Protein AF-A0A947CMH9-F1 (afdb_monomer)

Radius of gyration: 28.47 Å; Cα contacts (8 Å, |Δi|>4): 665; chains: 1; bounding box: 62×46×122 Å

pLDDT: mean 89.85, std 13.08, range [32.47, 98.62]

Nearest PDB structures (foldseek):
  2ra1-assembly1_A  TM=6.043E-01  e=7.522E-05  Geobacillus stearothermophilus
  4uic-assembly1_A  TM=5.882E-01  e=7.975E-05  Geobacillus stearothermophilus
  4uj6-assembly1_A  TM=5.943E-01  e=1.518E-04  Geobacillus stearothermophilus
  8f9q-assembly2_B  TM=4.765E-01  e=5.804E-01  Cavia porcellus
  4y5x-assembly1_C  TM=3.724E-01  e=6.390E+00  Homo sapiens

Secondary structure (DSSP, 8-state):
--PPPP--------------PPPPP-EEEEP-BTTTTB--BS-GGGEETTTTEE------TT--HHHHHHHHHHTTSSSB-TTPPEEEEBSS-B-GGG-STTTEEEEEESSS-EE-S--EEEE-TTS-EEEEEPPTT-SPTT-EEEEEEE-GGGS-BBTTSPEEEE-HHHHHHT-SS-SSSTTSTTTS--SSHHHHHHHHHHHHHHHHHHHHHHHHHHTTT--GGGEEEEEEEEB-SS--B--BTTTTB--BS-GGGB-TTT-SB--PPPTT--HHHHHHHHHHTTSSS--TTPPEEEEBSS-B-GGG-STTTEEEEE-SSSS-EEEPEEEEE-TTSSEEEEEESSSSPPTT--EEEEE-TT--BTT--

Mean predicted aligned error: 7.86 Å

Foldseek 3Di:
DDDDDDDDDDDDPPDDPPPPPDPDAPEKAFDDDVPVPQHKPDFCLQPDPVVLAGNDDLPDPPDDPVRSVVVVVRRVFSFDALFDKIKIFMPAAWDPVQDDCVQKWKWFDDPDIDTDPAWDWDAPPRNGMIITGAGLLGHDAQIKMKMFGFWDPNGIAHPVRHTYAADLLVVVLLDPDQQLDPVNLPVADDPDSVRRNVSSVSSNVSSVVCVVVQVVVVVVVRHSRRTSDMGMTTHTNAKDWDPHLVSPQHWPPDCVQQDPVPLFGNRDDDPPDDPVRNVVSVVRRVDSGDFQQDKTKHFMSAAWDPVQQACVFKWKWFPQDVDTDTFDWDWDADPRRGMITTHGPDPTHDPPTDMDIGGHPSIAHPVRD

Sequence (369 aa):
MRRPLWVLIAIAMSGCVGLDLDGSPDIIHARFDPDDKAIPMPTDILRDDEAGRLDLPIDDEDLTAAEREFYGYLNELDGWSSAQAATVEFTAAVDPGTVNPDTVQVWHWRETPTRVPDVRVSLDDSETELTIDAPRHGWKRGGKYVVMVRGGAAGVEGKRGQRVEADAAFYFLRLHEVLNDGAHDRAFPGDTLADKRENADDLEDIRVSLAPYFDFFEGRGIARDEVASLWEFTITERVELAMDKASQRMPLPIDLLIDPDTGKVDLPIAEWDSQTVASAKEKLAELEGFGPSMGLMFSFTGKMDAGTLTTDNIQLYDITDSAALEIPVEVTVLEDREYVFLEPTIPLLDEQRSYAIVVRSGVRAADGS

Structure (mmCIF, N/CA/C/O backbone):
data_AF-A0A947CMH9-F1
#
_entry.id   AF-A0A947CMH9-F1
#
loop_
_atom_site.group_PDB
_atom_site.id
_atom_site.type_symbol
_atom_site.label_atom_id
_atom_site.label_alt_id
_atom_site.label_comp_id
_atom_site.label_asym_id
_atom_site.label_entity_id
_atom_site.label_seq_id
_atom_site.pdbx_PDB_ins_code
_atom_site.Cartn_x
_atom_site.Cartn_y
_atom_site.Cartn_z
_atom_site.occupancy
_atom_site.B_iso_or_equiv
_atom_site.auth_seq_id
_atom_site.auth_comp_id
_atom_site.auth_asym_id
_atom_site.auth_atom_id
_atom_site.pdbx_PDB_model_num
ATOM 1 N N . MET A 1 1 ? 30.924 -23.872 -91.374 1.00 36.53 1 MET A N 1
ATOM 2 C CA . MET A 1 1 ? 30.751 -22.405 -91.379 1.00 36.53 1 MET A CA 1
ATOM 3 C C . MET A 1 1 ? 29.376 -22.101 -90.779 1.00 36.53 1 MET A C 1
ATOM 5 O O . MET A 1 1 ? 28.392 -22.549 -91.337 1.00 36.53 1 MET A O 1
ATOM 9 N N . ARG A 1 2 ? 29.368 -21.480 -89.587 1.00 37.56 2 ARG A N 1
ATOM 10 C CA . ARG A 1 2 ? 28.286 -20.771 -88.857 1.00 37.56 2 ARG A CA 1
ATOM 11 C C . ARG A 1 2 ? 26.846 -21.343 -88.812 1.00 37.56 2 ARG A C 1
ATOM 13 O O . ARG A 1 2 ? 26.091 -21.255 -89.769 1.00 37.56 2 ARG A O 1
ATOM 20 N N . ARG A 1 3 ? 26.460 -21.795 -87.607 1.00 32.47 3 ARG A N 1
ATOM 21 C CA . ARG A 1 3 ? 25.077 -21.952 -87.105 1.00 32.47 3 ARG A CA 1
ATOM 22 C C . ARG A 1 3 ? 24.470 -20.574 -86.765 1.00 32.47 3 ARG A C 1
ATOM 24 O O . ARG A 1 3 ? 25.209 -19.768 -86.196 1.00 32.47 3 ARG A O 1
ATOM 31 N N . PRO A 1 4 ? 23.175 -20.302 -87.013 1.00 42.31 4 PRO A N 1
ATOM 32 C CA . PRO A 1 4 ? 22.497 -19.159 -86.415 1.00 42.31 4 PRO A CA 1
ATOM 33 C C . PRO A 1 4 ? 21.943 -19.517 -85.026 1.00 42.31 4 PRO A C 1
ATOM 35 O O . PRO A 1 4 ? 21.291 -20.541 -84.825 1.00 42.31 4 PRO A O 1
ATOM 38 N N . LEU A 1 5 ? 22.295 -18.654 -84.078 1.00 34.62 5 LEU A N 1
ATOM 39 C CA . LEU A 1 5 ? 21.980 -18.658 -82.656 1.00 34.62 5 LEU A CA 1
ATOM 40 C C . LEU A 1 5 ? 20.559 -18.098 -82.464 1.00 34.62 5 LEU A C 1
ATOM 42 O O . LEU A 1 5 ? 20.292 -16.972 -82.880 1.00 34.62 5 LEU A O 1
ATOM 46 N N . TRP A 1 6 ? 19.659 -18.861 -81.846 1.00 34.53 6 TRP A N 1
ATOM 47 C CA . TRP A 1 6 ? 18.378 -18.343 -81.362 1.00 34.53 6 TRP A CA 1
ATOM 48 C C . TRP A 1 6 ? 18.608 -17.670 -80.007 1.00 34.53 6 TRP A C 1
ATOM 50 O O . TRP A 1 6 ? 19.051 -18.320 -79.062 1.00 34.53 6 TRP A O 1
ATOM 60 N N . VAL A 1 7 ? 18.344 -16.366 -79.921 1.00 40.91 7 VAL A N 1
ATOM 61 C CA . VAL A 1 7 ? 18.366 -15.609 -78.663 1.00 40.91 7 VAL A CA 1
ATOM 62 C C . VAL A 1 7 ? 16.985 -15.727 -78.022 1.00 40.91 7 VAL A C 1
ATOM 64 O O . VAL A 1 7 ? 16.013 -15.165 -78.517 1.00 40.91 7 VAL A O 1
ATOM 67 N N . LEU A 1 8 ? 16.909 -16.485 -76.930 1.00 36.69 8 LEU A N 1
ATOM 68 C CA . LEU A 1 8 ? 15.797 -16.471 -75.982 1.00 36.69 8 LEU A CA 1
ATOM 69 C C . LEU A 1 8 ? 16.024 -15.299 -75.022 1.00 36.69 8 LEU A C 1
ATOM 71 O O . LEU A 1 8 ? 16.974 -15.305 -74.243 1.00 36.69 8 LEU A O 1
ATOM 75 N N . ILE A 1 9 ? 15.166 -14.283 -75.101 1.00 36.88 9 ILE A N 1
ATOM 76 C CA . ILE A 1 9 ? 15.097 -13.204 -74.112 1.00 36.88 9 ILE A CA 1
ATOM 77 C C . ILE A 1 9 ? 14.300 -13.745 -72.922 1.00 36.88 9 ILE A C 1
ATOM 79 O O . ILE A 1 9 ? 13.085 -13.912 -73.007 1.00 36.88 9 ILE A O 1
ATOM 83 N N . ALA A 1 10 ? 14.994 -14.054 -71.828 1.00 40.16 10 ALA A N 1
ATOM 84 C CA . ALA A 1 10 ? 14.379 -14.318 -70.534 1.00 40.16 10 ALA A CA 1
ATOM 85 C C . ALA A 1 10 ? 14.128 -12.973 -69.836 1.00 40.16 10 ALA A C 1
ATOM 87 O O . ALA A 1 10 ? 15.068 -12.273 -69.463 1.00 40.16 10 ALA A O 1
ATOM 88 N N . ILE A 1 11 ? 12.857 -12.599 -69.695 1.00 48.09 11 ILE A N 1
ATOM 89 C CA . ILE A 1 11 ? 12.438 -11.466 -68.868 1.00 48.09 11 ILE A CA 1
ATOM 90 C C . ILE A 1 11 ? 12.512 -11.932 -67.411 1.00 48.09 11 ILE A C 1
ATOM 92 O O . ILE A 1 11 ? 11.688 -12.729 -66.967 1.00 48.09 11 ILE A O 1
ATOM 96 N N . ALA A 1 12 ? 13.521 -11.461 -66.678 1.00 43.03 12 ALA A N 1
ATOM 97 C CA . ALA A 1 12 ? 13.578 -11.590 -65.230 1.00 43.03 12 ALA A CA 1
ATOM 98 C C . ALA A 1 12 ? 12.593 -10.581 -64.621 1.00 43.03 12 ALA A C 1
ATOM 100 O O . ALA A 1 12 ? 12.872 -9.385 -64.566 1.00 43.03 12 ALA A O 1
ATOM 101 N N . MET A 1 13 ? 11.422 -11.057 -64.197 1.00 43.97 13 MET A N 1
ATOM 102 C CA . MET A 1 13 ? 10.568 -10.295 -63.292 1.00 43.97 13 MET A CA 1
ATOM 103 C C . MET A 1 13 ? 11.177 -10.385 -61.891 1.00 43.97 13 MET A C 1
ATOM 105 O O . MET A 1 13 ? 10.963 -11.362 -61.178 1.00 43.97 13 MET A O 1
ATOM 109 N N . SER A 1 14 ? 11.970 -9.381 -61.512 1.00 46.97 14 SER A N 1
ATOM 110 C CA . SER A 1 14 ? 12.266 -9.106 -60.105 1.00 46.97 14 SER A CA 1
ATOM 111 C C . SER A 1 14 ? 10.963 -8.684 -59.436 1.00 46.97 14 SER A C 1
ATOM 113 O O . SER A 1 14 ? 10.530 -7.542 -59.572 1.00 46.97 14 SER A O 1
ATOM 115 N N . GLY A 1 15 ? 10.312 -9.625 -58.756 1.00 40.44 15 GLY A N 1
ATOM 116 C CA . GLY A 1 15 ? 9.273 -9.297 -57.792 1.00 40.44 15 GLY A CA 1
ATOM 117 C C . GLY A 1 15 ? 9.901 -8.506 -56.650 1.00 40.44 15 GLY A C 1
ATOM 118 O O . GLY A 1 15 ? 10.870 -8.963 -56.043 1.00 40.44 15 GLY A O 1
ATOM 119 N N . CYS A 1 16 ? 9.366 -7.318 -56.379 1.00 44.16 16 CYS A N 1
ATOM 120 C CA . CYS A 1 16 ? 9.540 -6.668 -55.090 1.00 44.16 16 CYS A CA 1
ATOM 121 C C . CYS A 1 16 ? 8.976 -7.621 -54.034 1.00 44.16 16 CYS A C 1
ATOM 123 O O . CYS A 1 16 ? 7.762 -7.790 -53.942 1.00 44.16 16 CYS A O 1
ATOM 125 N N . VAL A 1 17 ? 9.853 -8.279 -53.280 1.00 47.62 17 VAL A N 1
ATOM 126 C CA . VAL A 1 17 ? 9.464 -8.889 -52.012 1.00 47.62 17 VAL A CA 1
ATOM 127 C C . VAL A 1 17 ? 9.125 -7.708 -51.113 1.00 47.62 17 VAL A C 1
ATOM 129 O O . VAL A 1 17 ? 10.003 -6.904 -50.799 1.00 47.62 17 VAL A O 1
ATOM 132 N N . GLY A 1 18 ? 7.837 -7.533 -50.817 1.00 45.62 18 GLY A N 1
ATOM 133 C CA . GLY A 1 18 ? 7.415 -6.621 -49.767 1.00 45.62 18 GLY A CA 1
ATOM 134 C C . GLY A 1 18 ? 8.155 -7.019 -48.499 1.00 45.62 18 GLY A C 1
ATOM 135 O O . GLY A 1 18 ? 8.153 -8.191 -48.131 1.00 45.62 18 GLY A O 1
ATOM 136 N N . LEU A 1 19 ? 8.848 -6.064 -47.887 1.00 43.75 19 LEU A N 1
ATOM 137 C CA . LEU A 1 19 ? 9.252 -6.186 -46.497 1.00 43.75 19 LEU A CA 1
ATOM 138 C C . LEU A 1 19 ? 7.953 -6.114 -45.692 1.00 43.75 19 LEU A C 1
ATOM 140 O O . LEU A 1 19 ? 7.560 -5.035 -45.257 1.00 43.75 19 LEU A O 1
ATOM 144 N N . ASP A 1 20 ? 7.244 -7.237 -45.590 1.00 53.69 20 ASP A N 1
ATOM 145 C CA . ASP A 1 20 ? 6.322 -7.416 -44.480 1.00 53.69 20 ASP A CA 1
ATOM 146 C C . ASP A 1 20 ? 7.205 -7.331 -43.238 1.00 53.69 20 ASP A C 1
ATOM 148 O O . ASP A 1 20 ? 8.108 -8.146 -43.042 1.00 53.69 20 ASP A O 1
ATOM 152 N N . LEU A 1 21 ? 7.031 -6.250 -42.478 1.00 56.12 21 LEU A N 1
ATOM 153 C CA . LEU A 1 21 ? 7.566 -6.168 -41.131 1.00 56.12 21 LEU A CA 1
ATOM 154 C C . LEU A 1 21 ? 7.016 -7.397 -40.407 1.00 56.12 21 LEU A C 1
ATOM 156 O O . LEU A 1 21 ? 5.797 -7.599 -40.407 1.00 56.12 21 LEU A O 1
ATOM 160 N N . ASP A 1 22 ? 7.901 -8.235 -39.859 1.00 53.50 22 ASP A N 1
ATOM 161 C CA . ASP A 1 22 ? 7.482 -9.290 -38.941 1.00 53.50 22 ASP A CA 1
ATOM 162 C C . ASP A 1 22 ? 6.507 -8.663 -37.935 1.00 53.50 22 ASP A C 1
ATOM 164 O O . ASP A 1 22 ? 6.727 -7.537 -37.473 1.00 53.50 22 ASP A O 1
ATOM 168 N N . GLY A 1 23 ? 5.388 -9.342 -37.662 1.00 52.53 23 GLY A N 1
ATOM 169 C CA . GLY A 1 23 ? 4.414 -8.844 -36.693 1.00 52.53 23 GLY A CA 1
ATOM 170 C C . GLY A 1 23 ? 5.128 -8.492 -35.391 1.00 52.53 23 GLY A C 1
ATOM 171 O O . GLY A 1 23 ? 6.030 -9.229 -34.983 1.00 52.53 23 GLY A O 1
ATOM 172 N N . SER A 1 24 ? 4.767 -7.357 -34.781 1.00 57.19 24 SER A N 1
ATOM 173 C CA . SER A 1 24 ? 5.374 -6.915 -33.525 1.00 57.19 24 SER A CA 1
ATOM 174 C C . SER A 1 24 ? 5.431 -8.089 -32.545 1.00 57.19 24 SER A C 1
ATOM 176 O O . SER A 1 24 ? 4.429 -8.802 -32.419 1.00 57.19 24 SER A O 1
ATOM 178 N N . PRO A 1 25 ? 6.588 -8.338 -31.906 1.00 65.19 25 PRO A N 1
ATOM 179 C CA . PRO A 1 25 ? 6.705 -9.438 -30.966 1.00 65.19 25 PRO A CA 1
ATOM 180 C C . PRO A 1 25 ? 5.637 -9.281 -29.881 1.00 65.19 25 PRO A C 1
ATOM 182 O O . PRO A 1 25 ? 5.393 -8.180 -29.391 1.00 65.19 25 PRO A O 1
ATOM 185 N N . ASP A 1 26 ? 4.980 -10.389 -29.553 1.00 85.56 26 ASP A N 1
ATOM 186 C CA . ASP A 1 26 ? 3.937 -10.450 -28.532 1.00 85.56 26 ASP A CA 1
ATOM 187 C C . ASP A 1 26 ? 4.614 -10.394 -27.149 1.00 85.56 26 ASP A C 1
ATOM 189 O O . ASP A 1 26 ? 5.051 -11.417 -26.615 1.00 85.56 26 ASP A O 1
ATOM 193 N N . ILE A 1 27 ? 4.822 -9.172 -26.648 1.00 92.50 27 ILE A N 1
ATOM 194 C CA . ILE A 1 27 ? 5.526 -8.845 -25.399 1.00 92.50 27 ILE A CA 1
ATOM 195 C C . ILE A 1 27 ? 4.528 -8.220 -24.428 1.00 92.50 27 ILE A C 1
ATOM 197 O O . ILE A 1 27 ? 3.688 -7.413 -24.824 1.00 92.50 27 ILE A O 1
ATOM 201 N N . ILE A 1 28 ? 4.645 -8.586 -23.155 1.00 96.19 28 ILE A N 1
ATOM 202 C CA . ILE A 1 28 ? 3.920 -7.952 -22.058 1.00 96.19 28 ILE A CA 1
ATOM 203 C C . ILE A 1 28 ? 4.874 -6.991 -21.357 1.00 96.19 28 ILE A C 1
ATOM 205 O O . ILE A 1 28 ? 5.955 -7.385 -20.930 1.00 96.19 28 ILE A O 1
ATOM 209 N N . HIS A 1 29 ? 4.474 -5.738 -21.209 1.00 96.94 29 HIS A N 1
ATOM 210 C CA . HIS A 1 29 ? 5.201 -4.762 -20.401 1.00 96.94 29 HIS A CA 1
ATOM 211 C C . HIS A 1 29 ? 4.642 -4.711 -18.981 1.00 96.94 29 HIS A C 1
ATOM 213 O O . HIS A 1 29 ? 3.420 -4.633 -18.818 1.00 96.94 29 HIS A O 1
ATOM 219 N N . ALA A 1 30 ? 5.530 -4.742 -17.985 1.00 97.31 30 ALA A N 1
ATOM 220 C CA . ALA A 1 30 ? 5.231 -4.231 -16.650 1.00 97.31 30 ALA A CA 1
ATOM 221 C C . ALA A 1 30 ? 5.189 -2.703 -16.746 1.00 97.31 30 ALA A C 1
ATOM 223 O O . ALA A 1 30 ? 6.184 -2.098 -17.149 1.00 97.31 30 ALA A O 1
ATOM 224 N N . ARG A 1 31 ? 4.033 -2.105 -16.458 1.00 96.62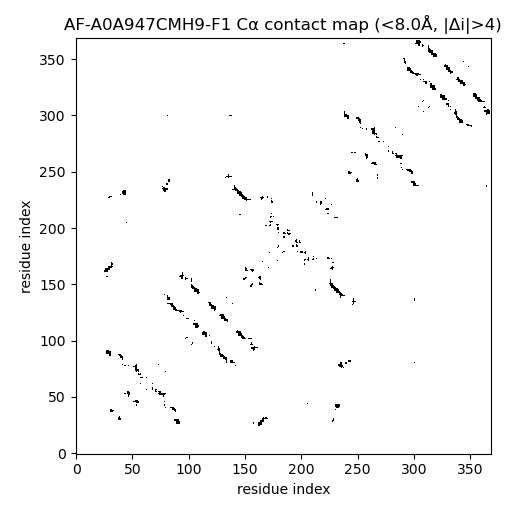 31 ARG A N 1
ATOM 225 C CA . ARG A 1 31 ? 3.761 -0.698 -16.753 1.00 96.62 31 ARG A CA 1
ATOM 226 C C . ARG A 1 31 ? 4.603 0.220 -15.877 1.00 96.62 31 ARG A C 1
ATOM 228 O O . ARG A 1 31 ? 4.721 0.025 -14.665 1.00 96.62 31 ARG A O 1
ATOM 235 N N . PHE A 1 32 ? 5.178 1.221 -16.526 1.00 95.94 32 PHE A N 1
ATOM 236 C CA . PHE A 1 32 ? 5.793 2.370 -15.886 1.00 95.94 32 PHE A CA 1
ATOM 237 C C . PHE A 1 32 ? 5.588 3.550 -16.825 1.00 95.94 32 PHE A C 1
ATOM 239 O O . PHE A 1 32 ? 6.391 3.797 -17.726 1.00 95.94 32 PHE A O 1
ATOM 246 N N . ASP A 1 33 ? 4.479 4.238 -16.617 1.00 90.50 33 ASP A N 1
ATOM 247 C CA . ASP A 1 33 ? 4.079 5.401 -17.389 1.00 90.50 33 ASP A CA 1
ATOM 248 C C . ASP A 1 33 ? 3.631 6.501 -16.416 1.00 90.50 33 ASP A C 1
ATOM 250 O O . ASP A 1 33 ? 2.489 6.483 -15.946 1.00 90.50 33 ASP A O 1
ATOM 254 N N . PRO A 1 34 ? 4.546 7.410 -16.029 1.00 85.69 34 PRO A N 1
ATOM 255 C CA . PRO A 1 34 ? 4.220 8.528 -15.151 1.00 85.69 34 PRO A CA 1
ATOM 256 C C . PRO A 1 34 ? 3.150 9.464 -15.730 1.00 85.69 34 PRO A C 1
ATOM 258 O O . PRO A 1 34 ? 2.342 9.981 -14.959 1.00 85.69 34 PRO A O 1
ATOM 261 N N . ASP A 1 35 ? 3.101 9.633 -17.057 1.00 81.88 35 ASP A N 1
ATOM 262 C CA . ASP A 1 35 ? 2.146 10.523 -17.730 1.00 81.88 35 ASP A CA 1
ATOM 263 C C . ASP A 1 35 ? 0.718 9.966 -17.625 1.00 81.88 35 ASP A C 1
ATOM 265 O O . ASP A 1 35 ? -0.218 10.686 -17.271 1.00 81.88 35 ASP A O 1
ATOM 269 N N . ASP A 1 36 ? 0.559 8.656 -17.841 1.00 84.25 36 ASP A N 1
ATOM 270 C CA . ASP A 1 36 ? -0.712 7.939 -17.665 1.00 84.25 36 ASP A CA 1
ATOM 271 C C . ASP A 1 36 ? -0.995 7.556 -16.196 1.00 84.25 36 ASP A C 1
ATOM 273 O O . ASP A 1 36 ? -1.982 6.870 -15.909 1.00 84.25 36 ASP A O 1
ATOM 277 N N . LYS A 1 37 ? -0.135 7.969 -15.250 1.00 86.12 37 LYS A N 1
ATOM 278 C CA . LYS A 1 37 ? -0.177 7.597 -13.819 1.00 86.12 37 LYS A CA 1
ATOM 279 C C . LYS A 1 37 ? -0.182 6.085 -13.573 1.00 86.12 37 LYS A C 1
ATOM 281 O O . LYS A 1 37 ? -0.623 5.619 -12.523 1.00 86.12 37 LYS A O 1
ATOM 286 N N . ALA A 1 38 ? 0.329 5.313 -14.525 1.00 92.06 38 ALA A N 1
ATOM 287 C CA . ALA A 1 38 ? 0.449 3.868 -14.446 1.00 92.06 38 ALA A CA 1
ATOM 288 C C . ALA A 1 38 ? 1.867 3.489 -14.018 1.00 92.06 38 ALA A C 1
ATOM 290 O O . ALA A 1 38 ? 2.673 2.977 -14.798 1.00 92.06 38 ALA A O 1
ATOM 291 N N . ILE A 1 39 ? 2.173 3.779 -12.758 1.00 94.44 39 ILE A N 1
ATOM 292 C CA . ILE A 1 39 ? 3.434 3.425 -12.108 1.00 94.44 39 ILE A CA 1
ATOM 293 C C . ILE A 1 39 ? 3.163 2.453 -10.958 1.00 94.44 39 ILE A C 1
ATOM 295 O O . ILE A 1 39 ? 2.065 2.463 -10.398 1.00 94.44 39 ILE A O 1
ATOM 299 N N . PRO A 1 40 ? 4.139 1.615 -10.572 1.00 97.44 40 PRO A N 1
ATOM 300 C CA . PRO A 1 40 ? 3.997 0.792 -9.383 1.00 97.44 40 PRO A CA 1
ATOM 301 C C . PRO A 1 40 ? 3.714 1.642 -8.141 1.00 97.44 40 PRO A C 1
ATOM 303 O O . PRO A 1 40 ? 4.312 2.704 -7.960 1.00 97.44 40 PRO A O 1
ATOM 306 N N . MET A 1 41 ? 2.833 1.152 -7.274 1.00 96.88 41 MET A N 1
ATOM 307 C CA . MET A 1 41 ? 2.439 1.823 -6.035 1.00 96.88 41 MET A CA 1
ATOM 308 C C . MET A 1 41 ? 2.691 0.908 -4.832 1.00 96.88 41 MET A C 1
ATOM 310 O O . MET A 1 41 ? 2.765 -0.304 -4.995 1.00 96.88 41 MET A O 1
ATOM 314 N N . PRO A 1 42 ? 2.827 1.438 -3.608 1.00 96.94 42 PRO A N 1
ATOM 315 C CA . PRO A 1 42 ? 3.325 2.784 -3.346 1.00 96.94 42 PRO A CA 1
ATOM 316 C C . PRO A 1 42 ? 4.725 2.991 -3.947 1.00 96.94 42 PRO A C 1
ATOM 318 O O . PRO A 1 42 ? 5.441 2.019 -4.183 1.00 96.94 42 PRO A O 1
ATOM 321 N N . THR A 1 43 ? 5.127 4.246 -4.163 1.00 96.25 43 THR A N 1
ATOM 322 C CA . THR A 1 43 ? 6.450 4.590 -4.712 1.00 96.25 43 THR A CA 1
ATOM 323 C C . THR A 1 43 ? 7.011 5.878 -4.112 1.00 96.25 43 THR A C 1
ATOM 325 O O . THR A 1 43 ? 6.266 6.830 -3.881 1.00 96.25 43 THR A O 1
ATOM 328 N N . ASP A 1 44 ? 8.322 5.927 -3.870 1.00 95.81 44 ASP A N 1
ATOM 329 C CA . ASP A 1 44 ? 9.022 7.151 -3.445 1.00 95.81 44 ASP A CA 1
ATOM 330 C C . ASP A 1 44 ? 9.264 8.130 -4.609 1.00 95.81 44 ASP A C 1
ATOM 332 O O . ASP A 1 44 ? 9.728 9.236 -4.376 1.00 95.81 44 ASP A O 1
ATOM 336 N N . ILE A 1 45 ? 8.882 7.790 -5.849 1.00 93.56 45 ILE A N 1
ATOM 337 C CA . ILE A 1 45 ? 8.832 8.773 -6.952 1.00 93.56 45 ILE A CA 1
ATOM 338 C C . ILE A 1 45 ? 7.854 9.912 -6.620 1.00 93.56 45 ILE A C 1
ATOM 340 O O . ILE A 1 45 ? 8.066 11.049 -7.020 1.00 93.56 45 ILE A O 1
ATOM 344 N N . LEU A 1 46 ? 6.798 9.614 -5.857 1.00 93.62 46 LEU A N 1
ATOM 345 C CA . LEU A 1 46 ? 5.807 10.588 -5.388 1.00 93.62 46 LEU A CA 1
ATOM 346 C C . LEU A 1 46 ? 6.152 11.118 -3.988 1.00 93.62 46 LEU A C 1
ATOM 348 O O . LEU A 1 46 ? 5.260 11.390 -3.182 1.00 93.62 46 LEU A O 1
ATOM 352 N N . ARG A 1 47 ? 7.443 11.189 -3.653 1.00 93.88 47 ARG A N 1
ATOM 353 C CA . ARG A 1 47 ? 7.944 11.693 -2.375 1.00 93.88 47 ARG A CA 1
ATOM 354 C C . ARG A 1 47 ? 8.961 12.796 -2.636 1.00 93.88 47 ARG A C 1
ATOM 356 O O . ARG A 1 47 ? 9.944 12.592 -3.337 1.00 93.88 47 ARG A O 1
ATOM 363 N N . ASP A 1 48 ? 8.742 13.947 -2.019 1.00 92.25 48 ASP A N 1
ATOM 364 C CA . ASP A 1 48 ? 9.707 15.038 -2.000 1.00 92.25 48 ASP A CA 1
ATOM 365 C C . ASP A 1 48 ? 10.805 14.698 -0.981 1.00 92.25 48 ASP A C 1
ATOM 367 O O . ASP A 1 48 ? 10.569 14.639 0.234 1.00 92.25 48 ASP A O 1
ATOM 371 N N . ASP A 1 49 ? 12.015 14.451 -1.477 1.00 84.50 49 ASP A N 1
ATOM 372 C CA . ASP A 1 49 ? 13.177 14.123 -0.654 1.00 84.50 49 ASP A CA 1
ATOM 373 C C . ASP A 1 49 ? 13.679 15.303 0.195 1.00 84.50 49 ASP A C 1
ATOM 375 O O . ASP A 1 49 ? 14.242 15.081 1.273 1.00 84.50 49 ASP A O 1
ATOM 379 N N . GLU A 1 50 ? 13.470 16.551 -0.240 1.00 89.12 50 GLU A N 1
ATOM 380 C CA . GLU A 1 50 ? 13.840 17.749 0.520 1.00 89.12 50 GLU A CA 1
ATOM 381 C C . GLU A 1 50 ? 12.839 18.008 1.654 1.00 89.12 50 GLU A C 1
ATOM 383 O O . GLU A 1 50 ? 13.240 18.249 2.800 1.00 89.12 50 GLU A O 1
ATOM 388 N N . ALA A 1 51 ? 11.538 17.914 1.368 1.00 90.69 51 ALA A N 1
ATOM 389 C CA . ALA A 1 51 ? 10.483 18.063 2.369 1.00 90.69 51 ALA A CA 1
ATOM 390 C C . ALA A 1 51 ? 10.334 16.826 3.272 1.00 90.69 51 ALA A C 1
ATOM 392 O O . ALA A 1 51 ? 9.807 16.929 4.388 1.00 90.69 51 ALA A O 1
ATOM 393 N N . GLY A 1 52 ? 10.793 15.663 2.803 1.00 92.19 52 GLY A N 1
ATOM 394 C CA . GLY A 1 52 ? 10.658 14.372 3.470 1.00 92.19 52 GLY A CA 1
ATOM 395 C C . GLY A 1 52 ? 9.208 13.901 3.577 1.00 92.19 52 GLY A C 1
ATOM 396 O O . GLY A 1 52 ? 8.867 13.255 4.569 1.00 92.19 52 GLY A O 1
ATOM 397 N N . ARG A 1 53 ? 8.353 14.264 2.614 1.00 95.75 53 ARG A N 1
ATOM 398 C CA . ARG A 1 53 ? 6.904 13.999 2.611 1.00 95.75 53 ARG A CA 1
ATOM 399 C C . ARG A 1 53 ? 6.426 13.521 1.253 1.00 95.75 53 ARG A C 1
ATOM 401 O O . ARG A 1 53 ? 7.102 13.740 0.256 1.00 95.75 53 ARG A O 1
ATOM 408 N N . LEU A 1 54 ? 5.269 12.867 1.229 1.00 95.88 54 LEU A N 1
ATOM 409 C CA . LEU A 1 54 ? 4.603 12.554 -0.029 1.00 95.88 54 LEU A CA 1
ATOM 410 C C . LEU A 1 54 ? 4.227 13.851 -0.765 1.00 95.88 54 LEU A C 1
ATOM 412 O O . LEU A 1 54 ? 3.875 14.847 -0.131 1.00 95.88 54 LEU A O 1
ATOM 416 N N . ASP A 1 55 ? 4.307 13.814 -2.089 1.00 94.44 55 ASP A N 1
ATOM 417 C CA . ASP A 1 55 ? 4.005 14.933 -2.980 1.00 94.44 55 ASP A CA 1
ATOM 418 C C . ASP A 1 55 ? 3.150 14.448 -4.157 1.00 94.44 55 ASP A C 1
ATOM 420 O O . ASP A 1 55 ? 3.577 14.360 -5.306 1.00 94.44 55 ASP A O 1
ATOM 424 N N . LEU A 1 56 ? 1.920 14.033 -3.846 1.00 92.19 56 LEU A N 1
ATOM 425 C CA . LEU A 1 56 ? 0.942 13.657 -4.858 1.00 92.19 56 LEU A CA 1
ATOM 426 C C . LEU A 1 56 ? 0.369 14.918 -5.530 1.00 92.19 56 LEU A C 1
ATOM 428 O O . LEU A 1 56 ? 0.054 15.887 -4.828 1.00 92.19 56 LEU A O 1
ATOM 432 N N . PRO A 1 57 ? 0.141 14.898 -6.857 1.00 89.31 57 PRO A N 1
ATOM 433 C CA . PRO A 1 57 ? -0.446 16.027 -7.574 1.00 89.31 57 PRO A CA 1
ATOM 434 C C . PRO A 1 57 ? -1.900 16.252 -7.136 1.00 89.31 57 PRO A C 1
ATOM 436 O O . PRO A 1 57 ? -2.741 15.365 -7.273 1.00 89.31 57 PRO A O 1
ATOM 439 N N . ILE A 1 58 ? -2.211 17.443 -6.610 1.00 88.75 58 ILE A N 1
ATOM 440 C CA . ILE A 1 58 ? -3.555 17.823 -6.108 1.00 88.75 58 ILE A CA 1
ATOM 441 C C . ILE A 1 58 ? -4.271 18.868 -6.975 1.00 88.75 58 ILE A C 1
ATOM 443 O O . ILE A 1 58 ? -5.455 19.163 -6.773 1.00 88.75 58 ILE A O 1
ATOM 447 N N . ASP A 1 59 ? -3.537 19.472 -7.900 1.00 85.69 59 ASP A N 1
ATOM 448 C CA . ASP A 1 59 ? -3.964 20.546 -8.792 1.00 85.69 59 ASP A CA 1
ATOM 449 C C . ASP A 1 59 ? -4.545 20.040 -10.116 1.00 85.69 59 ASP A C 1
ATOM 451 O O . ASP A 1 59 ? -5.051 20.838 -10.902 1.00 85.69 59 ASP A O 1
ATOM 455 N N . ASP A 1 60 ? -4.561 18.725 -10.315 1.00 82.56 60 ASP A N 1
ATOM 456 C CA . ASP A 1 60 ? -5.211 18.098 -11.455 1.00 82.56 60 ASP A CA 1
ATOM 457 C C . ASP A 1 60 ? -6.728 18.391 -11.471 1.00 82.56 60 ASP A C 1
ATOM 459 O O . ASP A 1 60 ? -7.451 18.234 -10.471 1.00 82.56 60 ASP A O 1
ATOM 463 N N . GLU A 1 61 ? -7.198 18.865 -12.627 1.00 82.81 61 GLU A N 1
ATOM 464 C CA . GLU A 1 61 ? -8.589 19.240 -12.877 1.00 82.81 61 GLU A CA 1
ATOM 465 C C . GLU A 1 61 ? -9.532 18.026 -12.882 1.00 82.81 61 GLU A C 1
ATOM 467 O O . GLU A 1 61 ? -10.715 18.187 -12.565 1.00 82.81 61 GLU A O 1
ATOM 472 N N . ASP A 1 62 ? -9.019 16.825 -13.163 1.00 87.12 62 ASP A N 1
ATOM 473 C CA . ASP A 1 62 ? -9.795 15.582 -13.195 1.00 87.12 6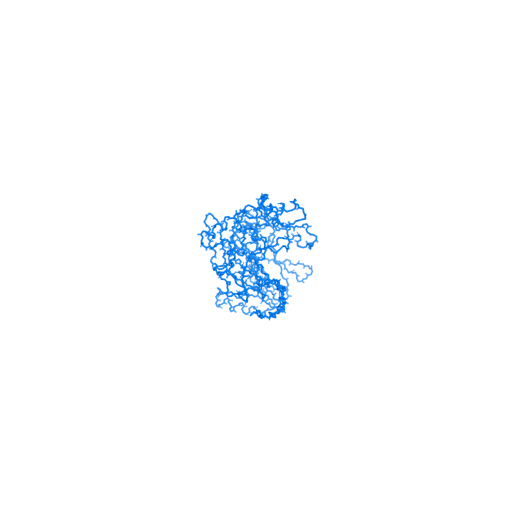2 ASP A CA 1
ATOM 474 C C . ASP A 1 62 ? -10.074 15.018 -11.789 1.00 87.12 62 ASP A C 1
ATOM 476 O O . ASP A 1 62 ? -10.953 14.167 -11.627 1.00 87.12 62 ASP A O 1
ATOM 480 N N . LEU A 1 63 ? -9.396 15.522 -10.747 1.00 88.75 63 LEU A N 1
ATOM 481 C CA . LEU A 1 63 ? -9.625 15.083 -9.368 1.00 88.75 63 LEU A CA 1
ATOM 482 C C . LEU A 1 63 ? -10.942 15.622 -8.802 1.00 88.75 63 LEU A C 1
ATOM 484 O O . LEU A 1 63 ? -11.196 16.837 -8.718 1.00 88.75 63 LEU A O 1
ATOM 488 N N . THR A 1 64 ? -11.748 14.708 -8.272 1.00 93.88 64 THR A N 1
ATOM 489 C CA . THR A 1 64 ? -12.909 15.027 -7.443 1.00 93.88 64 THR A CA 1
ATOM 490 C C . THR A 1 64 ? -12.492 15.760 -6.161 1.00 93.88 64 THR A C 1
ATOM 492 O O . THR A 1 64 ? -11.334 15.772 -5.742 1.00 93.88 64 THR A O 1
ATOM 495 N N . ALA A 1 65 ? -13.456 16.402 -5.493 1.00 93.19 65 ALA A N 1
ATOM 496 C CA . ALA A 1 65 ? -13.192 17.068 -4.215 1.00 93.19 65 ALA A CA 1
ATOM 497 C C . ALA A 1 65 ? -12.677 16.094 -3.140 1.00 93.19 65 ALA A C 1
ATOM 499 O O . ALA A 1 65 ? -11.796 16.463 -2.370 1.00 93.19 65 ALA A O 1
ATOM 500 N N . ALA A 1 66 ? -13.200 14.863 -3.125 1.00 92.50 66 ALA A N 1
ATOM 501 C CA . ALA A 1 66 ? -12.801 13.834 -2.173 1.00 92.50 66 ALA A CA 1
ATOM 502 C C . ALA A 1 66 ? -11.377 13.329 -2.441 1.00 92.50 66 ALA A C 1
ATOM 504 O O . ALA A 1 66 ? -10.595 13.206 -1.506 1.00 92.50 66 ALA A O 1
ATOM 505 N N . GLU A 1 67 ? -11.012 13.097 -3.706 1.00 92.38 67 GLU A N 1
ATOM 506 C CA . GLU A 1 67 ? -9.645 12.688 -4.061 1.00 92.38 67 GLU A CA 1
ATOM 507 C C . GLU A 1 67 ? -8.632 13.781 -3.723 1.00 92.38 67 GLU A C 1
ATOM 509 O O . GLU A 1 67 ? -7.591 13.493 -3.144 1.00 92.38 67 GLU A O 1
ATOM 514 N N . ARG A 1 68 ? -8.962 15.049 -3.993 1.00 94.06 68 ARG A N 1
ATOM 515 C CA . ARG A 1 68 ? -8.093 16.178 -3.638 1.00 94.06 68 ARG A CA 1
ATOM 516 C C . ARG A 1 68 ? -7.890 16.310 -2.128 1.00 94.06 68 ARG A C 1
ATOM 518 O O . ARG A 1 68 ? -6.781 16.597 -1.689 1.00 94.06 68 ARG A O 1
ATOM 525 N N . GLU A 1 69 ? -8.941 16.113 -1.334 1.00 93.56 69 GLU A N 1
ATOM 526 C CA . GLU A 1 69 ? -8.835 16.093 0.130 1.00 93.56 69 GLU A CA 1
ATOM 527 C C . GLU A 1 69 ? -7.982 14.912 0.607 1.00 93.56 69 GLU A C 1
ATOM 529 O O . GLU A 1 69 ? -7.102 15.086 1.450 1.00 93.56 69 GLU A O 1
ATOM 534 N N . PHE A 1 70 ? -8.190 13.732 0.026 1.00 92.88 70 PHE A N 1
ATOM 535 C CA . PHE A 1 70 ? -7.425 12.536 0.351 1.00 92.88 70 PHE A CA 1
ATOM 536 C C . PHE A 1 70 ? -5.937 12.686 0.015 1.00 92.88 70 PHE A C 1
ATOM 538 O O . PHE A 1 70 ? -5.092 12.415 0.864 1.00 92.88 70 PHE A O 1
ATOM 545 N N . TYR A 1 71 ? -5.596 13.180 -1.176 1.00 93.62 71 TYR A N 1
ATOM 546 C CA . TYR A 1 71 ? -4.205 13.440 -1.555 1.00 93.62 71 TYR A CA 1
ATOM 547 C C . TYR A 1 71 ? -3.591 14.553 -0.706 1.00 93.62 71 TYR A C 1
ATOM 549 O O . TYR A 1 71 ? -2.452 14.430 -0.269 1.00 93.62 71 TYR A O 1
ATOM 557 N N . GLY A 1 72 ? -4.365 15.592 -0.378 1.00 94.88 72 GLY A N 1
ATOM 558 C CA . GLY A 1 72 ? -3.941 16.621 0.569 1.00 94.88 72 GLY A CA 1
ATOM 559 C C . GLY A 1 72 ? -3.563 16.039 1.934 1.00 94.88 72 GLY A C 1
ATOM 560 O O . GLY A 1 72 ? -2.536 16.418 2.489 1.00 94.88 72 GLY A O 1
ATOM 561 N N . TYR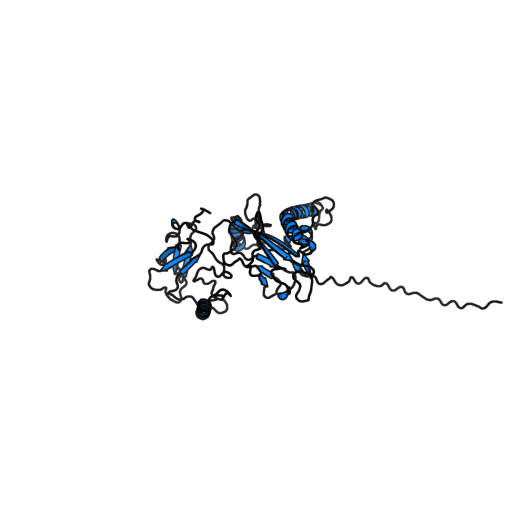 A 1 73 ? -4.342 15.080 2.445 1.00 93.12 73 TYR A N 1
ATOM 562 C CA . TYR A 1 73 ? -4.001 14.336 3.660 1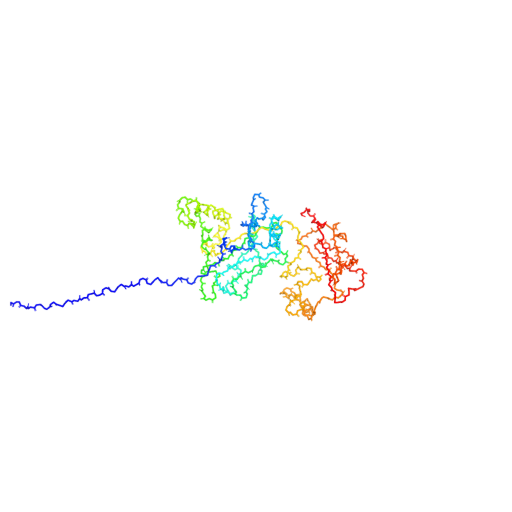.00 93.12 73 TYR A CA 1
ATOM 563 C C . TYR A 1 73 ? -2.731 13.488 3.490 1.00 93.12 73 TYR A C 1
ATOM 565 O O . TYR A 1 73 ? -1.861 13.524 4.361 1.00 93.12 73 TYR A O 1
ATOM 573 N N . LEU A 1 74 ? -2.596 12.749 2.383 1.00 94.69 74 LEU A N 1
ATOM 574 C CA . LEU A 1 74 ? -1.403 11.940 2.116 1.00 94.69 74 LEU A CA 1
ATOM 575 C C . LEU A 1 74 ? -0.131 12.799 2.058 1.00 94.69 74 LEU A C 1
ATOM 577 O O . LEU A 1 74 ? 0.877 12.409 2.640 1.00 94.69 74 LEU A O 1
ATOM 581 N N . ASN A 1 75 ? -0.193 14.001 1.481 1.00 95.94 75 ASN A N 1
ATOM 582 C CA . ASN A 1 75 ? 0.939 14.936 1.421 1.00 95.94 75 ASN A CA 1
ATOM 583 C C . ASN A 1 75 ? 1.353 15.483 2.807 1.00 95.94 75 ASN A C 1
ATOM 585 O O . ASN A 1 75 ? 2.402 16.113 2.967 1.00 95.94 75 ASN A O 1
ATOM 589 N N . GLU A 1 76 ? 0.572 15.230 3.865 1.00 94.00 76 GLU A N 1
ATOM 590 C CA . GLU A 1 76 ? 1.003 15.494 5.240 1.00 94.00 76 GLU A CA 1
ATOM 591 C C . GLU A 1 76 ? 1.891 14.386 5.832 1.00 94.00 76 GLU A C 1
ATOM 593 O O . GLU A 1 76 ? 2.478 14.595 6.907 1.00 94.00 76 GLU A O 1
ATOM 598 N N . LEU A 1 77 ? 1.969 13.224 5.181 1.00 95.12 77 LEU A N 1
ATOM 599 C CA . LEU A 1 77 ? 2.691 12.040 5.640 1.00 95.12 77 LEU A CA 1
ATOM 600 C C . LEU A 1 77 ? 4.134 12.033 5.123 1.00 95.12 77 LEU A C 1
ATOM 602 O O . LEU A 1 77 ? 4.437 12.528 4.043 1.00 95.12 77 LEU A O 1
ATOM 606 N N . ASP A 1 78 ? 5.033 11.452 5.913 1.00 95.62 78 ASP A N 1
ATOM 607 C CA . ASP A 1 78 ? 6.456 11.256 5.597 1.00 95.62 78 ASP A CA 1
ATOM 608 C C . ASP A 1 78 ? 6.742 9.974 4.790 1.00 95.62 78 ASP A C 1
ATOM 610 O O . ASP A 1 78 ? 7.881 9.715 4.385 1.00 95.62 78 ASP A O 1
ATOM 614 N N . GLY A 1 79 ? 5.697 9.185 4.541 1.00 96.75 79 GLY A N 1
ATOM 615 C CA . GLY A 1 79 ? 5.720 7.954 3.771 1.00 96.75 79 GLY A CA 1
ATOM 616 C C . GLY A 1 79 ? 4.328 7.336 3.660 1.00 96.75 79 GLY A C 1
ATOM 617 O O . GLY A 1 79 ? 3.332 7.890 4.125 1.00 96.75 79 GLY A O 1
ATOM 618 N N . TRP A 1 80 ? 4.278 6.161 3.055 1.00 96.50 80 TRP A N 1
ATOM 619 C CA . TRP A 1 80 ? 3.070 5.394 2.782 1.00 96.50 80 TRP A CA 1
ATOM 620 C C . TRP A 1 80 ? 2.577 4.617 4.002 1.00 96.50 80 TRP A C 1
ATOM 622 O O . TRP A 1 80 ? 3.334 4.363 4.945 1.00 96.50 80 TRP A O 1
ATOM 632 N N . SER A 1 81 ? 1.305 4.217 3.981 1.00 94.44 81 SER A N 1
ATOM 633 C CA . SER A 1 81 ? 0.705 3.480 5.094 1.00 94.44 81 SER A CA 1
ATOM 634 C C . SER A 1 81 ? 1.404 2.142 5.322 1.00 94.44 81 SER A C 1
ATOM 636 O O . SER A 1 81 ? 1.719 1.403 4.387 1.00 94.44 81 SER A O 1
ATOM 638 N N . SER A 1 82 ? 1.572 1.770 6.590 1.00 93.25 82 SER A N 1
ATOM 639 C CA . SER A 1 82 ? 2.134 0.467 6.969 1.00 93.25 82 SER A CA 1
ATOM 640 C C . SER A 1 82 ? 1.251 -0.724 6.569 1.00 93.25 82 SER A C 1
ATOM 642 O O . SER A 1 82 ? 1.717 -1.864 6.583 1.00 93.25 82 SER A O 1
ATOM 644 N N . ALA A 1 83 ? -0.003 -0.473 6.193 1.00 90.19 83 ALA A N 1
ATOM 645 C CA . ALA A 1 83 ? -0.960 -1.466 5.718 1.00 90.19 83 ALA A CA 1
ATOM 646 C C . ALA A 1 83 ? -1.102 -1.517 4.185 1.00 90.19 83 ALA A C 1
ATOM 648 O O . ALA A 1 83 ? -1.788 -2.397 3.672 1.00 90.19 83 ALA A O 1
ATOM 649 N N . GLN A 1 84 ? -0.496 -0.583 3.448 1.00 92.19 84 GLN A N 1
ATOM 650 C CA . GLN A 1 84 ? -0.721 -0.464 2.009 1.00 92.19 84 GLN A CA 1
ATOM 651 C C . GLN A 1 84 ? -0.107 -1.643 1.250 1.00 92.19 84 GLN A C 1
ATOM 653 O O . GLN A 1 84 ? 1.078 -1.938 1.402 1.00 92.19 84 GLN A O 1
ATOM 658 N N . ALA A 1 85 ? -0.905 -2.314 0.420 1.00 94.31 85 ALA A N 1
ATOM 659 C CA . ALA A 1 85 ? -0.390 -3.304 -0.515 1.00 94.31 85 ALA A CA 1
ATOM 660 C C . ALA A 1 85 ? 0.422 -2.616 -1.621 1.00 94.31 85 ALA A C 1
ATOM 662 O O . ALA A 1 85 ? 0.091 -1.502 -2.031 1.00 94.31 85 ALA A O 1
ATOM 663 N N . ALA A 1 86 ? 1.473 -3.280 -2.099 1.00 97.12 86 ALA A N 1
ATOM 664 C CA . ALA A 1 86 ? 2.222 -2.814 -3.257 1.00 97.12 86 ALA A CA 1
ATOM 665 C C . ALA A 1 86 ? 1.667 -3.436 -4.541 1.00 97.12 86 ALA A C 1
ATOM 667 O O . ALA A 1 86 ? 1.339 -4.619 -4.548 1.00 97.12 86 ALA A O 1
ATOM 668 N N . THR A 1 87 ? 1.563 -2.667 -5.617 1.00 97.94 87 THR A N 1
ATOM 669 C CA . THR A 1 87 ? 0.966 -3.093 -6.880 1.00 97.94 87 THR A CA 1
ATOM 670 C C . THR A 1 87 ? 1.831 -2.735 -8.076 1.00 97.94 87 THR A C 1
ATOM 672 O O . THR A 1 87 ? 2.581 -1.759 -8.063 1.00 97.94 87 THR A O 1
ATOM 675 N N . VAL A 1 88 ? 1.718 -3.545 -9.125 1.00 98.25 88 VAL A N 1
ATOM 676 C CA . VAL A 1 88 ? 2.239 -3.245 -10.460 1.00 98.25 88 VAL A CA 1
ATOM 677 C C . VAL A 1 88 ? 1.294 -3.816 -11.511 1.00 98.25 88 VAL A C 1
ATOM 679 O O . VAL A 1 88 ? 0.850 -4.960 -11.403 1.00 98.25 88 VAL A O 1
ATOM 682 N N . GLU A 1 89 ? 1.009 -3.015 -12.531 1.00 98.00 89 GLU A N 1
ATOM 683 C CA . GLU A 1 89 ? 0.170 -3.406 -13.659 1.00 98.00 89 GLU A CA 1
ATOM 684 C C . GLU A 1 89 ? 0.998 -3.990 -14.811 1.00 98.00 89 GLU A C 1
ATOM 686 O O . GLU A 1 89 ? 2.153 -3.626 -15.042 1.00 98.00 89 GLU A O 1
ATOM 691 N N . PHE A 1 90 ? 0.367 -4.852 -15.598 1.00 97.62 90 PHE A N 1
ATOM 692 C CA . PHE A 1 90 ? 0.877 -5.423 -16.831 1.00 97.62 90 PHE A CA 1
ATOM 693 C C . PHE A 1 90 ? -0.073 -5.107 -17.983 1.00 97.62 90 PHE A C 1
ATOM 695 O O . PHE A 1 90 ? -1.292 -5.132 -17.856 1.00 97.62 90 PHE A O 1
ATOM 702 N N . THR A 1 91 ? 0.491 -4.880 -19.163 1.00 96.44 91 THR A N 1
ATOM 703 C CA . THR A 1 91 ? -0.287 -4.613 -20.393 1.00 96.44 91 THR A CA 1
ATOM 704 C C . THR A 1 91 ? -1.162 -5.787 -20.864 1.00 96.44 91 THR A C 1
ATOM 706 O O . THR A 1 91 ? -2.034 -5.599 -21.713 1.00 96.44 91 THR A O 1
ATOM 709 N N . ALA A 1 92 ? -0.944 -6.999 -20.341 1.00 96.38 92 ALA A N 1
ATOM 710 C CA . ALA A 1 92 ? -1.760 -8.184 -20.595 1.00 96.38 92 ALA A CA 1
ATOM 711 C C . ALA A 1 92 ? -1.584 -9.233 -19.482 1.00 96.38 92 ALA A C 1
ATOM 713 O O . ALA A 1 92 ? -0.671 -9.136 -18.665 1.00 96.38 92 ALA A O 1
ATOM 714 N N . ALA A 1 93 ? -2.454 -10.249 -19.489 1.00 97.19 93 ALA A N 1
ATOM 715 C CA . ALA A 1 93 ? -2.510 -11.277 -18.453 1.00 97.19 93 ALA A CA 1
ATOM 716 C C . ALA A 1 93 ? -1.203 -12.084 -18.322 1.00 97.19 93 ALA A C 1
ATOM 718 O O . ALA A 1 93 ? -0.729 -12.684 -19.302 1.00 97.19 93 ALA A O 1
ATOM 719 N N . VAL A 1 94 ? -0.665 -12.158 -17.104 1.00 97.81 94 VAL A N 1
ATOM 720 C CA . VAL A 1 94 ? 0.522 -12.957 -16.762 1.00 97.81 94 VAL A CA 1
ATOM 721 C C . VAL A 1 94 ? 0.150 -14.361 -16.280 1.00 97.81 94 VAL A C 1
ATOM 723 O O . VAL A 1 94 ? -0.950 -14.585 -15.799 1.00 97.81 94 VAL A O 1
ATOM 726 N N . ASP A 1 95 ? 1.048 -15.336 -16.429 1.00 97.31 95 ASP A N 1
ATOM 727 C CA . ASP A 1 95 ? 0.853 -16.703 -15.938 1.00 97.31 95 ASP A CA 1
ATOM 728 C C . ASP A 1 95 ? 1.087 -16.761 -14.415 1.00 97.31 95 ASP A C 1
ATOM 730 O O . ASP A 1 95 ? 2.241 -16.628 -13.975 1.00 97.31 95 ASP A O 1
ATOM 734 N N . PRO A 1 96 ? 0.049 -17.045 -13.598 1.00 96.88 96 PRO A N 1
ATOM 735 C CA . PRO A 1 96 ? 0.190 -17.150 -12.146 1.00 96.88 96 PRO A CA 1
ATOM 736 C C . PRO A 1 96 ? 1.216 -18.203 -11.710 1.00 96.88 96 PRO A C 1
ATOM 738 O O . PRO A 1 96 ? 1.830 -18.066 -10.656 1.00 96.88 96 PRO A O 1
ATOM 741 N N . GLY A 1 97 ? 1.451 -19.245 -12.519 1.00 97.00 97 GLY A N 1
ATOM 742 C CA . GLY A 1 97 ? 2.442 -20.284 -12.232 1.00 97.00 97 GLY A CA 1
ATOM 743 C C . GLY A 1 97 ? 3.892 -19.787 -12.258 1.00 97.00 97 GLY A C 1
ATOM 744 O O . GLY A 1 97 ? 4.776 -20.440 -11.700 1.00 97.00 97 GLY A O 1
ATOM 745 N N . THR A 1 98 ? 4.139 -18.627 -12.872 1.00 97.50 98 THR A N 1
ATOM 746 C CA . THR A 1 98 ? 5.462 -17.987 -12.938 1.00 97.50 98 THR A CA 1
ATOM 747 C C . THR A 1 98 ? 5.657 -16.901 -11.882 1.00 97.50 98 THR A C 1
ATOM 749 O O . THR A 1 98 ? 6.787 -16.470 -11.655 1.00 97.50 98 THR A O 1
ATOM 752 N N . VAL A 1 99 ? 4.595 -16.508 -11.172 1.00 97.50 99 VAL A N 1
ATOM 753 C CA . VAL A 1 99 ? 4.648 -15.566 -10.049 1.00 97.50 99 VAL A CA 1
ATOM 754 C C . VAL A 1 99 ? 5.002 -16.330 -8.776 1.00 97.50 99 VAL A C 1
ATOM 756 O O . VAL A 1 99 ? 4.205 -17.085 -8.224 1.00 97.50 99 VAL A O 1
ATOM 759 N N . ASN A 1 100 ? 6.242 -16.184 -8.320 1.00 95.31 100 ASN A N 1
ATOM 760 C CA . ASN A 1 100 ? 6.771 -16.904 -7.168 1.00 95.31 100 ASN A CA 1
ATOM 761 C C . ASN A 1 100 ? 7.876 -16.077 -6.486 1.00 95.31 100 ASN A C 1
ATOM 763 O O . ASN A 1 100 ? 8.283 -15.043 -7.019 1.00 95.31 100 ASN A O 1
ATOM 767 N N . PRO A 1 101 ? 8.402 -16.510 -5.325 1.00 94.50 101 PRO A N 1
ATOM 768 C CA . PRO A 1 101 ? 9.401 -15.724 -4.614 1.00 94.50 101 PRO A CA 1
ATOM 769 C C . PRO A 1 101 ? 10.642 -15.384 -5.452 1.00 94.50 101 PRO A C 1
ATOM 771 O O . PRO A 1 101 ? 11.255 -14.346 -5.218 1.00 94.50 101 PRO A O 1
ATOM 774 N N . ASP A 1 102 ? 11.064 -16.221 -6.400 1.00 94.38 102 ASP A N 1
ATOM 775 C CA . ASP A 1 102 ? 12.285 -15.967 -7.175 1.00 94.38 102 ASP A CA 1
ATOM 776 C C . ASP A 1 102 ? 12.076 -14.918 -8.277 1.00 94.38 102 ASP A C 1
ATOM 778 O O . ASP A 1 102 ? 13.017 -14.182 -8.595 1.00 94.38 102 ASP A O 1
ATOM 782 N N . THR A 1 103 ? 10.852 -14.808 -8.804 1.00 97.31 103 THR A N 1
ATOM 783 C CA . THR A 1 103 ? 10.465 -13.829 -9.832 1.00 97.31 103 THR A CA 1
ATOM 784 C C . THR A 1 103 ? 9.928 -12.525 -9.250 1.00 97.31 103 THR A C 1
ATOM 786 O O . THR A 1 103 ? 10.054 -11.490 -9.897 1.00 97.31 103 THR A O 1
ATOM 789 N N . VAL A 1 104 ? 9.403 -12.542 -8.023 1.00 97.94 104 VAL A N 1
ATOM 790 C CA . VAL A 1 104 ? 8.905 -11.356 -7.314 1.00 97.94 104 VAL A CA 1
ATOM 791 C C . VAL A 1 104 ? 9.543 -11.293 -5.936 1.00 97.94 104 VAL A C 1
ATOM 793 O O . VAL A 1 104 ? 9.296 -12.132 -5.069 1.00 97.94 104 VAL A O 1
ATOM 796 N N . GLN A 1 105 ? 10.394 -10.292 -5.729 1.00 97.56 105 GLN A N 1
ATOM 797 C CA . GLN A 1 105 ? 11.171 -10.154 -4.503 1.00 97.56 105 GLN A CA 1
ATOM 798 C C . GLN A 1 105 ? 10.894 -8.829 -3.814 1.00 97.56 105 GLN A C 1
ATOM 800 O O . GLN A 1 105 ? 10.948 -7.776 -4.439 1.00 97.56 105 GLN A O 1
ATOM 805 N N . VAL A 1 106 ? 10.715 -8.889 -2.496 1.00 98.19 106 VAL A N 1
ATOM 806 C CA . VAL A 1 106 ? 10.610 -7.713 -1.631 1.00 98.19 106 VAL A CA 1
ATOM 807 C C . VAL A 1 106 ? 11.770 -7.705 -0.648 1.00 98.19 106 VAL A C 1
ATOM 809 O O . VAL A 1 106 ? 12.072 -8.713 0.002 1.00 98.19 106 VAL A O 1
ATOM 812 N N . TRP A 1 107 ? 12.428 -6.559 -0.527 1.00 98.19 107 TRP A N 1
ATOM 813 C CA . TRP A 1 107 ? 13.589 -6.362 0.329 1.00 98.19 107 TRP A CA 1
ATOM 814 C C . TRP A 1 107 ? 13.361 -5.181 1.261 1.00 98.19 107 TRP A C 1
ATOM 816 O O . TRP A 1 107 ? 13.055 -4.083 0.818 1.00 98.19 107 TRP A O 1
ATOM 826 N N . HIS A 1 108 ? 13.563 -5.392 2.560 1.00 98.00 108 HIS A N 1
ATOM 827 C CA . HIS A 1 108 ? 13.684 -4.295 3.514 1.00 98.00 108 HIS A CA 1
ATOM 828 C C . HIS A 1 108 ? 15.070 -3.670 3.348 1.00 98.00 108 HIS A C 1
ATOM 830 O O . HIS A 1 108 ? 16.095 -4.321 3.604 1.00 98.00 108 HIS A O 1
ATOM 836 N N . TRP A 1 109 ? 15.082 -2.423 2.893 1.00 97.69 109 TRP A N 1
ATOM 837 C CA . TRP A 1 109 ? 16.274 -1.694 2.516 1.00 97.69 109 TRP A CA 1
ATOM 838 C C . TRP A 1 109 ? 16.856 -0.915 3.695 1.00 97.69 109 TRP A C 1
ATOM 840 O O . TRP A 1 109 ? 16.240 -0.022 4.268 1.00 97.69 109 TRP A O 1
ATOM 850 N N . ARG A 1 110 ? 18.068 -1.303 4.087 1.00 95.31 110 ARG A N 1
ATOM 851 C CA . ARG A 1 110 ? 18.838 -0.758 5.214 1.00 95.31 110 ARG A CA 1
ATOM 852 C C . ARG A 1 110 ? 20.327 -0.968 4.930 1.00 95.31 110 ARG A C 1
ATOM 854 O O . ARG A 1 110 ? 20.666 -1.516 3.887 1.00 95.31 110 ARG A O 1
ATOM 861 N N . GLU A 1 111 ? 21.208 -0.647 5.883 1.00 93.25 111 GLU A N 1
ATOM 862 C CA . GLU A 1 111 ? 22.667 -0.853 5.744 1.00 93.25 111 GLU A CA 1
ATOM 863 C C . GLU A 1 111 ? 23.037 -2.260 5.233 1.00 93.25 111 GLU A C 1
ATOM 865 O O . GLU A 1 111 ? 23.934 -2.428 4.414 1.00 93.25 111 GLU A O 1
ATOM 870 N N . THR A 1 112 ? 22.313 -3.288 5.682 1.00 95.62 112 THR A N 1
ATOM 871 C CA . THR A 1 112 ? 22.349 -4.628 5.084 1.00 95.62 112 THR A CA 1
ATOM 872 C C . THR A 1 112 ? 20.939 -5.038 4.662 1.00 95.62 112 THR A C 1
ATOM 874 O O . THR A 1 112 ? 20.151 -5.427 5.539 1.00 95.62 112 THR A O 1
ATOM 877 N N . PRO A 1 113 ? 20.607 -4.971 3.357 1.00 97.75 113 PRO A N 1
ATOM 878 C CA . PRO A 1 113 ? 19.278 -5.321 2.878 1.00 97.75 113 PRO A CA 1
ATOM 879 C C . PRO A 1 113 ? 18.920 -6.769 3.211 1.00 97.75 113 PRO A C 1
ATOM 881 O O . PRO A 1 113 ? 19.748 -7.679 3.101 1.00 97.75 113 PRO A O 1
ATOM 884 N N . THR A 1 114 ? 17.673 -6.988 3.618 1.00 97.38 114 THR A N 1
ATOM 885 C CA . THR A 1 114 ? 17.157 -8.321 3.964 1.00 97.38 114 THR A CA 1
ATOM 886 C C . THR A 1 114 ? 15.864 -8.616 3.235 1.00 97.38 114 THR A C 1
ATOM 888 O O . THR A 1 114 ? 14.948 -7.796 3.267 1.00 97.38 114 THR A O 1
ATOM 891 N N . ARG A 1 115 ? 15.782 -9.801 2.624 1.00 96.38 115 ARG A N 1
ATOM 892 C CA . ARG A 1 115 ? 14.578 -10.273 1.938 1.00 96.38 115 ARG A CA 1
ATOM 893 C C . ARG A 1 115 ? 13.441 -10.430 2.942 1.00 96.38 115 ARG A C 1
ATOM 895 O O . ARG A 1 115 ? 13.669 -10.936 4.042 1.00 96.38 115 ARG A O 1
ATOM 902 N N . VAL A 1 116 ? 12.243 -10.010 2.555 1.00 95.00 116 VAL A N 1
ATOM 903 C CA . VAL A 1 116 ? 11.015 -10.209 3.328 1.00 95.00 116 VAL A CA 1
ATOM 904 C C . VAL A 1 116 ? 10.445 -11.582 2.940 1.00 95.00 116 VAL A C 1
ATOM 906 O O . VAL A 1 116 ? 10.091 -11.766 1.779 1.00 95.00 116 VAL A O 1
ATOM 909 N N . PRO A 1 117 ? 10.428 -12.578 3.847 1.00 82.25 117 PRO A N 1
ATOM 910 C CA . PRO A 1 117 ? 10.121 -13.964 3.483 1.00 82.25 117 PRO A CA 1
ATOM 911 C C . PRO A 1 117 ? 8.619 -14.271 3.357 1.00 82.25 117 PRO A C 1
ATOM 913 O O . PRO A 1 117 ? 8.277 -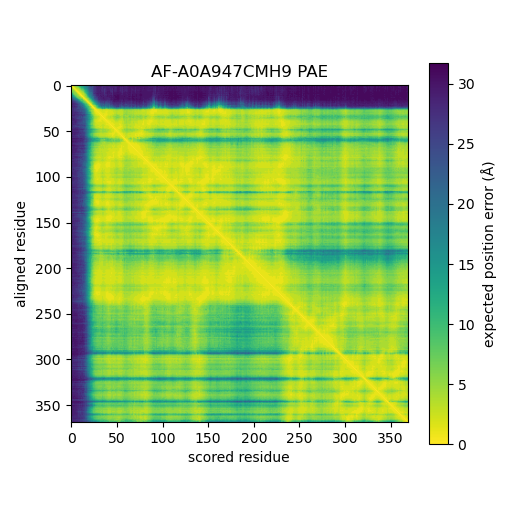15.242 2.692 1.00 82.25 117 PRO A O 1
ATOM 916 N N . ASP A 1 118 ? 7.748 -13.445 3.950 1.00 76.06 118 ASP A N 1
ATOM 917 C CA . ASP A 1 118 ? 6.319 -13.742 4.153 1.00 76.06 118 ASP A CA 1
ATOM 918 C C . ASP A 1 118 ? 5.399 -12.685 3.515 1.00 76.06 118 ASP A C 1
ATOM 920 O O . ASP A 1 118 ? 4.417 -12.244 4.118 1.00 76.06 118 ASP A O 1
ATOM 924 N N . VAL A 1 119 ? 5.743 -12.226 2.310 1.00 87.62 119 VAL A N 1
ATOM 925 C CA . VAL A 1 119 ? 4.825 -11.406 1.509 1.00 87.62 119 VAL A CA 1
ATOM 926 C C . VAL A 1 119 ? 3.855 -12.318 0.768 1.00 87.62 119 VAL A C 1
ATOM 928 O O . VAL A 1 119 ? 4.263 -13.327 0.189 1.00 87.62 119 VAL A O 1
ATOM 931 N N . ARG A 1 120 ? 2.567 -11.979 0.796 1.00 90.12 120 ARG A N 1
ATOM 932 C CA . ARG A 1 120 ? 1.579 -12.652 -0.050 1.00 90.12 120 ARG A CA 1
ATOM 933 C C . ARG A 1 120 ? 1.516 -11.912 -1.366 1.00 90.12 120 ARG A C 1
ATOM 935 O O . ARG A 1 120 ? 1.400 -10.693 -1.371 1.00 90.12 120 ARG A O 1
ATOM 942 N N . VAL A 1 121 ? 1.627 -12.665 -2.449 1.00 94.31 121 VAL A N 1
ATOM 943 C CA . VAL A 1 121 ? 1.552 -12.138 -3.805 1.00 94.31 121 VAL A CA 1
ATOM 944 C C . VAL A 1 121 ? 0.343 -12.766 -4.473 1.00 94.31 121 VAL A C 1
ATOM 946 O O . VAL A 1 121 ? 0.183 -13.988 -4.435 1.00 94.31 121 VAL A O 1
ATOM 949 N N . SER A 1 122 ? -0.501 -11.936 -5.062 1.00 94.25 122 SER A N 1
ATOM 950 C CA . SER A 1 122 ? -1.692 -12.348 -5.793 1.00 94.25 122 SER A CA 1
ATOM 951 C C . SER A 1 122 ? -1.795 -11.587 -7.103 1.00 94.25 122 SER A C 1
ATOM 953 O O . SER A 1 122 ? -1.157 -10.555 -7.293 1.00 94.25 122 SER A O 1
ATOM 955 N N . LEU A 1 123 ? -2.601 -12.129 -8.003 1.00 96.88 123 LEU A N 1
ATOM 956 C CA . LEU A 1 123 ? -3.032 -11.457 -9.214 1.00 96.88 123 LEU A CA 1
ATOM 957 C C . LEU A 1 123 ? -4.525 -11.163 -9.092 1.00 96.88 123 LEU A C 1
ATOM 959 O O . LEU A 1 123 ? -5.245 -11.928 -8.442 1.00 96.88 123 LEU A O 1
ATOM 963 N N . ASP A 1 124 ? -4.971 -10.077 -9.706 1.00 96.00 124 ASP A N 1
ATOM 964 C CA . ASP A 1 124 ? -6.393 -9.793 -9.869 1.00 96.00 124 ASP A CA 1
ATOM 965 C C . ASP A 1 124 ? -7.078 -10.820 -10.799 1.00 96.00 124 ASP A C 1
ATOM 967 O O . ASP A 1 124 ? -6.433 -11.669 -11.419 1.00 96.00 124 ASP A O 1
ATOM 971 N N . ASP A 1 125 ? -8.404 -10.737 -10.937 1.00 94.62 125 ASP A N 1
ATOM 972 C CA . ASP A 1 125 ? -9.183 -11.674 -11.762 1.00 94.62 125 ASP A CA 1
ATOM 973 C C . ASP A 1 125 ? -8.804 -11.632 -13.252 1.00 94.62 125 ASP A C 1
ATOM 975 O O . ASP A 1 125 ? -8.978 -12.621 -13.976 1.00 94.62 125 ASP A O 1
ATOM 979 N N . SER A 1 126 ? -8.312 -10.486 -13.735 1.00 95.44 126 SER A N 1
ATOM 980 C CA . SER A 1 126 ? -7.832 -10.343 -15.110 1.00 95.44 126 SER A CA 1
ATOM 981 C C . SER A 1 126 ? -6.380 -10.794 -15.291 1.00 95.44 126 SER A C 1
ATOM 983 O O . SER A 1 126 ? -5.934 -10.962 -16.430 1.00 95.44 126 SER A O 1
ATOM 985 N N . GLU A 1 127 ? -5.678 -11.038 -14.183 1.00 97.12 127 GLU A N 1
ATOM 986 C CA . GLU A 1 127 ? -4.250 -11.325 -14.082 1.00 97.12 127 GLU A CA 1
ATOM 987 C C . GLU A 1 127 ? -3.363 -10.261 -14.738 1.00 97.12 127 GLU A C 1
ATOM 989 O O . GLU A 1 127 ? -2.281 -10.562 -15.248 1.00 97.12 127 GLU A O 1
ATOM 994 N N . THR A 1 128 ? -3.834 -9.018 -14.755 1.00 97.31 128 THR A N 1
ATOM 995 C CA . THR A 1 128 ? -3.095 -7.861 -15.268 1.00 97.31 128 THR A CA 1
ATOM 996 C C . THR A 1 128 ? -2.555 -6.978 -14.156 1.00 97.31 128 THR A C 1
ATOM 998 O O . THR A 1 128 ? -1.687 -6.160 -14.425 1.00 97.31 128 THR A O 1
ATOM 1001 N N . GLU A 1 129 ? -2.969 -7.172 -12.907 1.00 98.12 129 GLU A N 1
ATOM 1002 C CA . GLU A 1 129 ? -2.400 -6.478 -11.756 1.00 98.12 129 GLU A CA 1
ATOM 1003 C C . GLU A 1 129 ? -1.833 -7.484 -10.760 1.00 98.12 129 GLU A C 1
ATOM 1005 O O . GLU A 1 129 ? -2.515 -8.418 -10.338 1.00 98.12 129 GLU A O 1
ATOM 1010 N N . LEU A 1 130 ? -0.570 -7.288 -10.379 1.00 98.25 130 LEU A N 1
ATOM 1011 C CA . LEU A 1 130 ? 0.054 -8.013 -9.282 1.00 98.25 130 LEU A CA 1
ATOM 1012 C C . LEU A 1 130 ? -0.034 -7.187 -8.011 1.00 98.25 130 LEU A C 1
ATOM 1014 O O . LEU A 1 130 ? 0.433 -6.053 -7.978 1.00 98.25 130 LEU A O 1
ATOM 1018 N N . THR A 1 131 ? -0.559 -7.798 -6.956 1.00 97.50 131 THR A N 1
ATOM 1019 C CA . THR A 1 131 ? -0.667 -7.229 -5.615 1.00 97.50 131 THR A CA 1
ATOM 1020 C C . THR A 1 131 ? 0.266 -7.967 -4.665 1.00 97.50 131 THR A C 1
ATOM 1022 O O . THR A 1 131 ? 0.341 -9.195 -4.663 1.00 97.50 131 THR A O 1
ATOM 1025 N N . ILE A 1 132 ? 0.973 -7.214 -3.833 1.00 96.31 132 ILE A N 1
ATOM 1026 C CA . ILE A 1 132 ? 1.831 -7.691 -2.758 1.00 96.31 132 ILE A CA 1
ATOM 1027 C C . ILE A 1 132 ? 1.259 -7.151 -1.454 1.00 96.31 132 ILE A C 1
ATOM 1029 O O . ILE A 1 132 ? 1.447 -5.978 -1.122 1.00 96.31 132 ILE A O 1
ATOM 1033 N N . ASP A 1 133 ? 0.576 -8.006 -0.701 1.00 92.44 133 ASP A N 1
ATOM 1034 C CA . ASP A 1 133 ? 0.025 -7.612 0.590 1.00 92.44 133 ASP A CA 1
ATOM 1035 C C . ASP A 1 133 ? 1.145 -7.234 1.558 1.00 92.44 133 ASP A C 1
ATOM 1037 O O . ASP A 1 133 ? 2.206 -7.877 1.614 1.00 92.44 133 ASP A O 1
ATOM 1041 N N . ALA A 1 134 ? 0.852 -6.257 2.415 1.00 89.25 134 ALA A N 1
ATOM 1042 C CA . ALA A 1 134 ? 1.665 -6.025 3.591 1.00 89.25 134 ALA A CA 1
ATOM 1043 C C . ALA A 1 134 ? 1.800 -7.331 4.409 1.00 89.25 134 ALA A C 1
ATOM 1045 O O . ALA A 1 134 ? 0.847 -8.121 4.516 1.00 89.25 134 ALA A O 1
ATOM 1046 N N . PRO A 1 135 ? 2.970 -7.585 5.028 1.00 88.94 135 PRO A N 1
ATOM 1047 C CA . PRO A 1 135 ? 3.118 -8.674 5.981 1.00 88.94 135 PRO A CA 1
ATOM 1048 C C . PRO A 1 135 ? 2.045 -8.588 7.069 1.00 88.94 135 PRO A C 1
ATOM 1050 O O . PRO A 1 135 ? 1.533 -7.515 7.365 1.00 88.94 135 PRO A O 1
ATOM 1053 N N . ARG A 1 136 ? 1.746 -9.698 7.750 1.00 83.38 136 ARG A N 1
ATOM 1054 C CA . ARG A 1 136 ? 0.670 -9.752 8.761 1.00 83.38 136 ARG A CA 1
ATOM 1055 C C . ARG A 1 136 ? 0.728 -8.640 9.825 1.00 83.38 136 ARG A C 1
ATOM 1057 O O . ARG A 1 136 ? -0.300 -8.220 10.341 1.00 83.38 136 ARG A O 1
ATOM 1064 N N . HIS A 1 137 ? 1.921 -8.180 10.186 1.00 84.31 137 HIS A N 1
ATOM 1065 C CA . HIS A 1 137 ? 2.111 -7.111 11.172 1.00 84.31 137 HIS A CA 1
ATOM 1066 C C . HIS A 1 137 ? 2.233 -5.712 10.54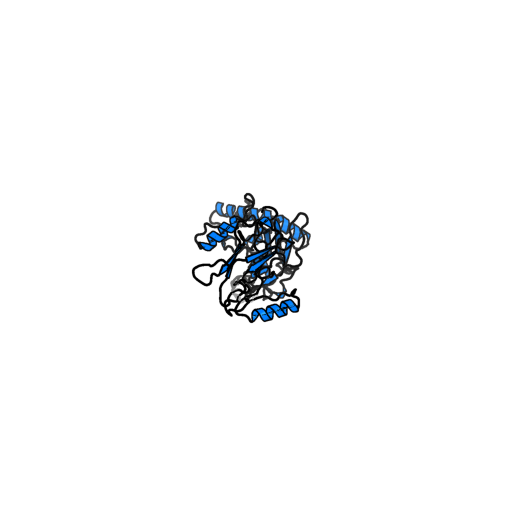6 1.00 84.31 137 HIS A C 1
ATOM 1068 O O . HIS A 1 137 ? 2.580 -4.759 11.241 1.00 84.31 137 HIS A O 1
ATOM 1074 N N . GLY A 1 138 ? 1.897 -5.578 9.266 1.00 89.50 138 GLY A N 1
ATOM 1075 C CA . GLY A 1 138 ? 2.198 -4.420 8.439 1.00 89.50 138 GLY A CA 1
ATOM 1076 C C . GLY A 1 138 ? 3.669 -4.365 8.033 1.00 89.50 138 GLY A C 1
ATOM 1077 O O . GLY A 1 138 ? 4.523 -5.114 8.528 1.00 89.50 138 GLY A O 1
ATOM 1078 N N . TRP A 1 139 ? 3.975 -3.437 7.136 1.00 93.25 139 TRP A N 1
ATOM 1079 C CA . TRP A 1 139 ? 5.335 -2.974 6.925 1.00 93.25 139 TRP A CA 1
ATOM 1080 C C . TRP A 1 139 ? 5.857 -2.277 8.184 1.00 93.25 139 TRP A C 1
ATOM 1082 O O . TRP A 1 139 ? 5.109 -1.718 8.988 1.00 93.25 139 TRP A O 1
ATOM 1092 N N . LYS A 1 140 ? 7.173 -2.295 8.379 1.00 94.12 140 LYS A N 1
ATOM 1093 C CA . LYS A 1 140 ? 7.788 -1.629 9.524 1.00 94.12 140 LYS A CA 1
ATOM 1094 C C . LYS A 1 140 ? 7.704 -0.110 9.330 1.00 94.12 140 LYS A C 1
ATOM 1096 O O . LYS A 1 140 ? 8.245 0.390 8.350 1.00 94.12 140 LYS A O 1
ATOM 1101 N N . ARG A 1 141 ? 7.112 0.604 10.297 1.00 94.56 141 ARG A N 1
ATOM 1102 C CA . ARG A 1 141 ? 7.122 2.081 10.377 1.00 94.56 141 ARG A CA 1
ATOM 1103 C C . ARG A 1 141 ? 8.535 2.652 10.202 1.00 94.56 141 ARG A C 1
ATOM 1105 O O . ARG A 1 141 ? 9.484 2.111 10.786 1.00 94.56 141 ARG A O 1
ATOM 1112 N N . GLY A 1 142 ? 8.664 3.698 9.385 1.00 94.88 142 GLY A N 1
ATOM 1113 C CA . GLY A 1 142 ? 9.945 4.305 8.993 1.00 94.88 142 GLY A CA 1
ATOM 1114 C C . GLY A 1 142 ? 10.856 3.399 8.150 1.00 94.88 142 GLY A C 1
ATOM 1115 O O . GLY A 1 142 ? 12.033 3.696 7.955 1.00 94.88 142 GLY A O 1
ATOM 1116 N N . GLY A 1 143 ? 10.370 2.233 7.717 1.00 96.31 143 GLY A N 1
ATOM 1117 C CA . GLY A 1 143 ? 11.122 1.295 6.891 1.00 96.31 143 GLY A CA 1
ATOM 1118 C C . GLY A 1 143 ? 11.065 1.676 5.416 1.00 96.31 143 GLY A C 1
ATOM 1119 O O . GLY A 1 143 ? 10.012 2.059 4.917 1.00 96.31 143 GLY A O 1
ATOM 1120 N N . LYS A 1 144 ? 12.187 1.505 4.713 1.00 97.81 144 LYS A N 1
ATOM 1121 C CA . LYS A 1 144 ? 12.272 1.606 3.252 1.00 97.81 144 LYS A CA 1
ATOM 1122 C C . LYS A 1 144 ? 12.263 0.211 2.642 1.00 97.81 144 LYS A C 1
ATOM 1124 O O . LYS A 1 144 ? 12.962 -0.681 3.130 1.00 97.81 144 LYS A O 1
ATOM 1129 N N . TYR A 1 145 ? 11.486 0.004 1.593 1.00 98.38 145 TYR A N 1
ATOM 1130 C CA . TYR A 1 145 ? 11.325 -1.286 0.936 1.00 98.38 145 TYR A CA 1
ATOM 1131 C C . TYR A 1 145 ? 11.567 -1.156 -0.559 1.00 98.38 145 TYR A C 1
ATOM 1133 O O . TYR A 1 145 ? 11.268 -0.127 -1.145 1.00 98.38 145 TYR A O 1
ATOM 1141 N N . VAL A 1 146 ? 12.118 -2.209 -1.158 1.00 98.56 146 VAL A N 1
ATOM 1142 C CA . VAL A 1 146 ? 12.366 -2.309 -2.599 1.00 98.56 146 VAL A CA 1
ATOM 1143 C C . VAL A 1 146 ? 11.675 -3.557 -3.116 1.00 98.56 146 VAL A C 1
ATOM 1145 O O . VAL A 1 146 ? 11.870 -4.646 -2.561 1.00 98.56 146 VAL A O 1
ATOM 1148 N N . VAL A 1 147 ? 10.900 -3.403 -4.182 1.00 98.62 147 VAL A N 1
ATOM 1149 C CA . VAL A 1 147 ? 10.263 -4.506 -4.904 1.00 98.62 147 VAL A CA 1
ATOM 1150 C C . VAL A 1 147 ? 10.961 -4.684 -6.240 1.00 98.62 147 VAL A C 1
ATOM 1152 O O . VAL A 1 147 ? 11.309 -3.710 -6.897 1.00 98.62 147 VAL A O 1
ATOM 1155 N N . MET A 1 148 ? 11.182 -5.934 -6.634 1.00 98.44 148 MET A N 1
ATOM 1156 C CA . MET A 1 148 ? 11.735 -6.299 -7.933 1.00 98.44 148 MET A CA 1
ATOM 1157 C C . MET A 1 148 ? 10.872 -7.388 -8.558 1.00 98.44 148 MET A C 1
ATOM 1159 O O . MET A 1 148 ? 10.646 -8.434 -7.944 1.00 98.44 148 MET A O 1
ATOM 1163 N N . VAL A 1 149 ? 10.427 -7.133 -9.785 1.00 98.50 149 VAL A N 1
ATOM 1164 C CA . VAL A 1 149 ? 9.774 -8.106 -10.658 1.00 98.50 149 VAL A CA 1
ATOM 1165 C C . VAL A 1 149 ? 10.742 -8.466 -11.775 1.00 98.50 149 VAL A C 1
ATOM 1167 O O . VAL A 1 149 ? 11.118 -7.632 -12.606 1.00 98.50 149 VAL A O 1
ATOM 1170 N N . ARG A 1 150 ? 11.152 -9.733 -11.792 1.00 98.31 150 ARG A N 1
ATOM 1171 C CA . ARG A 1 150 ? 12.019 -10.294 -12.822 1.00 98.31 150 ARG A CA 1
ATOM 1172 C C . ARG A 1 150 ? 11.185 -10.603 -14.059 1.00 98.31 150 ARG A C 1
ATOM 1174 O O . ARG A 1 150 ? 10.167 -11.279 -13.960 1.00 98.31 150 ARG A O 1
ATOM 1181 N N . GLY A 1 151 ? 11.641 -10.146 -15.215 1.00 96.44 151 GLY A N 1
ATOM 1182 C CA . GLY A 1 151 ? 11.150 -10.527 -16.535 1.00 96.44 151 GLY A CA 1
ATOM 1183 C C . GLY A 1 151 ? 12.158 -11.392 -17.295 1.00 96.44 151 GLY A C 1
ATOM 1184 O O . GLY A 1 151 ? 13.016 -12.066 -16.718 1.00 96.44 151 GLY A O 1
ATOM 1185 N N . GLY A 1 152 ? 12.070 -11.361 -18.623 1.00 91.56 152 GLY A N 1
ATOM 1186 C CA . GLY A 1 152 ? 12.952 -12.139 -19.492 1.00 91.56 152 GLY A CA 1
ATOM 1187 C C . GLY A 1 152 ? 12.718 -13.652 -19.386 1.00 91.56 152 GLY A C 1
ATOM 1188 O O . GLY A 1 152 ? 11.632 -14.106 -19.051 1.00 91.56 152 GLY A O 1
ATOM 1189 N N . ALA A 1 153 ? 13.736 -14.453 -19.711 1.00 90.81 153 ALA A N 1
ATOM 1190 C CA . ALA A 1 153 ? 13.596 -15.912 -19.842 1.00 90.81 153 ALA A CA 1
ATOM 1191 C C . ALA A 1 153 ? 13.512 -16.681 -18.507 1.00 90.81 153 ALA A C 1
ATOM 1193 O O . ALA A 1 153 ? 13.279 -17.886 -18.512 1.00 90.81 153 ALA A O 1
ATOM 1194 N N . ALA A 1 154 ? 13.780 -16.015 -17.384 1.00 93.12 154 ALA A N 1
ATOM 1195 C CA . ALA A 1 154 ? 13.768 -16.602 -16.043 1.00 93.12 154 ALA A CA 1
ATOM 1196 C C . ALA A 1 154 ? 12.837 -15.833 -15.087 1.00 93.12 154 ALA A C 1
ATOM 1198 O O . ALA A 1 154 ? 12.980 -15.944 -13.867 1.00 93.12 154 ALA A O 1
ATOM 1199 N N . GLY A 1 155 ? 11.957 -15.000 -15.645 1.00 96.69 155 GLY A N 1
ATOM 1200 C CA . GLY A 1 155 ? 11.062 -14.112 -14.917 1.00 96.69 155 GLY A CA 1
ATOM 1201 C C . GLY A 1 155 ? 9.601 -14.542 -14.978 1.00 96.69 155 GLY A C 1
ATOM 1202 O O . GLY A 1 155 ? 9.285 -15.689 -15.283 1.00 96.69 155 GLY A O 1
ATOM 1203 N N . VAL A 1 156 ? 8.721 -13.592 -14.675 1.00 97.62 156 VAL A N 1
ATOM 1204 C CA . VAL A 1 156 ? 7.284 -13.699 -14.934 1.00 97.62 156 VAL A CA 1
ATOM 1205 C C . VAL A 1 156 ? 7.059 -13.838 -16.443 1.00 97.62 156 VAL A C 1
ATOM 1207 O O . VAL A 1 156 ? 7.737 -13.193 -17.247 1.00 97.62 156 VAL A O 1
ATOM 1210 N N . GLU A 1 157 ? 6.106 -14.679 -16.829 1.00 97.31 157 GLU A N 1
ATOM 1211 C CA . GLU A 1 157 ? 5.715 -14.898 -18.222 1.00 97.31 157 GLU A CA 1
ATOM 1212 C C . GLU A 1 157 ? 4.250 -14.518 -18.436 1.00 97.31 157 GLU A C 1
ATOM 1214 O O . GLU A 1 157 ? 3.446 -14.501 -17.509 1.00 97.31 157 GLU A O 1
ATOM 1219 N N . GLY A 1 158 ? 3.881 -14.234 -19.681 1.00 96.62 158 GLY A N 1
ATOM 1220 C CA . GLY A 1 158 ? 2.486 -14.115 -20.084 1.00 96.62 158 GLY A CA 1
ATOM 1221 C C . GLY A 1 158 ? 1.771 -15.459 -20.090 1.00 96.62 158 GLY A C 1
ATOM 1222 O O . GLY A 1 158 ? 2.386 -16.492 -20.349 1.00 96.62 158 GLY A O 1
ATOM 1223 N N . LYS A 1 159 ? 0.441 -15.449 -19.958 1.00 92.88 159 LYS A N 1
ATOM 1224 C CA . LYS A 1 159 ? -0.411 -16.658 -20.030 1.00 92.88 159 LYS A CA 1
ATOM 1225 C C . LYS A 1 159 ? -0.204 -17.523 -21.282 1.00 92.88 159 LYS A C 1
ATOM 1227 O O . LYS A 1 159 ? -0.599 -18.689 -21.322 1.00 92.88 159 LYS A O 1
ATOM 1232 N N . ARG A 1 160 ? 0.349 -16.939 -22.347 1.00 92.31 160 ARG A N 1
ATOM 1233 C CA . ARG A 1 160 ? 0.642 -17.610 -23.622 1.00 92.31 160 ARG A CA 1
ATOM 1234 C C . ARG A 1 160 ? 2.134 -17.911 -23.817 1.00 92.31 160 ARG A C 1
ATOM 1236 O O . ARG A 1 160 ? 2.535 -18.198 -24.942 1.00 92.31 160 ARG A O 1
ATOM 1243 N N . GLY A 1 161 ? 2.942 -17.836 -22.757 1.00 91.81 161 GLY A N 1
ATOM 1244 C CA . GLY A 1 161 ? 4.405 -17.935 -22.816 1.00 91.81 161 GLY A CA 1
ATOM 1245 C C . GLY A 1 161 ? 5.070 -16.689 -23.411 1.00 91.81 161 GLY A C 1
ATOM 1246 O O . GLY A 1 161 ? 6.165 -16.775 -23.966 1.00 91.81 161 GLY A O 1
ATOM 1247 N N . GLN A 1 162 ? 4.383 -15.542 -23.375 1.00 95.62 162 GLN A N 1
ATOM 1248 C CA . GLN A 1 162 ? 4.939 -14.261 -23.815 1.00 95.62 162 GLN A CA 1
ATOM 1249 C C . GLN A 1 162 ? 6.007 -13.806 -22.820 1.00 95.62 162 GLN A C 1
ATOM 1251 O O . GLN A 1 162 ? 5.909 -14.073 -21.623 1.00 95.62 162 GLN A O 1
ATOM 1256 N N . ARG A 1 163 ? 7.017 -13.082 -23.296 1.00 95.62 163 ARG A N 1
ATOM 1257 C CA . ARG A 1 163 ? 8.012 -12.491 -22.399 1.00 95.62 163 ARG A CA 1
ATOM 1258 C C . ARG A 1 163 ? 7.402 -11.295 -21.681 1.00 95.62 163 ARG A C 1
ATOM 1260 O O . ARG A 1 163 ? 6.760 -10.470 -22.330 1.00 95.62 163 ARG A O 1
ATOM 1267 N N . VAL A 1 164 ? 7.663 -11.190 -20.381 1.00 97.19 164 VAL A N 1
ATOM 1268 C CA . VAL A 1 164 ? 7.457 -9.946 -19.638 1.00 97.19 164 VAL A CA 1
ATOM 1269 C C . VAL A 1 164 ? 8.742 -9.127 -19.687 1.00 97.19 164 VAL A C 1
ATOM 1271 O O . VAL A 1 164 ? 9.829 -9.639 -19.399 1.00 97.19 164 VAL A O 1
ATOM 1274 N N . GLU A 1 165 ? 8.628 -7.864 -20.077 1.00 96.06 165 GLU A N 1
ATOM 1275 C CA . GLU A 1 165 ? 9.732 -6.912 -20.165 1.00 96.06 165 GLU A CA 1
ATOM 1276 C C . GLU A 1 165 ? 9.379 -5.584 -19.487 1.00 96.06 165 GLU A C 1
ATOM 1278 O O . GLU A 1 165 ? 8.240 -5.340 -19.087 1.00 96.06 165 GLU A O 1
ATOM 1283 N N . ALA A 1 166 ? 10.391 -4.735 -19.340 1.00 95.75 166 ALA A N 1
ATOM 1284 C CA . ALA A 1 166 ? 10.221 -3.361 -18.900 1.00 95.75 166 ALA A CA 1
ATOM 1285 C C . ALA A 1 166 ? 9.416 -2.542 -19.914 1.00 95.75 166 ALA A C 1
ATOM 1287 O O . ALA A 1 166 ? 9.527 -2.763 -21.125 1.00 95.75 166 ALA A O 1
ATOM 1288 N N . ASP A 1 167 ? 8.656 -1.567 -19.423 1.00 94.25 167 ASP A N 1
ATOM 1289 C CA . ASP A 1 167 ? 8.115 -0.502 -20.265 1.00 94.25 167 ASP A CA 1
ATOM 1290 C C . ASP A 1 167 ? 9.227 0.391 -20.847 1.00 94.25 167 ASP A C 1
ATOM 1292 O O . ASP A 1 167 ? 10.375 0.373 -20.388 1.00 94.25 167 ASP A O 1
ATOM 1296 N N . ALA A 1 168 ? 8.895 1.197 -21.853 1.00 90.88 168 ALA A N 1
ATOM 1297 C CA . ALA A 1 168 ? 9.844 2.044 -22.567 1.00 90.88 168 ALA A CA 1
ATOM 1298 C C . ALA A 1 168 ? 10.536 3.067 -21.651 1.00 90.88 168 ALA A C 1
ATOM 1300 O O . ALA A 1 168 ? 11.753 3.224 -21.733 1.00 90.88 168 ALA A O 1
ATOM 1301 N N . ALA A 1 169 ? 9.799 3.732 -20.757 1.00 91.75 169 ALA A N 1
ATOM 1302 C CA . ALA A 1 169 ? 10.394 4.663 -19.797 1.00 91.75 169 ALA A CA 1
ATOM 1303 C C . ALA A 1 169 ? 11.282 3.921 -18.781 1.00 91.75 169 ALA A C 1
ATOM 1305 O O . ALA A 1 169 ? 12.435 4.300 -18.558 1.00 91.75 169 ALA A O 1
ATOM 1306 N N . PHE A 1 170 ? 10.809 2.787 -18.256 1.00 95.81 170 PHE A N 1
ATOM 1307 C CA . PHE A 1 170 ? 11.580 1.960 -17.325 1.00 95.81 170 PHE A CA 1
ATOM 1308 C C . PHE A 1 170 ? 12.857 1.374 -17.945 1.00 95.81 170 PHE A C 1
ATOM 1310 O O . PHE A 1 170 ? 13.868 1.199 -17.260 1.00 95.81 170 PHE A O 1
ATOM 1317 N N . TYR A 1 171 ? 12.858 1.109 -19.255 1.00 94.81 171 TYR A N 1
ATOM 1318 C CA . TYR A 1 171 ? 14.054 0.675 -19.976 1.00 94.81 171 TYR A CA 1
ATOM 1319 C C . TYR A 1 171 ? 15.222 1.648 -19.775 1.00 94.81 171 TYR A C 1
ATOM 1321 O O . TYR A 1 171 ? 16.359 1.195 -19.650 1.00 94.81 171 TYR A O 1
ATOM 1329 N N . PHE A 1 172 ? 14.968 2.958 -19.722 1.00 94.44 172 PHE A N 1
ATOM 1330 C CA . PHE A 1 172 ? 16.011 3.950 -19.462 1.00 94.44 172 PHE A CA 1
ATOM 1331 C C . PHE A 1 172 ? 16.473 3.931 -18.000 1.00 94.44 172 PHE A C 1
ATOM 1333 O O . PHE A 1 172 ? 17.670 4.040 -17.739 1.00 94.44 172 PHE A O 1
ATOM 1340 N N . LEU A 1 173 ? 15.561 3.690 -17.052 1.00 95.69 173 LEU A N 1
ATOM 1341 C CA . LEU A 1 173 ? 15.870 3.636 -15.616 1.00 95.69 173 LEU A CA 1
ATOM 1342 C C . LEU A 1 173 ? 16.834 2.503 -15.237 1.00 95.69 173 LEU A C 1
ATOM 1344 O O . LEU A 1 173 ? 17.581 2.610 -14.265 1.00 95.69 173 LEU A O 1
ATOM 1348 N N . ARG A 1 174 ? 16.860 1.414 -16.011 1.00 95.50 174 ARG A N 1
ATOM 1349 C CA . ARG A 1 174 ? 17.799 0.303 -15.789 1.00 95.50 174 ARG A CA 1
ATOM 1350 C C . ARG A 1 174 ? 19.186 0.523 -16.404 1.00 95.50 174 ARG A C 1
ATOM 1352 O O . ARG A 1 174 ? 20.089 -0.270 -16.142 1.00 95.50 174 ARG A O 1
ATOM 1359 N N . LEU A 1 175 ? 19.398 1.562 -17.210 1.00 94.75 175 LEU A N 1
ATOM 1360 C CA . LEU A 1 175 ? 20.684 1.803 -17.872 1.00 94.75 175 LEU A CA 1
ATOM 1361 C C . LEU A 1 175 ? 21.782 2.250 -16.891 1.00 94.75 175 LEU A C 1
ATOM 1363 O O . LEU A 1 175 ? 21.525 2.816 -15.822 1.00 94.75 175 LEU A O 1
ATOM 1367 N N . HIS A 1 176 ? 23.039 1.982 -17.254 1.00 95.12 176 HIS A N 1
ATOM 1368 C CA . HIS A 1 176 ? 24.195 2.537 -16.536 1.00 95.12 176 HIS A CA 1
ATOM 1369 C C . HIS A 1 176 ? 24.540 3.941 -17.037 1.00 95.12 176 HIS A C 1
ATOM 1371 O O . HIS A 1 176 ? 25.182 4.716 -16.328 1.00 95.12 176 HIS A O 1
ATOM 1377 N N . GLU A 1 177 ? 24.140 4.233 -18.268 1.00 93.44 177 GLU A N 1
ATOM 1378 C CA . GLU A 1 177 ? 24.359 5.475 -18.978 1.00 93.44 177 GLU A CA 1
ATOM 1379 C C . GLU A 1 177 ? 23.568 6.626 -18.349 1.00 93.44 177 GLU A C 1
ATOM 1381 O O . GLU A 1 177 ? 22.427 6.457 -17.925 1.00 93.44 177 GLU A O 1
ATOM 1386 N N . VAL A 1 178 ? 24.201 7.800 -18.309 1.00 93.75 178 VAL A N 1
ATOM 1387 C CA . VAL A 1 178 ? 23.565 9.061 -17.910 1.00 93.75 178 VAL A CA 1
ATOM 1388 C C . VAL A 1 178 ? 22.596 9.482 -19.009 1.00 93.75 178 VAL A C 1
ATOM 1390 O O . VAL A 1 178 ? 22.984 9.535 -20.177 1.00 93.75 178 VAL A O 1
ATOM 1393 N N . LEU A 1 179 ? 21.354 9.781 -18.639 1.00 92.31 179 LEU A N 1
ATOM 1394 C CA . LEU A 1 179 ? 20.273 10.063 -19.582 1.00 92.31 179 LEU A CA 1
ATOM 1395 C C . LEU A 1 179 ? 20.253 11.514 -20.057 1.00 92.31 179 LEU A C 1
ATOM 1397 O O . LEU A 1 179 ? 19.961 11.775 -21.221 1.00 92.31 179 LEU A O 1
ATOM 1401 N N . ASN A 1 180 ? 20.614 12.456 -19.192 1.00 90.75 180 ASN A N 1
ATOM 1402 C CA . ASN A 1 180 ? 20.535 13.891 -19.464 1.00 90.75 180 ASN A CA 1
ATOM 1403 C C . ASN A 1 180 ? 21.814 14.498 -20.065 1.00 90.75 180 ASN A C 1
ATOM 1405 O O . ASN A 1 180 ? 22.103 15.689 -19.919 1.00 90.75 180 ASN A O 1
ATOM 1409 N N . ASP A 1 181 ? 22.598 13.692 -20.780 1.00 88.50 181 ASP A N 1
ATOM 1410 C CA . ASP A 1 181 ? 23.707 14.206 -21.572 1.00 88.50 181 ASP A CA 1
ATOM 1411 C C . ASP A 1 181 ? 23.275 14.539 -23.015 1.00 88.50 181 ASP A C 1
ATOM 1413 O O . ASP A 1 181 ? 22.287 14.041 -23.560 1.00 88.50 181 ASP A O 1
ATOM 1417 N N . GLY A 1 182 ? 24.056 15.384 -23.694 1.00 82.31 182 GLY A N 1
ATOM 1418 C CA . GLY A 1 182 ? 23.758 15.759 -25.081 1.00 82.31 182 GLY A CA 1
ATOM 1419 C C . GLY A 1 182 ? 23.852 14.600 -26.088 1.00 82.31 182 GLY A C 1
ATOM 1420 O O . GLY A 1 182 ? 23.508 14.791 -27.256 1.00 82.31 182 GLY A O 1
ATOM 1421 N N . ALA A 1 183 ? 24.337 13.415 -25.691 1.00 85.31 183 ALA A N 1
ATOM 1422 C CA . ALA A 1 183 ? 24.362 12.241 -26.561 1.00 85.31 183 ALA A CA 1
ATOM 1423 C C . ALA A 1 183 ? 22.971 11.596 -26.686 1.00 85.31 183 ALA A C 1
ATOM 1425 O O . ALA A 1 183 ? 22.687 10.986 -27.723 1.00 85.31 183 ALA A O 1
ATOM 1426 N N . HIS A 1 184 ? 22.091 11.803 -25.701 1.00 87.00 184 HIS A N 1
ATOM 1427 C CA . HIS A 1 184 ? 20.744 11.231 -25.649 1.00 87.00 184 HIS A CA 1
ATOM 1428 C C . HIS A 1 184 ? 19.614 12.226 -25.972 1.00 87.00 184 HIS A C 1
ATOM 1430 O O . HIS A 1 184 ? 18.452 11.833 -25.958 1.00 87.00 184 HIS A O 1
ATOM 1436 N N . ASP A 1 185 ? 19.927 13.453 -26.422 1.00 82.19 185 ASP A N 1
ATOM 1437 C CA . ASP A 1 185 ? 18.970 14.507 -26.849 1.00 82.19 185 ASP A CA 1
ATOM 1438 C C . ASP A 1 185 ? 17.873 14.030 -27.848 1.00 82.19 185 ASP A C 1
ATOM 1440 O O . ASP A 1 185 ? 16.896 14.733 -28.114 1.00 82.19 185 ASP A O 1
ATOM 1444 N N . ARG A 1 186 ? 18.043 12.861 -28.485 1.00 85.06 186 ARG A N 1
ATOM 1445 C CA . ARG A 1 186 ? 17.093 12.267 -29.447 1.00 85.06 186 ARG A CA 1
ATOM 1446 C C . ARG A 1 186 ? 16.326 11.051 -28.924 1.00 85.06 186 ARG A C 1
ATOM 1448 O O . ARG A 1 186 ? 15.460 10.576 -29.655 1.00 85.06 186 ARG A O 1
ATOM 1455 N N . ALA A 1 187 ? 16.669 10.536 -27.747 1.00 84.94 187 ALA A N 1
ATOM 1456 C CA . ALA A 1 187 ? 16.080 9.321 -27.188 1.00 84.94 187 ALA A CA 1
ATOM 1457 C C . ALA A 1 187 ? 14.721 9.588 -26.519 1.00 84.94 187 ALA A C 1
ATOM 1459 O O . ALA A 1 187 ? 13.878 8.697 -26.499 1.00 84.94 187 ALA A O 1
ATOM 1460 N N . PHE A 1 188 ? 14.503 10.818 -26.043 1.00 87.25 188 PHE A N 1
ATOM 1461 C CA . PHE A 1 188 ? 13.319 11.204 -25.277 1.00 87.25 188 PHE A CA 1
ATOM 1462 C C . PHE A 1 188 ? 12.212 11.831 -26.145 1.00 87.25 188 PHE A C 1
ATOM 1464 O O . PHE A 1 188 ? 12.505 12.485 -27.166 1.00 87.25 188 PHE A O 1
ATOM 1471 N N . PRO A 1 189 ? 10.933 11.628 -25.767 1.00 86.00 189 PRO A N 1
ATOM 1472 C CA . PRO A 1 189 ? 9.797 12.317 -26.371 1.00 86.00 189 PRO A CA 1
ATOM 1473 C C . PRO A 1 189 ? 9.813 13.814 -26.018 1.00 86.00 189 PRO A C 1
ATOM 1475 O O . PRO A 1 189 ? 10.459 14.227 -25.059 1.00 86.00 189 PRO A O 1
ATOM 1478 N N . GLY A 1 190 ? 9.137 14.633 -26.827 1.00 87.06 190 GLY A N 1
ATOM 1479 C CA . GLY A 1 190 ? 9.049 16.087 -26.641 1.00 87.06 190 GLY A CA 1
ATOM 1480 C C . GLY A 1 190 ? 8.992 16.844 -27.970 1.00 87.06 190 GLY A C 1
ATOM 1481 O O . GLY A 1 190 ? 9.629 16.435 -28.954 1.00 87.06 190 GLY A O 1
ATOM 1482 N N . ASP A 1 191 ? 8.237 17.942 -28.004 1.00 91.62 191 ASP A N 1
ATOM 1483 C CA . ASP A 1 191 ? 8.043 18.762 -29.207 1.00 91.62 191 ASP A CA 1
ATOM 1484 C C . ASP A 1 191 ? 9.277 19.620 -29.504 1.00 91.62 191 ASP A C 1
ATOM 1486 O O . ASP A 1 191 ? 9.654 19.830 -30.665 1.00 91.62 191 ASP A O 1
ATOM 1490 N N . THR A 1 192 ? 9.946 20.090 -28.451 1.00 92.69 192 THR A N 1
ATOM 1491 C CA . THR A 1 192 ? 11.169 20.882 -28.541 1.00 92.69 192 THR A CA 1
ATOM 1492 C C . THR A 1 192 ? 12.373 20.164 -27.934 1.00 92.69 192 THR A C 1
ATOM 1494 O O . THR A 1 192 ? 12.260 19.181 -27.209 1.00 92.69 192 THR A O 1
ATOM 1497 N N . LEU A 1 193 ? 13.579 20.656 -28.240 1.00 89.88 193 LEU A N 1
ATOM 1498 C CA . LEU A 1 193 ? 14.800 20.166 -27.592 1.00 89.88 193 LEU A CA 1
ATOM 1499 C C . LEU A 1 193 ? 14.820 20.474 -26.085 1.00 89.88 193 LEU A C 1
ATOM 1501 O O . LEU A 1 193 ? 15.517 19.783 -25.355 1.00 89.88 193 LEU A O 1
ATOM 1505 N N . ALA A 1 194 ? 14.114 21.517 -25.638 1.00 90.94 194 ALA A N 1
ATOM 1506 C CA . ALA A 1 194 ? 14.019 21.831 -24.218 1.00 90.94 194 ALA A CA 1
ATOM 1507 C C . ALA A 1 194 ? 13.176 20.768 -23.503 1.00 90.94 194 ALA A C 1
ATOM 1509 O O . ALA A 1 194 ? 13.694 20.145 -22.588 1.00 90.94 194 ALA A O 1
ATOM 1510 N N . ASP A 1 195 ? 11.981 20.466 -24.017 1.00 90.56 195 ASP A N 1
ATOM 1511 C CA . ASP A 1 195 ? 11.074 19.452 -23.454 1.00 90.56 195 ASP A CA 1
ATOM 1512 C C . ASP A 1 195 ? 11.756 18.078 -23.370 1.00 90.56 195 ASP A C 1
ATOM 1514 O O . ASP A 1 195 ? 11.668 17.374 -22.375 1.00 90.56 195 ASP A O 1
ATOM 1518 N N . LYS A 1 196 ? 12.516 17.702 -24.409 1.00 90.81 196 LYS A N 1
ATOM 1519 C CA . LYS A 1 196 ? 13.272 16.438 -24.413 1.00 90.81 196 LYS A CA 1
ATOM 1520 C C . LYS A 1 196 ? 14.341 16.366 -23.333 1.00 90.81 196 LYS A C 1
ATOM 1522 O O . LYS A 1 196 ? 14.660 15.272 -22.886 1.00 90.81 196 LYS A O 1
ATOM 1527 N N . ARG A 1 197 ? 14.953 17.503 -23.002 1.00 90.88 197 ARG A N 1
ATOM 1528 C CA . ARG A 1 197 ? 15.985 17.584 -21.966 1.00 90.88 197 ARG A CA 1
ATOM 1529 C C . ARG A 1 197 ? 15.369 17.589 -20.581 1.00 90.88 197 ARG A C 1
ATOM 1531 O O . ARG A 1 197 ? 15.891 16.890 -19.735 1.00 90.88 197 ARG A O 1
ATOM 1538 N N . GLU A 1 198 ? 14.252 18.284 -20.407 1.00 90.56 198 GLU A N 1
ATOM 1539 C CA . GLU A 1 198 ? 13.449 18.247 -19.182 1.00 90.56 198 GLU A CA 1
ATOM 1540 C C . GLU A 1 198 ? 13.010 16.809 -18.867 1.00 90.56 198 GLU A C 1
ATOM 1542 O O . GLU A 1 198 ? 13.395 16.272 -17.838 1.00 90.56 198 GLU A O 1
ATOM 1547 N N . ASN A 1 199 ? 12.406 16.105 -19.831 1.00 90.12 199 ASN A N 1
ATOM 1548 C CA . ASN A 1 199 ? 12.046 14.689 -19.666 1.00 90.12 199 ASN A CA 1
ATOM 1549 C C . ASN A 1 199 ? 13.255 13.777 -19.362 1.00 90.12 199 ASN A C 1
ATOM 1551 O O . ASN A 1 199 ? 13.122 12.754 -18.691 1.00 90.12 199 ASN A O 1
ATOM 1555 N N . ALA A 1 200 ? 14.435 14.102 -19.904 1.00 92.06 200 ALA A N 1
ATOM 1556 C CA . ALA A 1 200 ? 15.661 13.353 -19.637 1.00 92.06 200 ALA A CA 1
ATOM 1557 C C . ALA A 1 200 ? 16.222 13.636 -18.237 1.00 92.06 200 ALA A C 1
ATOM 1559 O O . ALA A 1 200 ? 16.761 12.722 -17.619 1.00 92.06 200 ALA A O 1
ATOM 1560 N N . ASP A 1 201 ? 16.116 14.882 -17.767 1.00 92.44 201 ASP A N 1
ATOM 1561 C CA . ASP A 1 201 ? 16.493 15.306 -16.419 1.00 92.44 201 ASP A CA 1
ATOM 1562 C C . ASP A 1 201 ? 15.601 14.602 -15.383 1.00 92.44 201 ASP A C 1
ATOM 1564 O O . ASP A 1 201 ? 16.126 13.924 -14.500 1.00 92.44 201 ASP A O 1
ATOM 1568 N N . ASP A 1 202 ? 14.278 14.635 -15.569 1.00 89.81 202 ASP A N 1
ATOM 1569 C CA . ASP A 1 202 ? 13.315 13.997 -14.660 1.00 89.81 202 ASP A CA 1
ATOM 1570 C C . ASP A 1 202 ? 13.549 12.478 -14.544 1.00 89.81 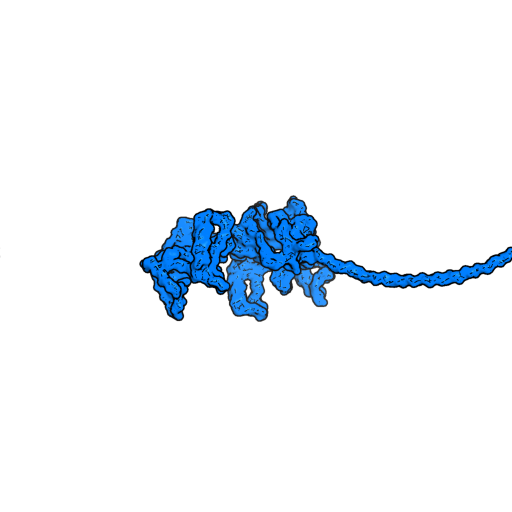202 ASP A C 1
ATOM 1572 O O . ASP A 1 202 ? 13.569 11.905 -13.450 1.00 89.81 202 ASP A O 1
ATOM 1576 N N . LEU A 1 203 ? 13.791 11.796 -15.672 1.00 92.81 203 LEU A N 1
ATOM 1577 C CA . LEU A 1 203 ? 14.109 10.364 -15.664 1.00 92.81 203 LEU A CA 1
ATOM 1578 C C . LEU A 1 203 ? 15.509 10.059 -15.110 1.00 92.81 203 LEU A C 1
ATOM 1580 O O . LEU A 1 203 ? 15.706 8.978 -14.548 1.00 92.81 203 LEU A O 1
ATOM 1584 N N . GLU A 1 204 ? 16.487 10.957 -15.264 1.00 95.25 204 GLU A N 1
ATOM 1585 C CA . GLU A 1 204 ? 17.833 10.771 -14.708 1.00 95.25 204 GLU A CA 1
ATOM 1586 C C . GLU A 1 204 ? 17.805 10.775 -13.180 1.00 95.25 204 GLU A C 1
ATOM 1588 O O . GLU A 1 204 ? 18.458 9.924 -12.569 1.00 95.25 204 GLU A O 1
ATOM 1593 N N . ASP A 1 205 ? 17.024 11.663 -12.565 1.00 93.12 205 ASP A N 1
ATOM 1594 C CA . ASP A 1 205 ? 16.887 11.724 -11.108 1.00 93.12 205 ASP A CA 1
ATOM 1595 C C . ASP A 1 205 ? 16.336 10.400 -10.551 1.00 93.12 205 ASP A C 1
ATOM 1597 O O . ASP A 1 205 ? 16.909 9.809 -9.624 1.00 93.12 205 ASP A O 1
ATOM 1601 N N . ILE A 1 206 ? 15.307 9.843 -11.202 1.00 94.69 206 ILE A N 1
ATOM 1602 C CA . ILE A 1 206 ? 14.761 8.521 -10.857 1.00 94.69 206 ILE A CA 1
ATOM 1603 C C . ILE A 1 206 ? 15.809 7.423 -11.093 1.00 94.69 206 ILE A C 1
ATOM 1605 O O . ILE A 1 206 ? 16.016 6.558 -10.236 1.00 94.69 206 ILE A O 1
ATOM 1609 N N . ARG A 1 207 ? 16.511 7.440 -12.234 1.00 96.69 207 ARG A N 1
ATOM 1610 C CA . ARG A 1 207 ? 17.534 6.433 -12.569 1.00 96.69 207 ARG A CA 1
ATOM 1611 C C . ARG A 1 207 ? 18.648 6.403 -11.524 1.00 96.69 207 ARG A C 1
ATOM 1613 O O . ARG A 1 207 ? 19.064 5.324 -11.099 1.00 96.69 207 ARG A O 1
ATOM 1620 N N . VAL A 1 208 ? 19.138 7.569 -11.107 1.00 96.25 208 VAL A N 1
ATOM 1621 C CA . VAL A 1 208 ? 20.179 7.695 -10.081 1.00 96.25 208 VAL A CA 1
ATOM 1622 C C . VAL A 1 208 ? 19.687 7.151 -8.743 1.00 96.25 208 VAL A C 1
ATOM 1624 O O . VAL A 1 208 ? 20.433 6.406 -8.100 1.00 96.25 208 VAL A O 1
ATOM 1627 N N . SER A 1 209 ? 18.444 7.454 -8.356 1.00 94.56 209 SER A N 1
ATOM 1628 C CA . SER A 1 209 ? 17.831 6.922 -7.132 1.00 94.56 209 SER A CA 1
ATOM 1629 C C . SER A 1 209 ? 17.745 5.389 -7.145 1.00 94.56 209 SER A C 1
ATOM 1631 O O . SER A 1 209 ? 18.114 4.731 -6.169 1.00 94.56 209 SER A O 1
ATOM 1633 N N . LEU A 1 210 ? 17.358 4.790 -8.278 1.00 97.44 210 LEU A N 1
ATOM 1634 C CA . LEU A 1 210 ? 17.201 3.337 -8.393 1.00 97.44 210 LEU A CA 1
ATOM 1635 C C . LEU A 1 210 ? 18.514 2.568 -8.631 1.00 97.44 210 LEU A C 1
ATOM 1637 O O . LEU A 1 210 ? 18.569 1.352 -8.412 1.00 97.44 210 LEU A O 1
ATOM 1641 N N . ALA A 1 211 ? 19.586 3.235 -9.070 1.00 97.81 211 ALA A N 1
ATOM 1642 C CA . ALA A 1 211 ? 20.844 2.586 -9.449 1.00 97.81 211 ALA A CA 1
ATOM 1643 C C . ALA A 1 211 ? 21.439 1.652 -8.368 1.00 97.81 211 ALA A C 1
ATOM 1645 O O . ALA A 1 211 ? 21.836 0.535 -8.724 1.00 97.81 211 ALA A O 1
ATOM 1646 N N . PRO A 1 212 ? 21.460 2.009 -7.062 1.00 97.56 212 PRO A N 1
ATOM 1647 C CA . PRO A 1 212 ? 21.964 1.123 -6.011 1.00 97.56 212 PRO A CA 1
ATOM 1648 C C . PRO A 1 212 ? 21.190 -0.198 -5.893 1.00 97.56 212 PRO A C 1
ATOM 1650 O O . PRO A 1 212 ? 21.760 -1.219 -5.497 1.00 97.56 212 PRO A O 1
ATOM 1653 N N . TYR A 1 213 ? 19.899 -0.200 -6.237 1.00 98.12 213 TYR A N 1
ATOM 1654 C CA . TYR A 1 213 ? 19.059 -1.397 -6.214 1.00 98.12 213 TYR A CA 1
ATOM 1655 C C . TYR A 1 213 ? 19.399 -2.323 -7.373 1.00 98.12 213 TYR A C 1
ATOM 1657 O O . TYR A 1 213 ? 19.582 -3.525 -7.171 1.00 98.12 213 TYR A O 1
ATOM 1665 N N . PHE A 1 214 ? 19.575 -1.768 -8.570 1.00 98.44 214 PHE A N 1
ATOM 1666 C CA . PHE A 1 214 ? 20.034 -2.546 -9.714 1.00 98.44 214 PHE A CA 1
ATOM 1667 C C . PHE A 1 214 ? 21.411 -3.173 -9.467 1.00 98.44 214 PHE A C 1
ATOM 1669 O O . PHE A 1 214 ? 21.574 -4.370 -9.695 1.00 98.44 214 PHE A O 1
ATOM 1676 N N . ASP A 1 215 ? 22.371 -2.418 -8.922 1.00 98.25 215 ASP A N 1
ATOM 1677 C CA . ASP A 1 215 ? 23.707 -2.939 -8.586 1.00 98.25 215 ASP A CA 1
ATOM 1678 C C . ASP A 1 215 ? 23.636 -4.091 -7.569 1.00 98.25 215 ASP A C 1
ATOM 1680 O O . ASP A 1 215 ? 24.379 -5.076 -7.636 1.00 98.25 215 ASP A O 1
ATOM 1684 N N . PHE A 1 216 ? 22.705 -3.999 -6.620 1.00 98.19 216 PHE A N 1
ATOM 1685 C CA . PHE A 1 216 ? 22.469 -5.038 -5.627 1.00 98.19 216 PHE A CA 1
ATOM 1686 C C . PHE A 1 216 ? 21.930 -6.341 -6.229 1.00 98.19 216 PHE A C 1
ATOM 1688 O O . PHE A 1 216 ? 22.348 -7.426 -5.797 1.00 98.19 216 PHE A O 1
ATOM 1695 N N . PHE A 1 217 ? 21.003 -6.256 -7.185 1.00 98.12 217 PHE A N 1
ATOM 1696 C CA . PHE A 1 217 ? 20.443 -7.424 -7.867 1.00 98.12 217 PHE A CA 1
ATOM 1697 C C . PHE A 1 217 ? 21.429 -8.019 -8.877 1.00 98.12 217 PHE A C 1
ATOM 1699 O O . PHE A 1 217 ? 21.603 -9.241 -8.912 1.00 98.12 217 PHE A O 1
ATOM 1706 N N . GLU A 1 218 ? 22.174 -7.176 -9.589 1.00 97.88 218 GLU A N 1
ATOM 1707 C CA . GLU A 1 218 ? 23.243 -7.606 -10.490 1.00 97.88 218 GLU A CA 1
ATOM 1708 C C . GLU A 1 218 ? 24.346 -8.354 -9.733 1.00 97.88 218 GLU A C 1
ATOM 1710 O O . GLU A 1 218 ? 24.740 -9.456 -10.124 1.00 97.88 218 GLU A O 1
ATOM 1715 N N . GLY A 1 219 ? 24.755 -7.850 -8.564 1.00 97.62 219 GLY A N 1
ATOM 1716 C CA . GLY A 1 219 ? 25.686 -8.542 -7.666 1.00 97.62 219 GLY A CA 1
ATOM 1717 C C . GLY A 1 219 ? 25.192 -9.910 -7.164 1.00 97.62 219 GLY A C 1
ATOM 1718 O O . GLY A 1 219 ? 25.976 -10.684 -6.612 1.00 97.62 219 GLY A O 1
ATOM 1719 N N . ARG A 1 220 ? 23.905 -10.229 -7.358 1.00 96.31 220 ARG A N 1
ATOM 1720 C CA . ARG A 1 220 ? 23.268 -11.521 -7.042 1.00 96.31 220 ARG A CA 1
ATOM 1721 C C . ARG A 1 220 ? 22.958 -12.363 -8.279 1.00 96.31 220 ARG A C 1
ATOM 1723 O O . ARG A 1 220 ? 22.373 -13.434 -8.139 1.00 96.31 220 ARG A O 1
ATOM 1730 N N . GLY A 1 221 ? 23.386 -11.920 -9.458 1.00 96.56 221 GLY A N 1
ATOM 1731 C CA . GLY A 1 221 ? 23.213 -12.643 -10.713 1.00 96.56 221 GLY A CA 1
ATOM 1732 C C . GLY A 1 221 ? 21.870 -12.408 -11.403 1.00 96.56 221 GLY A C 1
ATOM 1733 O O . GLY A 1 221 ? 21.504 -13.221 -12.246 1.00 96.56 221 GLY A O 1
ATOM 1734 N N . ILE A 1 222 ? 21.146 -11.339 -11.059 1.00 97.44 222 ILE A N 1
ATOM 1735 C CA . ILE A 1 222 ? 19.975 -10.875 -11.816 1.00 97.44 222 ILE A CA 1
ATOM 1736 C C . ILE A 1 222 ? 20.428 -9.675 -12.639 1.00 97.44 222 ILE A C 1
ATOM 1738 O O . ILE A 1 222 ? 20.663 -8.601 -12.087 1.00 97.44 222 ILE A O 1
ATOM 1742 N N . ALA A 1 223 ? 20.612 -9.869 -13.941 1.00 96.56 223 ALA A N 1
ATOM 1743 C CA . ALA A 1 223 ? 21.085 -8.795 -14.805 1.00 96.56 223 ALA A CA 1
ATOM 1744 C C . ALA A 1 223 ? 20.010 -7.705 -14.949 1.00 96.56 223 ALA A C 1
ATOM 1746 O O . ALA A 1 223 ? 18.813 -7.986 -14.873 1.00 96.56 223 ALA A O 1
ATOM 1747 N N . ARG A 1 224 ? 20.424 -6.447 -15.155 1.00 96.56 224 ARG A N 1
ATOM 1748 C CA . ARG A 1 224 ? 19.484 -5.315 -15.249 1.00 96.56 224 ARG A CA 1
ATOM 1749 C C . ARG A 1 224 ? 18.460 -5.489 -16.376 1.00 96.56 224 ARG A C 1
ATOM 1751 O O . ARG A 1 224 ? 17.324 -5.045 -16.248 1.00 96.56 224 ARG A O 1
ATOM 1758 N N . ASP A 1 225 ? 18.838 -6.166 -17.461 1.00 95.75 225 ASP A N 1
ATOM 1759 C CA . ASP A 1 225 ? 17.954 -6.471 -18.588 1.00 95.75 225 ASP A CA 1
ATOM 1760 C C . ASP A 1 225 ? 16.880 -7.529 -18.270 1.00 95.75 225 ASP A C 1
ATOM 1762 O O . ASP A 1 225 ? 15.857 -7.581 -18.957 1.00 95.75 225 ASP A O 1
ATOM 1766 N N . GLU A 1 226 ? 17.072 -8.311 -17.203 1.00 97.00 226 GLU A N 1
ATOM 1767 C CA . GLU A 1 226 ? 16.094 -9.250 -16.647 1.00 97.00 226 GLU A CA 1
ATOM 1768 C C . GLU A 1 226 ? 15.130 -8.597 -15.646 1.00 97.00 226 GLU A C 1
ATOM 1770 O O . GLU A 1 226 ? 14.239 -9.274 -15.143 1.00 97.00 226 GLU A O 1
ATOM 1775 N N . VAL A 1 227 ? 15.276 -7.310 -15.322 1.00 98.19 227 VAL A N 1
ATOM 1776 C CA . VAL A 1 227 ? 14.353 -6.601 -14.424 1.00 98.19 227 VAL A CA 1
ATOM 1777 C C . VAL A 1 227 ? 13.257 -5.937 -15.256 1.00 98.19 227 VAL A C 1
ATOM 1779 O O . VAL A 1 227 ? 13.543 -5.064 -16.078 1.00 98.19 227 VAL A O 1
ATOM 1782 N N . ALA A 1 228 ? 12.009 -6.371 -15.057 1.00 98.06 228 ALA A N 1
ATOM 1783 C CA . ALA A 1 228 ? 10.837 -5.807 -15.729 1.00 98.06 228 ALA A CA 1
ATOM 1784 C C . ALA A 1 228 ? 10.254 -4.616 -14.961 1.00 98.06 228 ALA A C 1
ATOM 1786 O O . ALA A 1 228 ? 9.812 -3.654 -15.574 1.00 98.06 228 ALA A O 1
ATOM 1787 N N . SER A 1 229 ? 10.283 -4.665 -13.630 1.00 98.31 229 SER A N 1
ATOM 1788 C CA . SER A 1 229 ? 9.906 -3.542 -12.773 1.00 98.31 229 SER A CA 1
ATOM 1789 C C . SER A 1 229 ? 10.727 -3.562 -11.487 1.00 98.31 229 SER A C 1
ATOM 1791 O O . SER A 1 229 ? 11.055 -4.630 -10.961 1.00 98.31 229 SER A O 1
ATOM 1793 N N . LEU A 1 230 ? 11.096 -2.381 -11.000 1.00 98.50 230 LEU A N 1
ATOM 1794 C CA . LEU A 1 230 ? 11.782 -2.175 -9.732 1.00 98.50 230 LEU A CA 1
ATOM 1795 C C . LEU A 1 230 ? 11.407 -0.803 -9.198 1.00 98.50 230 LEU A C 1
ATOM 1797 O O . LEU A 1 230 ? 11.571 0.199 -9.885 1.00 98.50 230 LEU A O 1
ATOM 1801 N N . TRP A 1 231 ? 10.935 -0.760 -7.965 1.00 98.25 231 TRP A N 1
ATOM 1802 C CA . TRP A 1 231 ? 10.595 0.490 -7.306 1.00 98.25 231 TRP A CA 1
ATOM 1803 C C . TRP A 1 231 ? 10.873 0.383 -5.817 1.00 98.25 231 TRP A C 1
ATOM 1805 O O . TRP A 1 231 ? 11.035 -0.712 -5.265 1.00 98.25 231 TRP A O 1
ATOM 1815 N N . GLU A 1 232 ? 10.937 1.539 -5.175 1.00 97.81 232 GLU A N 1
ATOM 1816 C CA . GLU A 1 232 ? 11.074 1.644 -3.736 1.00 97.81 232 GLU A CA 1
ATOM 1817 C C . GLU A 1 232 ? 9.922 2.426 -3.122 1.00 97.81 232 GLU A C 1
ATOM 1819 O O . GLU A 1 232 ? 9.299 3.245 -3.792 1.00 97.81 232 GLU A O 1
ATOM 1824 N N . PHE A 1 233 ? 9.659 2.183 -1.843 1.00 97.88 233 PHE A N 1
ATOM 1825 C CA . PHE A 1 233 ? 8.719 2.967 -1.058 1.00 97.88 233 PHE A CA 1
ATOM 1826 C C . PHE A 1 233 ? 9.136 3.040 0.408 1.00 97.88 233 PHE A C 1
ATOM 1828 O O . PHE A 1 233 ? 9.651 2.078 0.991 1.00 97.88 233 PHE A O 1
ATOM 1835 N N . THR A 1 234 ? 8.863 4.183 1.021 1.00 97.69 234 THR A N 1
ATOM 1836 C CA . THR A 1 234 ? 9.105 4.465 2.432 1.00 97.69 234 THR A CA 1
ATOM 1837 C C . THR A 1 234 ? 7.792 4.444 3.202 1.00 97.69 234 THR A C 1
ATOM 1839 O O . THR A 1 234 ? 6.799 5.025 2.777 1.00 97.69 234 THR A O 1
ATOM 1842 N N . ILE A 1 235 ? 7.780 3.775 4.353 1.00 97.12 235 ILE A N 1
ATOM 1843 C CA . ILE A 1 235 ? 6.619 3.694 5.244 1.00 97.12 235 ILE A CA 1
ATOM 1844 C C . ILE A 1 235 ? 6.654 4.837 6.246 1.00 97.12 235 ILE A C 1
ATOM 1846 O O . ILE A 1 235 ? 7.698 5.088 6.848 1.00 97.12 235 ILE A O 1
ATOM 1850 N N . THR A 1 236 ? 5.501 5.462 6.480 1.00 95.94 236 THR A N 1
ATOM 1851 C CA . THR A 1 236 ? 5.361 6.556 7.445 1.00 95.94 236 THR A CA 1
ATOM 1852 C C . THR A 1 236 ? 5.886 6.179 8.832 1.00 95.94 236 THR A C 1
ATOM 1854 O O . THR A 1 236 ? 5.760 5.035 9.293 1.00 95.94 236 THR A O 1
ATOM 1857 N N . GLU A 1 237 ? 6.476 7.149 9.530 1.00 94.62 237 GLU A N 1
ATOM 1858 C CA . GLU A 1 237 ? 6.751 7.003 10.953 1.00 94.62 237 GLU A CA 1
ATOM 1859 C C . GLU A 1 237 ? 5.501 7.222 11.800 1.00 94.62 237 GLU A C 1
ATOM 1861 O O . GLU A 1 237 ? 5.540 6.889 12.972 1.00 94.62 237 GLU A O 1
ATOM 1866 N N . ARG A 1 238 ? 4.373 7.719 11.283 1.00 93.31 238 ARG A N 1
ATOM 1867 C CA . ARG A 1 238 ? 3.163 7.924 12.099 1.00 93.31 238 ARG A CA 1
ATOM 1868 C C . ARG A 1 238 ? 2.558 6.602 12.566 1.00 93.31 238 ARG A C 1
ATOM 1870 O O . ARG A 1 238 ? 2.678 5.568 11.907 1.00 93.31 238 ARG A O 1
ATOM 1877 N N . VAL A 1 239 ? 1.910 6.623 13.731 1.00 93.75 239 VAL A N 1
ATOM 1878 C CA . VAL A 1 239 ? 1.025 5.523 14.131 1.00 93.75 239 VAL A CA 1
ATOM 1879 C C . VAL A 1 239 ? -0.346 5.728 13.501 1.00 93.75 239 VAL A C 1
ATOM 1881 O O . VAL A 1 239 ? -0.927 6.807 13.577 1.00 93.75 239 VAL A O 1
ATOM 1884 N N . GLU A 1 240 ? -0.877 4.664 12.919 1.00 92.12 240 GLU A N 1
ATOM 1885 C CA . GLU A 1 240 ? -2.154 4.646 12.219 1.00 92.12 240 GLU A CA 1
ATOM 1886 C C . GLU A 1 240 ? -3.123 3.715 12.950 1.00 92.12 240 GLU A C 1
ATOM 1888 O O . GLU A 1 240 ? -2.708 2.775 13.634 1.00 92.12 240 GLU A O 1
ATOM 1893 N N . LEU A 1 241 ? -4.424 3.947 12.792 1.00 92.38 241 LEU A N 1
ATOM 1894 C CA . LEU A 1 241 ? -5.426 2.944 13.142 1.00 92.38 241 LEU A CA 1
ATOM 1895 C C . LEU A 1 241 ? -5.375 1.847 12.073 1.00 92.38 241 LEU A C 1
ATOM 1897 O O . LEU A 1 241 ? -5.467 2.134 10.882 1.00 92.38 241 LEU A O 1
ATOM 1901 N N . ALA A 1 242 ? -5.186 0.597 12.489 1.00 90.12 242 ALA A N 1
ATOM 1902 C CA . ALA A 1 242 ? -5.028 -0.511 11.559 1.00 90.12 242 ALA A CA 1
ATOM 1903 C C . ALA A 1 242 ? -6.359 -0.815 10.854 1.00 90.12 242 ALA A C 1
ATOM 1905 O O . ALA A 1 242 ? -7.356 -1.122 11.510 1.00 90.12 242 ALA A O 1
ATOM 1906 N N . MET A 1 243 ? -6.345 -0.717 9.524 1.00 88.38 243 MET A N 1
ATOM 1907 C CA . MET A 1 243 ? -7.484 -0.932 8.626 1.00 88.38 243 MET A CA 1
ATOM 1908 C C . MET A 1 243 ? -7.067 -1.856 7.476 1.00 88.38 243 MET A C 1
ATOM 1910 O O . MET A 1 243 ? -7.105 -1.476 6.310 1.00 88.38 243 MET A O 1
ATOM 1914 N N . ASP A 1 244 ? -6.623 -3.067 7.811 1.00 85.69 244 ASP A N 1
ATOM 1915 C CA . ASP A 1 244 ? -6.154 -4.046 6.830 1.00 85.69 244 ASP A CA 1
ATOM 1916 C C . ASP A 1 244 ? -6.929 -5.368 6.911 1.00 85.69 244 ASP A C 1
ATOM 1918 O O . ASP A 1 244 ? -6.756 -6.182 7.828 1.00 85.69 244 ASP A O 1
ATOM 1922 N N . LYS A 1 245 ? -7.776 -5.603 5.903 1.00 84.75 245 LYS A N 1
ATOM 1923 C CA . LYS A 1 245 ? -8.556 -6.837 5.761 1.00 84.75 245 LYS A CA 1
ATOM 1924 C C . LYS A 1 245 ? -7.664 -8.041 5.463 1.00 84.75 245 LYS A C 1
ATOM 1926 O O . LYS A 1 245 ? -7.914 -9.117 6.010 1.00 84.75 245 LYS A O 1
ATOM 1931 N N . ALA A 1 246 ? -6.615 -7.875 4.656 1.00 81.19 246 ALA A N 1
ATOM 1932 C CA . ALA A 1 246 ? -5.745 -8.970 4.250 1.00 81.19 246 ALA A CA 1
ATOM 1933 C C . ALA A 1 246 ? -4.973 -9.524 5.451 1.00 81.19 246 ALA A C 1
ATOM 1935 O O . ALA A 1 246 ? -4.868 -10.746 5.600 1.00 81.19 246 ALA A O 1
ATOM 1936 N N . SER A 1 247 ? -4.428 -8.670 6.326 1.00 80.94 247 SER A N 1
ATOM 1937 C CA . SER A 1 247 ? -3.784 -9.115 7.578 1.00 80.94 247 SER A CA 1
ATOM 1938 C C . SER A 1 247 ? -4.759 -9.400 8.725 1.00 80.94 247 SER A C 1
ATOM 1940 O O . SER A 1 247 ? -4.330 -9.867 9.785 1.00 80.94 247 SER A O 1
ATOM 1942 N N . GLN A 1 248 ? -6.061 -9.183 8.506 1.00 85.25 248 GLN A N 1
ATOM 1943 C CA . GLN A 1 248 ? -7.132 -9.315 9.501 1.00 85.25 248 GLN A CA 1
ATOM 1944 C C . GLN A 1 248 ? -6.964 -8.361 10.695 1.00 85.25 248 GLN A C 1
ATOM 1946 O O . GLN A 1 248 ? -7.384 -8.663 11.813 1.00 85.25 248 GLN A O 1
ATOM 1951 N N . ARG A 1 249 ? -6.353 -7.199 10.455 1.00 86.88 249 ARG A N 1
ATOM 1952 C CA . ARG A 1 249 ? -6.202 -6.099 11.411 1.00 86.88 249 ARG A CA 1
ATOM 1953 C C . ARG A 1 249 ? -7.203 -5.005 11.068 1.00 86.88 249 ARG A C 1
ATOM 1955 O O . ARG A 1 249 ? -6.832 -3.924 10.627 1.00 86.88 249 ARG A O 1
ATOM 1962 N N . MET A 1 250 ? -8.475 -5.330 11.256 1.00 89.94 250 MET A N 1
ATOM 1963 C CA . MET A 1 250 ? -9.594 -4.402 11.120 1.00 89.94 250 MET A CA 1
ATOM 1964 C C . MET A 1 250 ? -10.210 -4.147 12.496 1.00 89.94 250 MET A C 1
ATOM 1966 O O . MET A 1 250 ? -10.181 -5.046 13.346 1.00 89.94 250 MET A O 1
ATOM 1970 N N . PRO A 1 251 ? -10.819 -2.974 12.727 1.00 92.38 251 PRO A N 1
ATOM 1971 C CA . PRO A 1 251 ? -11.763 -2.805 13.816 1.00 92.38 251 PRO A CA 1
ATOM 1972 C C . PRO A 1 251 ? -12.860 -3.859 13.714 1.00 92.38 251 PRO A C 1
ATOM 1974 O O . PRO A 1 251 ? -13.341 -4.167 12.626 1.00 92.38 251 PRO A O 1
ATOM 1977 N N . LEU A 1 252 ? -13.251 -4.422 14.845 1.00 90.81 252 LEU A N 1
ATOM 1978 C CA . LEU A 1 252 ? -14.349 -5.366 14.937 1.00 90.81 252 LEU A CA 1
ATOM 1979 C C . LEU A 1 252 ? -15.312 -4.882 16.014 1.00 90.81 252 LEU A C 1
ATOM 1981 O O . LEU A 1 252 ? -14.870 -4.611 17.130 1.00 90.81 252 LEU A O 1
ATOM 1985 N N . PRO A 1 253 ? -16.618 -4.810 15.729 1.00 91.31 253 PRO A N 1
ATOM 1986 C CA . PRO A 1 253 ? -17.258 -4.934 14.417 1.00 91.31 253 PRO A CA 1
ATOM 1987 C C . PRO A 1 253 ? -16.999 -3.718 13.502 1.00 91.31 253 PRO A C 1
ATOM 1989 O O . PRO A 1 253 ? -16.791 -2.609 13.992 1.00 91.31 253 PRO A O 1
ATOM 1992 N N . ILE A 1 254 ? -17.051 -3.918 12.179 1.00 91.50 254 ILE A N 1
ATOM 1993 C CA . ILE A 1 254 ? -17.050 -2.833 11.182 1.00 91.50 254 ILE A CA 1
ATOM 1994 C C . ILE A 1 254 ? -17.825 -3.242 9.925 1.00 91.50 254 ILE A C 1
ATOM 1996 O O . ILE A 1 254 ? -17.621 -4.335 9.399 1.00 91.50 254 ILE A O 1
ATOM 2000 N N . ASP A 1 255 ? -18.667 -2.349 9.405 1.00 90.88 255 ASP A N 1
ATOM 2001 C CA . ASP A 1 255 ? -19.525 -2.622 8.239 1.00 90.88 255 ASP A CA 1
ATOM 2002 C C . ASP A 1 255 ? -18.742 -2.838 6.932 1.00 90.88 255 ASP A C 1
ATOM 2004 O O . ASP A 1 255 ? -19.265 -3.432 5.999 1.00 90.88 255 ASP A O 1
ATOM 2008 N N . LEU A 1 256 ? -17.461 -2.450 6.867 1.00 89.75 256 LEU A N 1
ATOM 2009 C CA . LEU A 1 256 ? -16.567 -2.813 5.751 1.00 89.75 256 LEU A CA 1
ATOM 2010 C C . LEU A 1 256 ? -16.343 -4.328 5.622 1.00 89.75 256 LEU A C 1
ATOM 2012 O O . LEU A 1 256 ? -15.827 -4.802 4.612 1.00 89.75 256 LEU A O 1
ATOM 2016 N N . LEU A 1 257 ? -16.698 -5.085 6.657 1.00 91.62 257 LEU A N 1
ATOM 2017 C CA . LEU A 1 257 ? -16.713 -6.541 6.658 1.00 91.62 257 LEU A CA 1
ATOM 2018 C C . LEU A 1 257 ? -18.139 -7.072 6.479 1.00 91.62 257 LEU A C 1
ATOM 2020 O O . LEU A 1 257 ? -18.430 -8.169 6.938 1.00 91.62 257 LEU A O 1
ATOM 2024 N N . ILE A 1 258 ? -19.033 -6.302 5.858 1.00 92.56 258 ILE A N 1
ATOM 2025 C CA . ILE A 1 258 ? -20.313 -6.770 5.333 1.00 92.56 258 ILE A CA 1
ATOM 2026 C C . ILE A 1 258 ? -20.213 -6.720 3.811 1.00 92.56 258 ILE A C 1
ATOM 2028 O O . ILE A 1 258 ? -19.954 -5.671 3.224 1.00 92.56 258 ILE A O 1
ATOM 2032 N N . ASP A 1 259 ? -20.402 -7.867 3.175 1.00 92.38 259 ASP A N 1
ATOM 2033 C CA . ASP A 1 259 ? -20.457 -7.988 1.726 1.00 92.38 259 ASP A CA 1
ATOM 2034 C C . ASP A 1 259 ? -21.682 -7.211 1.200 1.00 92.38 259 ASP A C 1
ATOM 2036 O O . ASP A 1 259 ? -22.812 -7.511 1.602 1.00 92.38 259 ASP A O 1
ATOM 2040 N N . PRO A 1 260 ? -21.494 -6.210 0.321 1.00 92.38 260 PRO A N 1
ATOM 2041 C CA . PRO A 1 260 ? -22.589 -5.382 -0.175 1.00 92.38 260 PRO A CA 1
ATOM 2042 C C . PRO A 1 260 ? -23.570 -6.139 -1.083 1.00 92.38 260 PRO A C 1
ATOM 2044 O O . PRO A 1 260 ? -24.726 -5.725 -1.194 1.00 92.38 260 PRO A O 1
ATOM 2047 N N . ASP A 1 261 ? -23.148 -7.238 -1.713 1.00 93.56 261 ASP A N 1
ATOM 2048 C CA . ASP A 1 261 ? -23.986 -8.047 -2.598 1.00 93.56 261 ASP A CA 1
ATOM 2049 C C . ASP A 1 261 ? -24.852 -9.029 -1.805 1.00 93.56 261 ASP A C 1
ATOM 2051 O O . ASP A 1 261 ? -26.021 -9.256 -2.139 1.00 93.56 261 ASP A O 1
ATOM 2055 N N . THR A 1 262 ? -24.290 -9.627 -0.751 1.00 94.25 262 THR A N 1
ATOM 2056 C CA . THR A 1 262 ? -24.991 -10.642 0.053 1.00 94.25 262 THR A CA 1
ATOM 2057 C C . THR A 1 262 ? -25.608 -10.099 1.339 1.00 94.25 262 THR A C 1
ATOM 2059 O O . THR A 1 262 ? -26.495 -10.747 1.900 1.00 94.25 262 THR A O 1
ATOM 2062 N N . GLY A 1 263 ? -25.168 -8.929 1.807 1.00 93.56 263 GLY A N 1
ATOM 2063 C CA . GLY A 1 263 ? -25.544 -8.339 3.092 1.00 93.56 263 GLY A CA 1
ATOM 2064 C C . GLY A 1 263 ? -25.006 -9.108 4.299 1.00 93.56 263 GLY A C 1
ATOM 2065 O O . GLY A 1 263 ? -25.475 -8.888 5.414 1.00 93.56 263 GLY A O 1
ATOM 2066 N N . LYS A 1 264 ? -24.071 -10.042 4.094 1.00 95.00 264 LYS A N 1
ATOM 2067 C CA . LYS A 1 264 ? -23.551 -10.923 5.142 1.00 95.00 264 LYS A CA 1
ATOM 2068 C C . LYS A 1 264 ? -22.167 -10.514 5.596 1.00 95.00 264 LYS A C 1
ATOM 2070 O O . LYS A 1 264 ? -21.414 -9.898 4.851 1.00 95.00 264 LYS A O 1
ATOM 2075 N N . VAL A 1 265 ? -21.820 -10.906 6.816 1.00 93.50 265 VAL A N 1
ATOM 2076 C CA . VAL A 1 265 ? -20.471 -10.722 7.348 1.00 93.50 265 VAL A CA 1
ATOM 2077 C C . VAL A 1 265 ? -19.454 -11.452 6.458 1.00 93.50 265 VAL A C 1
ATOM 2079 O O . VAL A 1 265 ? -19.547 -12.656 6.241 1.00 93.50 265 VAL A O 1
ATOM 2082 N N . ASP A 1 266 ? -18.450 -10.729 5.983 1.00 92.19 266 ASP A N 1
ATOM 2083 C CA . ASP A 1 266 ? -17.341 -11.224 5.178 1.00 92.19 266 ASP A CA 1
ATOM 2084 C C . ASP A 1 266 ? -16.038 -11.160 5.984 1.00 92.19 266 ASP A C 1
ATOM 2086 O O . ASP A 1 266 ? -15.296 -10.171 5.988 1.00 92.19 266 ASP A O 1
ATOM 2090 N N . LEU A 1 267 ? -15.783 -12.247 6.714 1.00 88.56 267 LEU A N 1
ATOM 2091 C CA . LEU A 1 267 ? -14.548 -12.460 7.458 1.00 88.56 267 LEU A CA 1
ATOM 2092 C C . LEU A 1 267 ? -13.684 -13.490 6.725 1.00 88.56 267 LEU A C 1
ATOM 2094 O O . LEU A 1 267 ? -13.943 -14.691 6.860 1.00 88.56 267 LEU A O 1
ATOM 2098 N N . PRO A 1 268 ? -12.625 -13.068 6.009 1.00 85.94 268 PRO A N 1
ATOM 2099 C CA . PRO A 1 268 ? -11.780 -14.004 5.287 1.00 85.94 268 PRO A CA 1
ATOM 2100 C C . PRO A 1 268 ? -11.119 -14.985 6.260 1.00 85.94 268 PRO A C 1
ATOM 2102 O O . PRO A 1 268 ? -10.603 -14.599 7.318 1.00 85.94 268 PRO A O 1
ATOM 2105 N N . ILE A 1 269 ? -11.123 -16.266 5.895 1.00 89.31 269 ILE A N 1
ATOM 2106 C CA . ILE A 1 269 ? -10.363 -17.310 6.587 1.00 89.31 269 ILE A CA 1
ATOM 2107 C C . ILE A 1 269 ? -8.940 -17.271 6.037 1.00 89.31 269 ILE A C 1
ATOM 2109 O O . ILE A 1 269 ? -8.739 -17.352 4.829 1.00 89.31 269 ILE A O 1
ATOM 2113 N N . ALA A 1 270 ? -7.955 -17.140 6.918 1.00 85.69 270 ALA A N 1
ATOM 2114 C CA . ALA A 1 270 ? -6.550 -17.160 6.535 1.00 85.69 270 ALA A CA 1
ATOM 2115 C C . ALA A 1 270 ? -5.924 -18.531 6.798 1.00 85.69 270 ALA A C 1
ATOM 2117 O O . ALA A 1 270 ? -6.343 -19.259 7.695 1.00 85.69 270 ALA A O 1
ATOM 2118 N N . GLU A 1 271 ? -4.857 -18.854 6.068 1.00 85.19 271 GLU A N 1
ATOM 2119 C CA . GLU A 1 271 ? -4.140 -20.131 6.211 1.00 85.19 271 GLU A CA 1
ATOM 2120 C C . GLU A 1 271 ? -3.557 -20.353 7.617 1.00 85.19 271 GLU A C 1
ATOM 2122 O O . GLU A 1 271 ? -3.376 -21.489 8.051 1.00 85.19 271 GLU A O 1
ATOM 2127 N N . TRP A 1 272 ? -3.276 -19.272 8.350 1.00 83.75 272 TRP A N 1
ATOM 2128 C CA . TRP A 1 272 ? -2.786 -19.323 9.729 1.00 83.75 272 TRP A CA 1
ATOM 2129 C C . TRP A 1 272 ? -3.897 -19.399 10.782 1.00 83.75 272 TRP A C 1
ATOM 2131 O O . TRP A 1 272 ? -3.593 -19.447 11.980 1.00 83.75 272 TRP A O 1
ATOM 2141 N N . ASP A 1 273 ? -5.171 -19.357 10.386 1.00 90.00 273 ASP A N 1
ATOM 2142 C CA . ASP A 1 273 ? -6.264 -19.491 11.337 1.00 90.00 273 ASP A CA 1
ATOM 2143 C C . ASP A 1 273 ? -6.247 -20.892 11.946 1.00 90.00 273 ASP A C 1
ATOM 2145 O O . ASP A 1 273 ? -6.191 -21.916 11.264 1.00 90.00 273 ASP A O 1
ATOM 2149 N N . SER A 1 274 ? -6.344 -20.951 13.274 1.00 95.06 274 SER A N 1
ATOM 2150 C CA . SER A 1 274 ? -6.639 -22.226 13.922 1.00 95.06 274 SER A CA 1
ATOM 2151 C C . SER A 1 274 ? -7.995 -22.743 13.438 1.00 95.06 274 SER A C 1
ATOM 2153 O O . SER A 1 274 ? -8.895 -21.955 13.142 1.00 95.06 274 SER A O 1
ATOM 2155 N N . GLN A 1 275 ? -8.189 -24.062 13.455 1.00 95.56 275 GLN A N 1
ATOM 2156 C CA . GLN A 1 275 ? -9.469 -24.667 13.074 1.00 95.56 275 GLN A CA 1
ATOM 2157 C C . GLN A 1 275 ? -10.661 -24.051 13.827 1.00 95.56 275 GLN A C 1
ATOM 2159 O O . GLN A 1 275 ? -11.728 -23.853 13.250 1.00 95.56 275 GLN A O 1
ATOM 2164 N N . THR A 1 276 ? -10.476 -23.710 15.106 1.00 95.62 276 THR A N 1
ATOM 2165 C CA . THR A 1 276 ? -11.493 -23.041 15.927 1.00 95.62 276 THR A CA 1
ATOM 2166 C C . THR A 1 276 ? -11.831 -21.646 15.402 1.00 95.62 276 THR A C 1
ATOM 2168 O O . THR A 1 276 ? -13.006 -21.297 15.342 1.00 95.62 276 THR A O 1
ATOM 2171 N N . VAL A 1 277 ? -10.823 -20.858 15.016 1.00 93.44 277 VAL A N 1
ATOM 2172 C CA . VAL A 1 277 ? -11.019 -19.505 14.468 1.00 93.44 277 VAL A CA 1
ATOM 2173 C C . VAL A 1 277 ? -11.700 -19.580 13.106 1.00 93.44 277 VAL A C 1
ATOM 2175 O O . VAL A 1 277 ? -12.692 -18.888 12.902 1.00 93.44 277 VAL A O 1
ATOM 2178 N N . ALA A 1 278 ? -11.239 -20.468 12.223 1.00 94.88 278 ALA A N 1
ATOM 2179 C CA . ALA A 1 278 ? -11.872 -20.701 10.927 1.00 94.88 278 ALA A CA 1
ATOM 2180 C C . ALA A 1 278 ? -13.354 -21.084 11.091 1.00 94.88 278 ALA A C 1
ATOM 2182 O O . ALA A 1 278 ? -14.225 -20.415 10.547 1.00 94.88 278 ALA A O 1
ATOM 2183 N N . SER A 1 279 ? -13.659 -22.060 11.956 1.00 95.25 279 SER A N 1
ATOM 2184 C CA . SER A 1 279 ? -15.044 -22.486 12.229 1.00 95.25 279 SER A CA 1
ATOM 2185 C C . SER A 1 279 ? -15.912 -21.370 12.831 1.00 95.25 279 SER A C 1
ATOM 2187 O O . SER A 1 279 ? -17.129 -21.356 12.654 1.00 95.25 279 SER A O 1
ATOM 2189 N N . ALA A 1 280 ? -15.319 -20.456 13.606 1.00 92.44 280 ALA A N 1
ATOM 2190 C CA . ALA A 1 280 ? -16.033 -19.305 14.150 1.00 92.44 280 ALA A CA 1
ATOM 2191 C C . ALA A 1 280 ? -16.351 -18.278 13.055 1.00 92.44 280 ALA A C 1
ATOM 2193 O O . ALA A 1 280 ? -17.476 -17.788 13.005 1.00 92.44 280 ALA A O 1
ATOM 2194 N N . LYS A 1 281 ? -15.398 -18.000 12.156 1.00 93.19 281 LYS A N 1
ATOM 2195 C CA . LYS A 1 281 ? -15.600 -17.117 10.999 1.00 93.19 281 LYS A CA 1
ATOM 2196 C C . LYS A 1 281 ? -16.657 -17.658 10.045 1.00 93.19 281 LYS A C 1
ATOM 2198 O O . LYS A 1 281 ? -17.537 -16.902 9.663 1.00 93.19 281 LYS A O 1
ATOM 2203 N N . GLU A 1 282 ? -16.641 -18.961 9.756 1.00 94.75 282 GLU A N 1
ATOM 2204 C CA . GLU A 1 282 ? -17.676 -19.619 8.943 1.00 94.75 282 GLU A CA 1
ATOM 2205 C C . GLU A 1 282 ? -19.082 -19.374 9.503 1.00 94.75 282 GLU A C 1
ATOM 2207 O O . GLU A 1 282 ? -19.993 -19.025 8.762 1.00 94.75 282 GLU A O 1
ATOM 2212 N N . LYS A 1 283 ? -19.255 -19.492 10.826 1.00 93.06 283 LYS A N 1
ATOM 2213 C CA . LYS A 1 283 ? -20.543 -19.220 11.480 1.00 93.06 283 LYS A CA 1
ATOM 2214 C C . LYS A 1 283 ? -20.917 -17.743 11.471 1.00 93.06 283 LYS A C 1
ATOM 2216 O O . LYS A 1 283 ? -22.089 -17.421 11.321 1.00 93.06 283 LYS A O 1
ATOM 2221 N N . LEU A 1 284 ? -19.948 -16.851 11.678 1.00 91.88 284 LEU A N 1
ATOM 2222 C CA . LEU A 1 284 ? -20.191 -15.410 11.611 1.00 91.88 284 LEU A CA 1
ATOM 2223 C C . LEU A 1 284 ? -20.610 -14.993 10.200 1.00 91.88 284 LEU A C 1
ATOM 2225 O O . LEU A 1 284 ? -21.506 -14.169 10.078 1.00 91.88 284 LEU A O 1
ATOM 2229 N N . ALA A 1 285 ? -20.053 -15.622 9.163 1.00 93.69 285 ALA A N 1
ATOM 2230 C CA . ALA A 1 285 ? -20.399 -15.358 7.769 1.00 93.69 285 ALA A CA 1
ATOM 2231 C C . ALA A 1 285 ? -21.836 -15.756 7.382 1.00 93.69 285 ALA A C 1
ATOM 2233 O O . ALA A 1 285 ? -22.315 -15.424 6.300 1.00 93.69 285 ALA A O 1
ATOM 2234 N N . GLU A 1 286 ? -22.567 -16.450 8.260 1.00 94.12 286 GLU A N 1
ATOM 2235 C CA . GLU A 1 286 ? -23.999 -16.700 8.082 1.00 94.12 286 GLU A CA 1
ATOM 2236 C C . GLU A 1 286 ? -24.874 -15.511 8.520 1.00 94.12 286 GLU A C 1
ATOM 2238 O O . GLU A 1 286 ? -26.067 -15.499 8.208 1.00 94.12 286 GLU A O 1
ATOM 2243 N N . LEU A 1 287 ? -24.309 -14.528 9.232 1.00 92.94 287 LEU A N 1
ATOM 2244 C CA . LEU A 1 287 ? -25.031 -13.408 9.838 1.00 92.94 287 LEU A CA 1
ATOM 2245 C C . LEU A 1 287 ? -25.110 -12.191 8.908 1.00 92.94 287 LEU A C 1
ATOM 2247 O O . LEU A 1 287 ? -24.175 -11.905 8.169 1.00 92.94 287 LEU A O 1
ATOM 2251 N N . GLU A 1 288 ? -26.201 -11.429 9.019 1.00 92.38 288 GLU A N 1
ATOM 2252 C CA . GLU A 1 288 ? -26.457 -10.166 8.290 1.00 92.38 288 GLU A CA 1
ATOM 2253 C C . GLU A 1 288 ? -25.902 -8.928 9.027 1.00 92.38 288 GLU A C 1
ATOM 2255 O O . GLU A 1 288 ? -26.345 -7.799 8.839 1.00 92.38 288 GLU A O 1
ATOM 2260 N N . GLY A 1 289 ? -24.976 -9.156 9.955 1.00 90.50 289 GLY A N 1
ATOM 2261 C CA . GLY A 1 289 ? -24.422 -8.136 10.828 1.00 90.50 289 GLY A CA 1
ATOM 2262 C C . GLY A 1 289 ? -23.745 -8.749 12.044 1.00 90.50 289 GLY A C 1
ATOM 2263 O O . GLY A 1 289 ? -23.642 -9.969 12.200 1.00 90.50 289 GLY A O 1
ATOM 2264 N N . PHE A 1 290 ? -23.280 -7.884 12.932 1.00 90.56 290 PHE A N 1
ATOM 2265 C CA . PHE A 1 290 ? -22.541 -8.285 14.118 1.00 90.56 290 PHE A CA 1
ATOM 2266 C C . PHE A 1 290 ? -23.450 -8.411 15.344 1.00 90.56 290 PHE A C 1
ATOM 2268 O O . PHE A 1 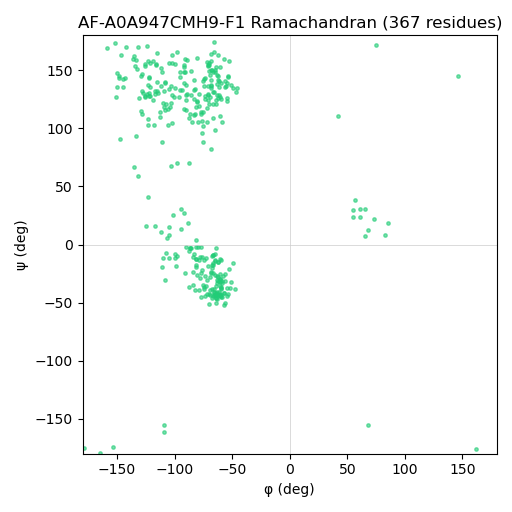290 ? -24.410 -7.664 15.511 1.00 90.56 290 PHE A O 1
ATOM 2275 N N . GLY A 1 291 ? -23.158 -9.388 16.208 1.00 87.25 291 GLY A N 1
ATOM 2276 C CA . GLY A 1 291 ? -23.986 -9.664 17.383 1.00 87.25 291 GLY A CA 1
ATOM 2277 C C . GLY A 1 291 ? -23.965 -8.525 18.419 1.00 87.25 291 GLY A C 1
ATOM 2278 O O . GLY A 1 291 ? -22.919 -7.904 18.615 1.00 87.25 291 GLY A O 1
ATOM 2279 N N . PRO A 1 292 ? -25.066 -8.309 19.167 1.00 86.25 292 PRO A N 1
ATOM 2280 C CA . PRO A 1 292 ? -25.221 -7.190 20.112 1.00 86.25 292 PRO A CA 1
ATOM 2281 C C . PRO A 1 292 ? -24.304 -7.258 21.346 1.00 86.25 292 PRO A C 1
ATOM 2283 O O . PRO A 1 292 ? -24.232 -6.309 22.125 1.00 86.25 292 PRO A O 1
ATOM 2286 N N . SER A 1 293 ? -23.630 -8.394 21.547 1.00 80.94 293 SER A N 1
ATOM 2287 C CA . SER A 1 293 ? -22.701 -8.654 22.651 1.00 80.94 293 SER A CA 1
ATOM 2288 C C . SER A 1 293 ? -21.243 -8.784 22.199 1.00 80.94 293 SER A C 1
ATOM 2290 O O . SER A 1 293 ? -20.424 -9.310 22.953 1.00 80.94 293 SER A O 1
ATOM 2292 N N . MET A 1 294 ? -20.917 -8.445 20.948 1.00 72.62 294 MET A N 1
ATOM 2293 C CA . MET A 1 294 ? -19.532 -8.527 20.491 1.00 72.62 294 MET A CA 1
ATOM 2294 C C . MET A 1 294 ? -18.676 -7.472 21.187 1.00 72.62 294 MET A C 1
ATOM 2296 O O . MET A 1 294 ? -19.077 -6.317 21.311 1.00 72.62 294 MET A O 1
ATOM 2300 N N . GLY A 1 295 ? -17.482 -7.882 21.619 1.00 80.94 295 GLY A N 1
ATOM 2301 C CA . GLY A 1 295 ? -16.476 -6.942 22.097 1.00 80.94 295 GLY A CA 1
ATOM 2302 C C . GLY A 1 295 ? -16.082 -6.008 20.960 1.00 80.94 295 GLY A C 1
ATOM 2303 O O . GLY A 1 295 ? -15.726 -6.475 19.878 1.00 80.94 295 GLY A O 1
ATOM 2304 N N . LEU A 1 296 ? -16.170 -4.704 21.209 1.00 93.00 296 LEU A N 1
ATOM 2305 C CA . LEU A 1 296 ? -15.709 -3.690 20.276 1.00 93.00 296 LEU A CA 1
ATOM 2306 C C . LEU A 1 296 ? -14.196 -3.576 20.440 1.00 93.00 296 LEU A C 1
ATOM 2308 O O . LEU A 1 296 ? -13.711 -3.336 21.546 1.00 93.00 296 LEU A O 1
ATOM 2312 N N . MET A 1 297 ? -13.440 -3.765 19.371 1.00 94.25 297 MET A N 1
ATOM 2313 C CA . MET A 1 297 ? -11.988 -3.753 19.418 1.00 94.25 297 MET A CA 1
ATOM 2314 C C . MET A 1 297 ? -11.417 -3.115 18.163 1.00 94.25 297 MET A C 1
ATOM 2316 O O . MET A 1 297 ? -11.899 -3.344 17.059 1.00 94.25 297 MET A O 1
ATOM 2320 N N . PHE A 1 298 ? -10.328 -2.379 18.323 1.00 94.62 298 PHE A N 1
ATOM 2321 C CA . PHE A 1 298 ? -9.459 -2.001 17.218 1.00 94.62 298 PHE A CA 1
ATOM 2322 C C . PHE A 1 298 ? -8.002 -2.027 17.666 1.00 94.62 298 PHE A C 1
ATOM 2324 O O . PHE A 1 298 ? -7.695 -2.179 18.852 1.00 94.62 298 PHE A O 1
ATOM 2331 N N . SER A 1 299 ? -7.096 -1.897 16.701 1.00 93.94 299 SER A N 1
ATOM 2332 C CA . SER A 1 299 ? -5.666 -1.824 16.976 1.00 93.94 299 SER A CA 1
ATOM 2333 C C . SER A 1 299 ? -5.002 -0.696 16.206 1.00 93.94 299 SER A C 1
ATOM 2335 O O . SER A 1 299 ? -5.520 -0.234 15.191 1.00 93.94 299 SER A O 1
ATOM 2337 N N . PHE A 1 300 ? -3.848 -0.273 16.698 1.00 94.25 300 PHE A N 1
ATOM 2338 C CA . PHE A 1 300 ? -2.964 0.670 16.039 1.00 94.25 300 PHE A CA 1
ATOM 2339 C C . PHE A 1 300 ? -1.773 -0.046 15.390 1.00 94.25 300 PHE A C 1
ATOM 2341 O O . PHE A 1 300 ? -1.461 -1.199 15.700 1.00 94.25 300 PHE A O 1
ATOM 2348 N N . THR A 1 301 ? -1.083 0.638 14.479 1.00 92.94 301 THR A N 1
ATOM 2349 C CA . THR A 1 301 ? 0.133 0.138 13.813 1.00 92.94 301 THR A CA 1
ATOM 2350 C C . THR A 1 301 ? 1.391 0.272 14.677 1.00 92.94 301 THR A C 1
ATOM 2352 O O . THR A 1 301 ? 2.466 -0.192 14.300 1.00 92.94 301 THR A O 1
ATOM 2355 N N . GLY A 1 302 ? 1.254 0.854 15.870 1.00 92.38 302 GLY A N 1
ATOM 2356 C CA . GLY A 1 302 ? 2.297 0.957 16.877 1.00 92.38 302 GLY A CA 1
ATOM 2357 C C . GLY A 1 302 ? 1.740 1.341 18.245 1.00 92.38 302 GLY A C 1
ATOM 2358 O O . GLY A 1 302 ? 0.535 1.504 18.434 1.00 92.38 302 GLY A O 1
ATOM 2359 N N . LYS A 1 303 ? 2.644 1.470 19.217 1.00 94.94 303 LYS A N 1
ATOM 2360 C CA . LYS A 1 303 ? 2.289 1.714 20.618 1.00 94.94 303 LYS A CA 1
ATOM 2361 C C . LYS A 1 303 ? 1.746 3.115 20.844 1.00 94.94 303 LYS A C 1
ATOM 2363 O O . LYS A 1 303 ? 2.369 4.100 20.448 1.00 94.94 303 LYS A O 1
ATOM 2368 N N . MET A 1 304 ? 0.680 3.194 21.627 1.00 96.31 304 MET A N 1
ATOM 2369 C CA . MET A 1 304 ? 0.031 4.448 21.994 1.00 96.31 304 MET A CA 1
ATOM 2370 C C . MET A 1 304 ? 0.373 4.908 23.409 1.00 96.31 304 MET A C 1
ATOM 2372 O O . MET A 1 304 ? 0.710 4.115 24.298 1.00 96.31 304 MET A O 1
ATOM 2376 N N . ASP A 1 305 ? 0.253 6.214 23.638 1.00 96.19 305 ASP A N 1
ATOM 2377 C CA . ASP A 1 305 ? 0.198 6.764 24.984 1.00 96.19 305 ASP A CA 1
ATOM 2378 C C . ASP A 1 305 ? -1.155 6.410 25.611 1.00 96.19 305 ASP A C 1
ATOM 2380 O O . ASP A 1 305 ? -2.190 7.002 25.292 1.00 96.19 305 ASP A O 1
ATOM 2384 N N . ALA A 1 306 ? -1.134 5.454 26.541 1.00 93.94 306 ALA A N 1
ATOM 2385 C CA . ALA A 1 306 ? -2.314 5.000 27.268 1.00 93.94 306 ALA A CA 1
ATOM 2386 C C . ALA A 1 306 ? -3.044 6.140 28.004 1.00 93.94 306 ALA A C 1
ATOM 2388 O O . ALA A 1 306 ? -4.250 6.048 28.202 1.00 93.94 306 ALA A O 1
ATOM 2389 N N . GLY A 1 307 ? -2.353 7.232 28.365 1.00 94.94 307 GLY A N 1
ATOM 2390 C CA . GLY A 1 307 ? -2.980 8.411 28.969 1.00 94.94 307 GLY A CA 1
ATOM 2391 C C . GLY A 1 307 ? -3.905 9.179 28.019 1.00 94.94 307 GLY A C 1
ATOM 2392 O O . GLY A 1 307 ? -4.735 9.959 28.480 1.00 94.94 307 GLY A O 1
ATOM 2393 N N . THR A 1 308 ? -3.788 8.949 26.709 1.00 96.31 308 THR A N 1
ATOM 2394 C CA . THR A 1 308 ? -4.640 9.559 25.675 1.00 96.31 308 THR A CA 1
ATOM 2395 C C . THR A 1 308 ? -5.761 8.639 25.191 1.00 96.31 308 THR A C 1
ATOM 2397 O O . THR A 1 308 ? -6.687 9.102 24.528 1.00 96.31 308 THR A O 1
ATOM 2400 N N . LEU A 1 309 ? -5.720 7.353 25.547 1.00 96.19 309 LEU A N 1
ATOM 2401 C CA . LEU A 1 309 ? -6.735 6.361 25.197 1.00 96.19 309 LEU A CA 1
ATOM 2402 C C . LEU A 1 309 ? -7.853 6.356 26.248 1.00 96.19 309 LEU A C 1
ATOM 2404 O O . LEU A 1 309 ? -7.975 5.441 27.058 1.00 96.19 309 LEU A O 1
ATOM 2408 N N . THR A 1 310 ? -8.642 7.427 26.261 1.00 95.38 310 THR A N 1
ATOM 2409 C CA . THR A 1 310 ? -9.718 7.655 27.235 1.00 95.38 310 THR A CA 1
ATOM 2410 C C . THR A 1 310 ? -11.055 7.876 26.535 1.00 95.38 310 THR A C 1
ATOM 2412 O O . THR A 1 310 ? -11.111 8.095 25.324 1.00 95.38 310 THR A O 1
ATOM 2415 N N . THR A 1 311 ? -12.140 7.899 27.309 1.00 95.38 311 THR A N 1
ATOM 2416 C CA . THR A 1 311 ? -13.492 8.215 26.819 1.00 95.38 311 THR A CA 1
ATOM 2417 C C . THR A 1 311 ? -13.634 9.633 26.255 1.00 95.38 311 THR A C 1
ATOM 2419 O O . THR A 1 311 ? -14.598 9.914 25.555 1.00 95.38 311 THR A O 1
ATOM 2422 N N . ASP A 1 312 ? -12.679 10.533 26.517 1.00 95.06 312 ASP A N 1
ATOM 2423 C CA . ASP A 1 312 ? -12.668 11.873 25.908 1.00 95.06 312 ASP A CA 1
ATOM 2424 C C . ASP A 1 312 ? -12.270 11.824 24.423 1.00 95.06 312 ASP A C 1
ATOM 2426 O O . ASP A 1 312 ? -12.656 12.693 23.634 1.00 95.06 312 ASP A O 1
ATOM 2430 N N . ASN A 1 313 ? -11.489 10.807 24.048 1.00 96.88 313 ASN A N 1
ATOM 2431 C CA . ASN A 1 313 ? -10.952 10.622 22.704 1.00 96.88 313 ASN A CA 1
ATOM 2432 C C . ASN A 1 313 ? -11.569 9.435 21.961 1.00 96.88 313 ASN A C 1
ATOM 2434 O O . ASN A 1 313 ? -11.458 9.378 20.739 1.00 96.88 313 ASN A O 1
ATOM 2438 N N . ILE A 1 314 ? -12.181 8.493 22.675 1.00 97.25 314 ILE A N 1
ATOM 2439 C CA . ILE A 1 314 ? -12.725 7.252 22.127 1.00 97.25 314 ILE A CA 1
ATOM 2440 C C . ILE A 1 314 ? -14.162 7.112 22.610 1.00 97.25 314 ILE A C 1
ATOM 2442 O O . ILE A 1 314 ? -14.411 6.967 23.805 1.00 97.25 314 ILE A O 1
ATOM 2446 N N . GLN A 1 315 ? -15.106 7.168 21.678 1.00 96.44 315 GLN A N 1
ATOM 2447 C CA . GLN A 1 315 ? -16.533 7.223 21.987 1.00 96.44 315 GLN A CA 1
ATOM 2448 C C . GLN A 1 315 ? -17.323 6.262 21.110 1.00 96.44 315 GLN A C 1
ATOM 2450 O O . GLN A 1 315 ? -16.920 5.958 19.988 1.00 96.44 315 GLN A O 1
ATOM 2455 N N . LEU A 1 316 ? -18.471 5.823 21.621 1.00 96.25 316 LEU A N 1
ATOM 2456 C CA . LEU A 1 316 ? -19.431 4.998 20.903 1.00 96.25 316 LEU A CA 1
ATOM 2457 C C . LEU A 1 316 ? -20.728 5.778 20.716 1.00 96.25 316 LEU A C 1
ATOM 2459 O O . LEU A 1 316 ? -21.264 6.334 21.674 1.00 96.25 316 LEU A O 1
ATOM 2463 N N . TYR A 1 317 ? -21.248 5.780 19.496 1.00 96.56 317 TYR A N 1
ATOM 2464 C CA . TYR A 1 317 ? -22.510 6.419 19.151 1.00 96.56 317 TYR A CA 1
ATOM 2465 C C . TYR A 1 317 ? -23.472 5.412 18.525 1.00 96.56 317 TYR A C 1
ATOM 2467 O O . TYR A 1 317 ? -23.068 4.642 17.660 1.00 96.56 317 TYR A O 1
ATOM 2475 N N . ASP A 1 318 ? -24.743 5.453 18.920 1.00 95.69 318 ASP A N 1
ATOM 2476 C CA . ASP A 1 318 ? -25.856 4.959 18.104 1.00 95.69 318 ASP A CA 1
ATOM 2477 C C . ASP A 1 318 ? -26.162 6.022 17.047 1.00 95.69 318 ASP A C 1
ATOM 2479 O O . ASP A 1 318 ? -26.470 7.169 17.382 1.00 95.69 318 ASP A O 1
ATOM 2483 N N . ILE A 1 319 ? -26.028 5.651 15.779 1.00 95.69 319 ILE A N 1
ATOM 2484 C CA . ILE A 1 319 ? -26.215 6.527 14.618 1.00 95.69 319 ILE A CA 1
ATOM 2485 C C . ILE A 1 319 ? -27.383 6.069 13.737 1.00 95.69 319 ILE A C 1
ATOM 2487 O O . ILE A 1 319 ? -27.483 6.476 12.583 1.00 95.69 319 ILE A O 1
ATOM 2491 N N . THR A 1 320 ? -28.254 5.205 14.265 1.00 93.12 320 THR A N 1
ATOM 2492 C CA . THR A 1 320 ? -29.398 4.650 13.523 1.00 93.12 320 THR A CA 1
ATOM 2493 C C . THR A 1 320 ? -30.363 5.744 13.072 1.00 93.12 320 THR A C 1
ATOM 2495 O O . THR A 1 320 ? -30.868 5.726 11.950 1.00 93.12 320 THR A O 1
ATOM 2498 N N . ASP A 1 321 ? -30.606 6.714 13.951 1.00 91.75 321 ASP A N 1
ATOM 2499 C CA . ASP A 1 321 ? -31.443 7.874 13.678 1.00 91.75 321 ASP A CA 1
ATOM 2500 C C . ASP A 1 321 ? -30.591 9.092 13.295 1.00 91.75 321 ASP A C 1
ATOM 2502 O O . ASP A 1 321 ? -29.394 9.170 13.563 1.00 91.75 321 ASP A O 1
ATOM 2506 N N . SER A 1 322 ? -31.228 10.126 12.738 1.00 83.56 322 SER A N 1
ATOM 2507 C CA . SER A 1 322 ? -30.549 11.370 12.333 1.00 83.56 322 SER A CA 1
ATOM 2508 C C . SER A 1 322 ? -29.841 12.123 13.472 1.00 83.56 322 SER A C 1
ATOM 2510 O O . SER A 1 322 ? -29.098 13.067 13.212 1.00 83.56 322 SER A O 1
ATOM 2512 N N . ALA A 1 323 ? -30.112 11.769 14.730 1.00 91.75 323 ALA A N 1
ATOM 2513 C CA . ALA A 1 323 ? -29.452 12.330 15.899 1.00 91.75 323 ALA A CA 1
ATOM 2514 C C . ALA A 1 323 ? -28.601 11.245 16.565 1.00 91.75 323 ALA A C 1
ATOM 2516 O O . ALA A 1 323 ? -29.147 10.331 17.178 1.00 91.75 323 ALA A O 1
ATOM 2517 N N . ALA A 1 324 ? -27.276 11.380 16.469 1.00 93.62 324 ALA A N 1
ATOM 2518 C CA . ALA A 1 324 ? -26.348 10.460 17.113 1.00 93.62 324 ALA A CA 1
ATOM 2519 C C . ALA A 1 324 ? -26.504 10.505 18.644 1.00 93.62 324 ALA A C 1
ATOM 2521 O O . ALA A 1 324 ? -26.455 11.583 19.247 1.00 93.62 324 ALA A O 1
ATOM 2522 N N . LEU A 1 325 ? -26.671 9.340 19.271 1.00 96.19 325 LEU A N 1
ATOM 2523 C CA . LEU A 1 325 ? -26.771 9.185 20.721 1.00 96.19 325 LEU A CA 1
ATOM 2524 C C . LEU A 1 325 ? -25.495 8.543 21.264 1.00 96.19 325 LEU A C 1
ATOM 2526 O O . LEU A 1 325 ? -25.151 7.429 20.888 1.00 96.19 325 LEU A O 1
ATOM 2530 N N . GLU A 1 326 ? -24.807 9.228 22.175 1.00 96.50 326 GLU A N 1
ATOM 2531 C CA . GLU A 1 326 ? -23.608 8.681 22.817 1.00 96.50 326 GLU A CA 1
ATOM 2532 C C . GLU A 1 326 ? -23.966 7.551 23.789 1.00 96.50 326 GLU A C 1
ATOM 2534 O O . GLU A 1 326 ? -24.828 7.707 24.660 1.00 96.50 326 GLU A O 1
ATOM 2539 N N . ILE A 1 327 ? -23.277 6.421 23.653 1.00 95.62 327 ILE A N 1
ATOM 2540 C CA . ILE A 1 327 ? -23.398 5.257 24.526 1.00 95.62 327 ILE A CA 1
ATOM 2541 C C . ILE A 1 327 ? -22.190 5.255 25.463 1.00 95.62 327 ILE A C 1
ATOM 2543 O O . ILE A 1 327 ? -21.055 5.207 24.984 1.00 95.62 327 ILE A O 1
ATOM 2547 N N . PRO A 1 328 ? -22.385 5.280 26.794 1.00 95.69 328 PRO A N 1
ATOM 2548 C CA . PRO A 1 328 ? -21.262 5.242 27.717 1.00 95.69 328 PRO A CA 1
ATOM 2549 C C . PRO A 1 328 ? -20.538 3.894 27.629 1.00 95.69 328 PRO A C 1
ATOM 2551 O O . PRO A 1 328 ? -21.169 2.834 27.717 1.00 95.69 328 PRO A O 1
ATOM 2554 N N . VAL A 1 329 ? -19.214 3.955 27.498 1.00 95.62 329 VAL A N 1
ATOM 2555 C CA . VAL A 1 329 ? -18.311 2.803 27.371 1.00 95.62 329 VAL A CA 1
ATOM 2556 C C . VAL A 1 329 ? -17.200 2.849 28.416 1.00 95.62 329 VAL A C 1
ATOM 2558 O O . VAL A 1 329 ? -16.807 3.922 28.876 1.00 95.62 329 VAL A O 1
ATOM 2561 N N . GLU A 1 330 ? -16.658 1.685 28.747 1.00 95.31 330 GLU A N 1
ATOM 2562 C CA . GLU A 1 330 ? -15.350 1.540 29.377 1.00 95.31 330 GLU A CA 1
ATOM 2563 C C . GLU A 1 330 ? -14.298 1.272 28.295 1.00 95.31 330 GLU A C 1
ATOM 2565 O O . GLU A 1 330 ? -14.504 0.442 27.410 1.00 95.31 330 GLU A O 1
ATOM 2570 N N . VAL A 1 331 ? -13.173 1.988 28.357 1.00 95.94 331 VAL A N 1
ATOM 2571 C CA . VAL A 1 331 ? -12.052 1.832 27.421 1.00 95.94 331 VAL A CA 1
ATOM 2572 C C . VAL A 1 331 ? -10.934 1.075 28.124 1.00 95.94 331 VAL A C 1
ATOM 2574 O O . VAL A 1 331 ? -10.377 1.556 29.112 1.00 95.94 331 VAL A O 1
ATOM 2577 N N . THR A 1 332 ? -10.591 -0.098 27.598 1.00 95.56 332 THR A N 1
ATOM 2578 C CA . THR A 1 332 ? -9.494 -0.933 28.096 1.00 95.56 332 THR A CA 1
ATOM 2579 C C . THR A 1 332 ? -8.396 -1.020 27.050 1.00 95.56 332 THR A C 1
ATOM 2581 O O . THR A 1 332 ? -8.645 -1.344 25.894 1.00 95.56 332 THR A O 1
ATOM 2584 N N . VAL A 1 333 ? -7.158 -0.766 27.464 1.00 94.94 333 VAL A N 1
ATOM 2585 C CA . VAL A 1 333 ? -5.974 -0.869 26.605 1.00 94.94 333 VAL A CA 1
ATOM 2586 C C . VAL A 1 333 ? -5.167 -2.083 27.041 1.00 94.94 333 VAL A C 1
ATOM 2588 O O . VAL A 1 333 ? -4.911 -2.252 28.237 1.00 94.94 333 VAL A O 1
ATOM 2591 N N . LEU A 1 334 ? -4.759 -2.927 26.093 1.00 93.94 334 LEU A N 1
ATOM 2592 C CA . LEU A 1 334 ? -3.886 -4.058 26.407 1.00 93.94 334 LEU A CA 1
ATOM 2593 C C . LEU A 1 334 ? -2.477 -3.599 26.812 1.00 93.94 334 LEU A C 1
ATOM 2595 O O . LEU A 1 334 ? -2.058 -2.468 26.569 1.00 93.94 334 LEU A O 1
ATOM 2599 N N . GLU A 1 335 ? -1.717 -4.502 27.437 1.00 92.00 335 GLU A N 1
ATOM 2600 C CA . GLU A 1 335 ? -0.362 -4.216 27.930 1.00 92.00 335 GLU A CA 1
ATOM 2601 C C . GLU A 1 335 ? 0.609 -3.798 26.810 1.00 92.00 335 GLU A C 1
ATOM 2603 O O . GLU A 1 335 ? 1.518 -2.996 27.044 1.00 92.00 335 GLU A O 1
ATOM 2608 N N . ASP A 1 336 ? 0.394 -4.288 25.585 1.00 91.12 336 ASP A N 1
ATOM 2609 C CA . ASP A 1 336 ? 1.167 -3.897 24.402 1.00 91.12 336 ASP A CA 1
ATOM 2610 C C . ASP A 1 336 ? 0.945 -2.437 23.975 1.00 91.12 336 ASP A C 1
ATOM 2612 O O . ASP A 1 336 ? 1.828 -1.858 23.339 1.00 91.12 336 ASP A O 1
ATOM 2616 N N . ARG A 1 337 ? -0.163 -1.822 24.414 1.00 94.06 337 ARG A N 1
ATOM 2617 C CA . ARG A 1 337 ? -0.635 -0.477 24.050 1.00 94.06 337 ARG A CA 1
ATOM 2618 C C . ARG A 1 337 ? -0.939 -0.296 22.569 1.00 94.06 337 ARG A C 1
ATOM 2620 O O . ARG A 1 337 ? -0.903 0.829 22.077 1.00 94.06 337 ARG A O 1
ATOM 2627 N N . GLU A 1 338 ? -1.229 -1.384 21.874 1.00 93.94 338 GLU A N 1
ATOM 2628 C CA . GLU A 1 338 ? -1.612 -1.368 20.463 1.00 93.94 338 GLU A CA 1
ATOM 2629 C C . GLU A 1 338 ? -3.093 -1.698 20.299 1.00 93.94 338 GLU A C 1
ATOM 2631 O O . GLU A 1 338 ? -3.725 -1.176 19.388 1.00 93.94 338 GLU A O 1
ATOM 2636 N N . TYR A 1 339 ? -3.663 -2.504 21.198 1.00 94.75 339 TYR A N 1
ATOM 2637 C CA . TYR A 1 339 ? -5.064 -2.919 21.143 1.00 94.75 339 TYR A CA 1
ATOM 2638 C C . TYR A 1 339 ? -5.922 -2.166 22.152 1.00 94.75 339 TYR A C 1
ATOM 2640 O O . TYR A 1 339 ? -5.561 -2.020 23.326 1.00 94.75 339 TYR A O 1
ATOM 2648 N N . VAL A 1 340 ? -7.097 -1.749 21.689 1.00 96.12 340 VAL A N 1
ATOM 2649 C CA . VAL A 1 340 ? -8.121 -1.089 22.494 1.00 96.12 340 VAL A CA 1
ATOM 2650 C C . VAL A 1 340 ? -9.408 -1.891 22.419 1.00 96.12 340 VAL A C 1
ATOM 2652 O O . VAL A 1 340 ? -9.871 -2.217 21.329 1.00 96.12 340 VAL A O 1
ATOM 2655 N N . PHE A 1 341 ? -9.989 -2.167 23.582 1.00 95.69 341 PHE A N 1
ATOM 2656 C CA . PHE A 1 341 ? -11.320 -2.731 23.754 1.00 95.69 341 PHE A CA 1
ATOM 2657 C C . PHE A 1 341 ? -12.263 -1.664 24.295 1.00 95.69 341 PHE A C 1
ATOM 2659 O O . PHE A 1 341 ? -11.890 -0.885 25.176 1.00 95.69 341 PHE A O 1
ATOM 2666 N N . LEU A 1 342 ? -13.487 -1.647 23.778 1.00 95.12 342 LEU A N 1
ATOM 2667 C CA . LEU A 1 342 ? -14.566 -0.815 24.277 1.00 95.12 342 LEU A CA 1
ATOM 2668 C C . LEU A 1 342 ? -15.689 -1.739 24.735 1.00 95.12 342 LEU A C 1
ATOM 2670 O O . LEU A 1 342 ? -16.201 -2.555 23.966 1.00 95.12 342 LEU A O 1
ATOM 2674 N N . GLU A 1 343 ? -16.083 -1.587 25.989 1.00 94.06 343 GLU A N 1
ATOM 2675 C CA . GLU A 1 343 ? -17.194 -2.326 26.573 1.00 94.06 343 GLU A CA 1
ATOM 2676 C C . GLU A 1 343 ? -18.327 -1.341 26.874 1.00 94.06 343 GLU A C 1
ATOM 2678 O O . GLU A 1 343 ? -18.160 -0.453 27.714 1.00 94.06 343 GLU A O 1
ATOM 2683 N N . PRO A 1 344 ? -19.481 -1.436 26.191 1.00 94.00 344 PRO A N 1
ATOM 2684 C CA . PRO A 1 344 ? -20.656 -0.663 26.563 1.00 94.00 344 PRO A CA 1
ATOM 2685 C C . PRO A 1 344 ? -21.031 -0.917 28.024 1.00 94.00 344 PRO A C 1
ATOM 2687 O O . PRO A 1 344 ? -21.079 -2.054 28.484 1.00 94.00 344 PRO A O 1
ATOM 2690 N N . THR A 1 345 ? -21.353 0.147 28.757 1.00 92.38 345 THR A N 1
ATOM 2691 C CA . THR A 1 345 ? -21.827 0.030 30.152 1.00 92.38 345 THR A CA 1
ATOM 2692 C C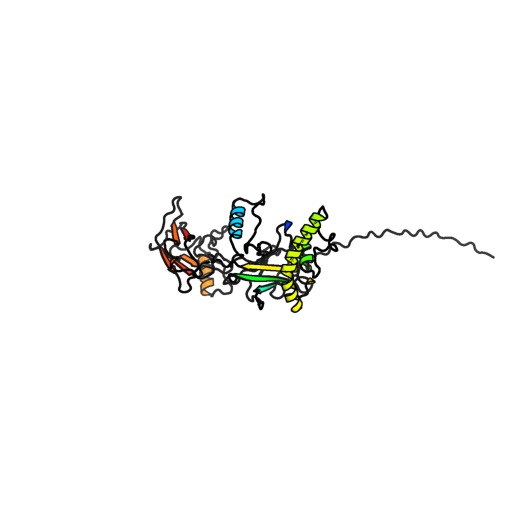 . THR A 1 345 ? -23.256 -0.519 30.242 1.00 92.38 345 THR A C 1
ATOM 2694 O O . THR A 1 345 ? -23.736 -0.873 31.323 1.00 92.38 345 THR A O 1
ATOM 2697 N N . ILE A 1 346 ? -23.953 -0.580 29.103 1.00 89.31 346 ILE A N 1
ATOM 2698 C CA . ILE A 1 346 ? -25.252 -1.231 28.957 1.00 89.31 346 ILE A CA 1
ATOM 2699 C C . ILE A 1 346 ? -25.073 -2.732 28.674 1.00 89.31 346 ILE A C 1
ATOM 2701 O O . ILE A 1 346 ? -24.099 -3.111 28.031 1.00 89.31 346 ILE A O 1
ATOM 2705 N N . PRO A 1 347 ? -26.005 -3.603 29.110 1.00 82.69 347 PRO A N 1
ATOM 2706 C CA . PRO A 1 347 ? -25.819 -5.053 29.010 1.00 82.69 347 PRO A CA 1
ATOM 2707 C C . PRO A 1 347 ? -25.645 -5.586 27.583 1.00 82.69 347 PRO A C 1
ATOM 2709 O O . PRO A 1 347 ? -24.926 -6.562 27.392 1.00 82.69 347 PRO A O 1
ATOM 2712 N N . LEU A 1 348 ? -26.348 -4.991 26.616 1.00 88.62 348 LEU A N 1
ATOM 2713 C CA . LEU A 1 348 ? -26.332 -5.348 25.199 1.00 88.62 348 LEU A CA 1
ATOM 2714 C C . LEU A 1 348 ? -26.617 -4.098 24.371 1.00 88.62 348 LEU A C 1
ATOM 2716 O O . LEU A 1 348 ? -27.392 -3.240 24.804 1.00 88.62 348 LEU A O 1
ATOM 2720 N N . LEU A 1 349 ? -26.019 -4.028 23.184 1.00 92.38 349 LEU A N 1
ATOM 2721 C CA . LEU A 1 349 ? -26.464 -3.102 22.148 1.00 92.38 349 LEU A CA 1
ATOM 2722 C C . LEU A 1 349 ? -27.825 -3.560 21.595 1.00 92.38 349 LEU A C 1
ATOM 2724 O O . LEU A 1 349 ? -28.168 -4.742 21.664 1.00 92.38 349 LEU A O 1
ATOM 2728 N N . ASP A 1 350 ? -28.606 -2.625 21.061 1.00 92.31 350 ASP A N 1
ATOM 2729 C CA . ASP A 1 350 ? -29.873 -2.951 20.412 1.00 92.31 350 ASP A CA 1
ATOM 2730 C C . ASP A 1 350 ? -29.604 -3.613 19.050 1.00 92.31 350 ASP A C 1
ATOM 2732 O O . ASP A 1 350 ? -28.680 -3.254 18.319 1.00 92.31 350 ASP A O 1
ATOM 2736 N N . GLU A 1 351 ? -30.433 -4.590 18.690 1.00 91.75 351 GLU A N 1
ATOM 2737 C CA . GLU A 1 351 ? -30.385 -5.222 17.370 1.00 91.75 351 GLU A CA 1
ATOM 2738 C C . GLU A 1 351 ? -30.906 -4.270 16.278 1.00 91.75 351 GLU A C 1
ATOM 2740 O O . GLU A 1 351 ? -31.710 -3.377 16.549 1.00 91.75 351 GLU A O 1
ATOM 2745 N N . GLN A 1 352 ? -30.501 -4.507 15.023 1.00 89.69 352 GLN A N 1
ATOM 2746 C CA . GLN A 1 352 ? -30.931 -3.724 13.848 1.00 89.69 352 GLN A CA 1
ATOM 2747 C C . GLN A 1 352 ? -30.633 -2.222 13.973 1.00 89.69 352 GLN A C 1
ATOM 2749 O O . GLN A 1 352 ? -31.427 -1.373 13.563 1.00 89.69 352 GLN A O 1
ATOM 2754 N N . ARG A 1 353 ? -29.477 -1.908 14.555 1.00 92.94 353 ARG A N 1
ATOM 2755 C CA . ARG A 1 353 ? -28.983 -0.551 14.756 1.00 92.94 353 ARG A CA 1
ATOM 2756 C C . ARG A 1 353 ? -27.591 -0.379 14.179 1.00 92.94 353 ARG A C 1
ATOM 2758 O O . ARG A 1 353 ? -26.827 -1.337 14.088 1.00 92.94 353 ARG A O 1
ATOM 2765 N N . SER A 1 354 ? -27.281 0.857 13.814 1.00 93.06 354 SER A N 1
ATOM 2766 C CA . SER A 1 354 ? -25.966 1.259 13.328 1.00 93.06 354 SER A CA 1
ATOM 2767 C C . SER A 1 354 ? -25.217 1.968 14.442 1.00 93.06 354 SER A C 1
ATOM 2769 O O . SER A 1 354 ? -25.725 2.914 15.047 1.00 93.06 354 SER A O 1
ATOM 2771 N N . TYR A 1 355 ? -23.990 1.525 14.692 1.00 94.38 355 TYR A N 1
ATOM 2772 C CA . TYR A 1 355 ? -23.125 2.085 15.720 1.00 94.38 355 TYR A CA 1
ATOM 2773 C C . TYR A 1 355 ? -21.823 2.581 15.104 1.00 94.38 355 TYR A C 1
ATOM 2775 O O . TYR A 1 355 ? -21.279 1.953 14.201 1.00 94.38 355 TYR A O 1
ATOM 2783 N N . ALA A 1 356 ? -21.305 3.694 15.616 1.00 94.75 356 ALA A N 1
ATOM 2784 C CA . ALA A 1 356 ? -20.031 4.256 15.195 1.00 94.75 356 ALA A CA 1
ATOM 2785 C C . ALA A 1 356 ? -19.087 4.390 16.385 1.00 94.75 356 ALA A C 1
ATOM 2787 O O . ALA A 1 356 ? -19.428 5.003 17.400 1.00 94.75 356 ALA A O 1
ATOM 2788 N N . ILE A 1 357 ? -17.878 3.854 16.231 1.00 95.06 357 ILE A N 1
ATOM 2789 C CA . ILE A 1 357 ? -16.761 4.150 17.123 1.00 95.06 357 ILE A CA 1
ATOM 2790 C C . ILE A 1 357 ? -16.033 5.359 16.548 1.00 95.06 357 ILE A C 1
ATOM 2792 O O . ILE A 1 357 ? -15.600 5.344 15.397 1.00 95.06 357 ILE A O 1
ATOM 2796 N N . VAL A 1 358 ? -15.891 6.404 17.354 1.00 94.88 358 VAL A N 1
ATOM 2797 C CA . VAL A 1 358 ? -15.178 7.624 16.976 1.00 94.88 358 VAL A CA 1
ATOM 2798 C C . VAL A 1 358 ? -13.878 7.684 17.759 1.00 94.88 358 VAL A C 1
ATOM 2800 O O . VAL A 1 358 ? -13.894 7.771 18.987 1.00 94.88 358 VAL A O 1
ATOM 2803 N N . VAL A 1 359 ? -12.758 7.668 17.036 1.00 95.19 359 VAL A N 1
ATOM 2804 C CA . VAL A 1 359 ? -11.414 7.890 17.577 1.00 95.19 359 VAL A CA 1
ATOM 2805 C C . VAL A 1 359 ? -10.957 9.282 17.153 1.00 95.19 359 VAL A C 1
ATOM 2807 O O . VAL A 1 359 ? -10.842 9.579 15.967 1.00 95.19 359 VAL A O 1
ATOM 2810 N N . ARG A 1 360 ? -10.743 10.167 18.125 1.00 94.44 360 ARG A N 1
ATOM 2811 C CA . ARG A 1 360 ? -10.405 11.577 17.893 1.00 94.44 360 ARG A CA 1
ATOM 2812 C C . ARG A 1 360 ? -8.893 11.787 17.784 1.00 94.44 360 ARG A C 1
ATOM 2814 O O . ARG A 1 360 ? -8.105 11.052 18.371 1.00 94.44 360 ARG A O 1
ATOM 2821 N N . SER A 1 361 ? -8.493 12.890 17.150 1.00 87.00 361 SER A N 1
ATOM 2822 C CA . SER A 1 361 ? -7.089 13.315 16.987 1.00 87.00 361 SER A CA 1
ATOM 2823 C C . SER A 1 361 ? -6.347 13.656 18.290 1.00 87.00 361 SER A C 1
ATOM 2825 O O . SER A 1 361 ? -5.163 13.981 18.264 1.00 87.00 361 SER A O 1
ATOM 2827 N N . GLY A 1 362 ? -7.021 13.601 19.444 1.00 92.25 362 GLY A N 1
ATOM 2828 C CA . GLY A 1 362 ? -6.384 13.733 20.755 1.00 92.25 362 GLY A CA 1
ATOM 2829 C C . GLY A 1 362 ? -5.602 12.491 21.197 1.00 92.25 362 GLY A C 1
ATOM 2830 O O . GLY A 1 362 ? -4.820 12.591 22.145 1.00 92.25 362 GLY A O 1
ATOM 2831 N N . VAL A 1 363 ? -5.790 11.348 20.527 1.00 94.56 363 VAL A N 1
ATOM 2832 C CA . VAL A 1 363 ? -4.987 10.135 20.724 1.00 94.56 363 VAL A CA 1
ATOM 2833 C C . VAL A 1 363 ? -3.558 10.362 20.216 1.00 94.56 363 VAL A C 1
ATOM 2835 O O . VAL A 1 363 ? -3.368 10.945 19.152 1.00 94.56 363 VAL A O 1
ATOM 2838 N N . ARG A 1 364 ? -2.547 9.910 20.969 1.00 95.06 364 ARG A N 1
ATOM 2839 C CA . ARG A 1 364 ? -1.126 10.116 20.635 1.00 95.06 364 ARG A CA 1
ATOM 2840 C C . ARG A 1 364 ? -0.329 8.825 20.673 1.00 95.06 364 ARG A C 1
ATOM 2842 O O . ARG A 1 364 ? -0.547 7.977 21.542 1.00 95.06 364 ARG A O 1
ATOM 2849 N N . ALA A 1 365 ? 0.642 8.715 19.773 1.00 94.56 365 ALA A N 1
ATOM 2850 C CA . ALA A 1 365 ? 1.635 7.657 19.823 1.00 94.56 365 ALA A CA 1
ATOM 2851 C C . ALA A 1 365 ? 2.512 7.782 21.081 1.00 94.56 365 ALA A C 1
ATOM 2853 O O . ALA A 1 365 ? 2.765 8.878 21.587 1.00 94.56 365 ALA A O 1
ATOM 2854 N N . ALA A 1 366 ? 3.006 6.653 21.594 1.00 94.25 366 ALA A N 1
ATOM 2855 C CA . ALA A 1 366 ? 3.859 6.628 22.786 1.00 94.25 366 ALA A CA 1
ATOM 2856 C C . ALA A 1 366 ? 5.230 7.293 22.560 1.00 94.25 366 ALA A C 1
ATOM 2858 O O . ALA A 1 366 ? 5.875 7.725 23.515 1.00 94.25 366 ALA A O 1
ATOM 2859 N N . ASP A 1 367 ? 5.681 7.334 21.307 1.00 90.88 367 ASP A N 1
ATOM 2860 C CA . ASP A 1 367 ? 6.914 7.987 20.859 1.00 90.88 367 ASP A CA 1
ATOM 2861 C C . ASP A 1 367 ? 6.715 9.478 20.519 1.00 90.88 367 ASP A C 1
ATOM 2863 O O . ASP A 1 367 ? 7.696 10.184 20.294 1.00 90.88 367 ASP A O 1
ATOM 2867 N N . GLY A 1 368 ? 5.471 9.972 20.554 1.00 84.44 368 GLY A N 1
ATOM 2868 C CA . GLY A 1 368 ? 5.116 11.355 20.245 1.00 84.44 368 GLY A CA 1
ATOM 2869 C C . GLY A 1 368 ? 4.960 11.674 18.755 1.00 84.44 368 GLY A C 1
ATOM 2870 O O . GLY A 1 368 ? 4.825 12.860 18.445 1.00 84.44 368 GLY A O 1
ATOM 2871 N N . SER A 1 369 ? 4.993 10.659 17.879 1.00 77.62 369 SER A N 1
ATOM 2872 C CA . SER A 1 369 ? 4.703 10.786 16.438 1.00 77.62 369 SER A CA 1
ATOM 2873 C C . SER A 1 369 ? 3.243 11.091 16.110 1.00 77.62 369 SER A C 1
ATOM 2875 O O . SER A 1 369 ? 2.362 10.894 16.988 1.00 77.62 369 SER A O 1
#

Solvent-accessible surface area (backbone atoms only — not comparable to full-atom values): 20765 Å² total; per-residue (Å²): 136,85,84,89,81,84,83,80,85,79,83,79,80,80,72,81,77,74,82,73,72,76,74,78,78,75,65,31,30,32,44,42,35,75,90,80,65,42,49,49,34,66,40,46,88,42,36,38,80,89,81,48,20,28,53,61,88,59,80,56,85,87,54,50,74,66,54,32,51,52,40,55,56,48,39,74,27,59,32,44,64,37,59,55,52,35,38,39,44,35,80,46,42,41,30,69,90,40,62,43,70,91,19,45,41,45,28,45,55,57,102,72,66,41,74,57,88,68,60,51,73,48,62,48,97,73,29,28,37,41,40,34,44,36,32,72,84,34,45,58,65,61,36,33,36,37,42,38,34,28,10,39,99,82,21,29,29,25,68,85,73,24,44,22,33,41,20,78,63,44,53,58,39,58,48,90,68,79,47,64,42,86,89,39,62,80,77,46,70,61,96,45,74,63,49,13,44,51,56,20,44,60,48,34,57,53,20,61,70,46,40,67,57,49,54,56,39,37,78,70,74,44,50,54,84,32,44,16,45,72,53,39,31,41,21,18,66,60,63,43,75,36,78,23,73,92,52,65,41,45,46,35,78,49,72,91,36,37,38,85,90,77,49,21,28,52,59,86,76,54,94,86,50,50,71,68,54,39,56,48,36,60,57,46,39,73,27,75,58,78,66,49,75,62,71,33,34,38,39,38,72,42,48,37,32,69,91,33,64,35,69,93,24,41,46,41,27,42,51,66,51,100,65,70,42,78,48,64,58,47,68,46,67,46,96,78,32,30,41,39,39,43,43,61,77,56,96,55,55,71,77,99,62,43,73,44,78,48,79,44,89,72,48,41,31,58,87,70,83